Protein AF-A0A1E1W8B1-F1 (afdb_monomer_lite)

InterPro domains:
  IPR019474 Ubiquitin conjugation factor E4, core [PF10408] (137-416)
  IPR045132 Ubiquitin conjugation factor E4 [PTHR13931] (4-411)

pLDDT: mean 92.16, std 6.93, range [57.38, 98.81]

Structure (mmCIF, N/CA/C/O backbone):
data_AF-A0A1E1W8B1-F1
#
_entry.id   AF-A0A1E1W8B1-F1
#
loop_
_atom_site.group_PDB
_atom_site.id
_atom_site.type_symbol
_atom_site.label_atom_id
_atom_site.label_alt_id
_atom_site.label_comp_id
_atom_site.label_asym_id
_atom_site.label_entity_id
_atom_site.label_seq_id
_atom_site.pdbx_PDB_ins_code
_atom_site.Cartn_x
_atom_site.Cartn_y
_atom_site.Cartn_z
_atom_site.occupancy
_atom_site.B_iso_or_equiv
_atom_site.auth_seq_id
_atom_site.auth_comp_id
_atom_site.auth_asym_id
_atom_site.auth_atom_id
_atom_site.pdbx_PDB_model_num
ATOM 1 N N . MET A 1 1 ? -54.767 6.494 2.186 1.00 58.97 1 MET A N 1
ATOM 2 C CA . MET A 1 1 ? -53.287 6.607 2.212 1.00 58.97 1 MET A CA 1
ATOM 3 C C . MET A 1 1 ? -52.637 5.930 3.423 1.00 58.97 1 MET A C 1
ATOM 5 O O . MET A 1 1 ? -51.661 5.225 3.218 1.00 58.97 1 MET A O 1
ATOM 9 N N . VAL A 1 2 ? -53.174 6.050 4.647 1.00 66.12 2 VAL A N 1
ATOM 10 C CA . VAL A 1 2 ? -52.596 5.415 5.860 1.00 66.12 2 VAL A CA 1
ATOM 11 C C . VAL A 1 2 ? -52.522 3.878 5.775 1.00 66.12 2 VAL A C 1
ATOM 13 O O . VAL A 1 2 ? -51.484 3.301 6.076 1.00 66.12 2 VAL A O 1
ATOM 16 N N . GLY A 1 3 ? -53.569 3.206 5.276 1.00 77.94 3 GLY A N 1
ATOM 17 C CA . GLY A 1 3 ? -53.574 1.737 5.146 1.00 77.94 3 GLY A CA 1
ATOM 18 C C . GLY A 1 3 ? -52.545 1.178 4.152 1.00 77.94 3 GLY A C 1
ATOM 19 O O . GLY A 1 3 ? -51.970 0.124 4.395 1.00 77.94 3 GLY A O 1
ATOM 20 N N . MET A 1 4 ? -52.259 1.910 3.070 1.00 80.25 4 MET A N 1
ATOM 21 C CA . MET A 1 4 ? -51.259 1.515 2.069 1.00 80.25 4 MET A CA 1
ATOM 22 C C . MET A 1 4 ? -49.834 1.667 2.608 1.00 80.25 4 MET A C 1
ATOM 24 O O . MET A 1 4 ? -48.992 0.813 2.358 1.00 80.25 4 MET A O 1
ATOM 28 N N . ARG A 1 5 ? -49.581 2.715 3.403 1.00 83.19 5 ARG A N 1
ATOM 29 C CA . ARG A 1 5 ? -48.295 2.909 4.082 1.00 83.19 5 ARG A CA 1
ATOM 30 C C . ARG A 1 5 ? -48.014 1.773 5.068 1.00 83.19 5 ARG A C 1
ATOM 32 O O . ARG A 1 5 ? -46.982 1.129 4.961 1.00 83.19 5 ARG A O 1
ATOM 39 N N . ASN A 1 6 ? -48.996 1.436 5.905 1.00 88.44 6 ASN A N 1
ATOM 40 C CA . ASN A 1 6 ? -48.882 0.324 6.853 1.00 88.44 6 ASN A CA 1
ATOM 41 C C . ASN A 1 6 ? -48.663 -1.032 6.157 1.00 88.44 6 ASN A C 1
ATOM 43 O O . ASN A 1 6 ? -47.963 -1.892 6.688 1.00 88.44 6 ASN A O 1
ATOM 47 N N . ALA A 1 7 ? -49.260 -1.246 4.979 1.00 90.06 7 ALA A N 1
ATOM 48 C CA . ALA A 1 7 ? -49.036 -2.460 4.196 1.00 90.06 7 ALA A CA 1
ATOM 49 C C . ALA A 1 7 ? -47.609 -2.523 3.623 1.00 90.06 7 ALA A C 1
ATOM 51 O O . ALA A 1 7 ? -46.975 -3.574 3.691 1.00 90.06 7 ALA A O 1
ATOM 52 N N . LEU A 1 8 ? -47.089 -1.405 3.102 1.00 89.00 8 LEU A N 1
ATOM 53 C CA . LEU A 1 8 ? -45.713 -1.305 2.601 1.00 89.00 8 LEU A CA 1
ATOM 54 C C . LEU A 1 8 ? -44.682 -1.531 3.710 1.00 89.00 8 LEU A C 1
ATOM 56 O O . LEU A 1 8 ? -43.720 -2.267 3.498 1.00 89.00 8 LEU A O 1
ATOM 60 N N . ASP A 1 9 ? -44.915 -0.967 4.894 1.00 87.88 9 ASP A N 1
ATOM 61 C CA . ASP A 1 9 ? -44.030 -1.149 6.046 1.00 87.88 9 ASP A CA 1
ATOM 62 C C . ASP A 1 9 ? -43.986 -2.623 6.485 1.00 87.88 9 ASP A C 1
ATOM 64 O O . ASP A 1 9 ? -42.902 -3.172 6.678 1.00 87.88 9 ASP A O 1
ATOM 68 N N . LYS A 1 10 ? -45.138 -3.311 6.518 1.00 90.25 10 LYS A N 1
ATOM 69 C CA . LYS A 1 10 ? -45.195 -4.760 6.788 1.00 90.25 10 LYS A CA 1
ATOM 70 C C . LYS A 1 10 ? -44.492 -5.598 5.722 1.00 90.25 10 LYS A C 1
ATOM 72 O O . LYS A 1 10 ? -43.817 -6.565 6.058 1.00 90.25 10 LYS A O 1
ATOM 77 N N . MET A 1 11 ? -44.650 -5.263 4.440 1.00 90.94 11 MET A N 1
ATOM 78 C CA . MET A 1 11 ? -43.949 -5.977 3.365 1.00 90.94 11 MET A CA 1
ATOM 79 C C . MET A 1 11 ? -42.436 -5.819 3.502 1.00 90.94 11 MET A C 1
ATOM 81 O O . MET A 1 11 ? -41.711 -6.806 3.408 1.00 90.94 11 MET A O 1
ATOM 85 N N . ARG A 1 12 ? -41.964 -4.600 3.790 1.00 86.31 12 ARG A N 1
ATOM 86 C CA . ARG A 1 12 ? -40.549 -4.329 4.053 1.00 86.31 12 ARG A CA 1
ATOM 87 C C . ARG A 1 12 ? -40.041 -5.165 5.229 1.00 86.31 12 ARG A C 1
ATOM 89 O O . ARG A 1 12 ? -39.026 -5.837 5.089 1.00 86.31 12 ARG A O 1
ATOM 96 N N . GLU A 1 13 ? -40.754 -5.156 6.352 1.00 87.00 13 GLU A N 1
ATOM 97 C CA . GLU A 1 13 ? -40.403 -5.935 7.545 1.00 87.00 13 GLU A CA 1
ATOM 98 C C . GLU A 1 13 ? -40.280 -7.436 7.238 1.00 87.00 13 GLU A C 1
ATOM 100 O O . GLU A 1 13 ? -39.279 -8.059 7.585 1.00 87.00 13 GLU A O 1
ATOM 105 N N . LEU A 1 14 ? -41.249 -8.008 6.515 1.00 89.38 14 LEU A N 1
ATOM 106 C CA . LEU A 1 14 ? -41.225 -9.422 6.128 1.00 89.38 14 LEU A CA 1
ATOM 107 C C . LEU A 1 14 ? -40.050 -9.764 5.205 1.00 89.38 14 LEU A C 1
ATOM 109 O O . LEU A 1 14 ? -39.444 -10.823 5.372 1.00 89.38 14 LEU A O 1
ATOM 113 N N . ILE A 1 15 ? -39.713 -8.880 4.259 1.00 89.75 15 ILE A N 1
ATOM 114 C CA . ILE A 1 15 ? -38.556 -9.057 3.370 1.00 89.75 15 ILE A CA 1
ATOM 115 C C . ILE A 1 15 ? -37.263 -9.092 4.189 1.00 89.75 15 ILE A C 1
ATOM 117 O O . ILE A 1 15 ? -36.474 -10.021 4.026 1.00 89.75 15 ILE A O 1
ATOM 121 N N . PHE A 1 16 ? -37.057 -8.126 5.092 1.00 87.38 16 PHE A N 1
ATOM 122 C CA . PHE A 1 16 ? -35.848 -8.081 5.919 1.00 87.38 16 PHE A CA 1
ATOM 123 C C . PHE A 1 16 ? -35.754 -9.272 6.864 1.00 87.38 16 PHE A C 1
ATOM 125 O O . PHE A 1 16 ? -34.701 -9.901 6.927 1.00 87.38 16 PHE A O 1
ATOM 132 N N . ARG A 1 17 ? -36.853 -9.642 7.528 1.00 88.31 17 ARG A N 1
ATOM 133 C CA . ARG A 1 17 ? -36.875 -10.802 8.423 1.00 88.31 17 ARG A CA 1
ATOM 134 C C . ARG A 1 17 ? -36.528 -12.090 7.680 1.00 88.31 17 ARG A C 1
ATOM 136 O O . ARG A 1 17 ? -35.723 -12.879 8.168 1.00 88.31 17 ARG A O 1
ATOM 143 N N . ASN A 1 18 ? -37.094 -12.299 6.490 1.00 91.00 18 ASN A N 1
ATOM 144 C CA . ASN A 1 18 ? -36.765 -13.467 5.672 1.00 91.00 18 ASN A CA 1
ATOM 145 C C . ASN A 1 18 ? -35.307 -13.436 5.202 1.00 91.00 18 ASN A C 1
ATOM 147 O O . ASN A 1 18 ? -34.641 -14.463 5.282 1.00 91.00 18 ASN A O 1
ATOM 151 N N . ALA A 1 19 ? -34.793 -12.279 4.771 1.00 90.69 19 ALA A N 1
ATOM 152 C CA . ALA A 1 19 ? -33.396 -12.138 4.368 1.00 90.69 19 ALA A CA 1
ATOM 153 C C . ALA A 1 19 ? -32.434 -12.436 5.531 1.00 90.69 19 ALA A C 1
ATOM 155 O O . ALA A 1 19 ? -31.497 -13.210 5.371 1.00 90.69 19 ALA A O 1
ATOM 156 N N . VAL A 1 20 ? -32.686 -11.892 6.725 1.00 91.12 20 VAL A N 1
ATOM 157 C CA . VAL A 1 20 ? -31.867 -12.160 7.918 1.00 91.12 20 VAL A CA 1
ATOM 158 C C . VAL A 1 20 ? -31.961 -13.626 8.337 1.00 91.12 20 VAL A C 1
ATOM 160 O O . VAL A 1 20 ? -30.932 -14.239 8.615 1.00 91.12 20 VAL A O 1
ATOM 163 N N . THR A 1 21 ? -33.162 -14.212 8.329 1.00 90.88 21 THR A N 1
ATOM 164 C CA . THR A 1 21 ? -33.359 -15.640 8.636 1.00 90.88 21 THR A CA 1
ATOM 165 C C . THR A 1 21 ? -32.576 -16.516 7.664 1.00 90.88 21 THR A C 1
ATOM 167 O O . THR A 1 21 ? -31.917 -17.457 8.091 1.00 90.88 21 THR A O 1
ATOM 170 N N . ALA A 1 22 ? -32.582 -16.176 6.376 1.00 91.44 22 ALA A N 1
ATOM 171 C CA . ALA A 1 22 ? -31.831 -16.888 5.352 1.00 91.44 22 ALA A CA 1
ATOM 172 C C . ALA A 1 22 ? -30.312 -16.833 5.580 1.00 91.44 22 ALA A C 1
ATOM 174 O O . ALA A 1 22 ? -29.628 -17.839 5.414 1.00 91.44 22 ALA A O 1
ATOM 175 N N . LEU A 1 23 ? -29.788 -15.692 6.040 1.00 91.50 23 LEU A N 1
ATOM 176 C CA . LEU A 1 23 ? -28.368 -15.559 6.375 1.00 91.50 23 LEU A CA 1
ATOM 177 C C . LEU A 1 23 ? -27.988 -16.274 7.681 1.00 91.50 23 LEU A C 1
ATOM 179 O O . LEU A 1 23 ? -26.889 -16.810 7.772 1.00 91.50 23 LEU A O 1
ATOM 183 N N . LYS A 1 24 ? -28.871 -16.292 8.688 1.00 89.50 24 LYS A N 1
ATOM 184 C CA . LYS A 1 24 ? -28.620 -16.955 9.984 1.00 89.50 24 LYS A CA 1
ATOM 185 C C . LYS A 1 24 ? -28.812 -18.468 9.931 1.00 89.50 24 LYS A C 1
ATOM 187 O O . LYS A 1 24 ? -28.115 -19.207 10.616 1.00 89.50 24 LYS A O 1
ATOM 192 N N . GLN A 1 25 ? -29.789 -18.926 9.156 1.00 90.00 25 GLN A N 1
ATOM 193 C CA . GLN A 1 25 ? -30.203 -20.324 9.067 1.00 90.00 25 GLN A CA 1
ATOM 194 C C . GLN A 1 25 ? -30.266 -20.756 7.595 1.00 90.00 25 GLN A C 1
ATOM 196 O O . GLN A 1 25 ? -31.340 -21.097 7.090 1.00 90.00 25 GLN A O 1
ATOM 201 N N . PRO A 1 26 ? -29.119 -20.774 6.888 1.00 89.56 26 PRO A N 1
ATOM 202 C CA . PRO A 1 26 ? -29.086 -21.060 5.455 1.00 89.56 26 PRO A CA 1
ATOM 203 C C . PRO A 1 26 ? -29.623 -22.456 5.108 1.00 89.56 26 PRO A C 1
ATOM 205 O O . PRO A 1 26 ? -30.151 -22.655 4.019 1.00 89.56 26 PRO A O 1
ATOM 208 N N . ALA A 1 27 ? -29.568 -23.406 6.049 1.00 89.06 27 ALA A N 1
ATOM 209 C CA . ALA A 1 27 ? -30.104 -24.757 5.884 1.00 89.06 27 ALA A CA 1
ATOM 210 C C . ALA A 1 27 ? -31.625 -24.805 5.632 1.00 89.06 27 ALA A C 1
ATOM 212 O O . ALA A 1 27 ? -32.107 -25.783 5.074 1.00 89.06 27 ALA A O 1
ATOM 213 N N . LEU A 1 28 ? -32.381 -23.763 6.007 1.00 91.19 28 LEU A N 1
ATOM 214 C CA . LEU A 1 28 ? -33.821 -23.681 5.728 1.00 91.19 28 LEU A CA 1
ATOM 215 C C . LEU A 1 28 ? -34.138 -23.364 4.257 1.00 91.19 28 LEU A C 1
ATOM 217 O O . LEU A 1 28 ? -35.292 -23.461 3.843 1.00 91.19 28 LEU A O 1
ATOM 221 N N . PHE A 1 29 ? -33.135 -22.969 3.473 1.00 91.31 29 PHE A N 1
ATOM 222 C CA . PHE A 1 29 ? -33.285 -22.494 2.102 1.00 91.31 29 PHE A CA 1
ATOM 223 C C . PHE A 1 29 ? -32.430 -23.342 1.155 1.00 91.31 29 PHE A C 1
ATOM 225 O O . PHE A 1 29 ? -31.379 -22.920 0.668 1.00 91.31 29 PHE A O 1
ATOM 232 N N . GLU A 1 30 ? -32.885 -24.569 0.905 1.00 89.25 30 GLU A N 1
ATOM 233 C CA . GLU A 1 30 ? -32.172 -25.534 0.067 1.00 89.25 30 GLU A CA 1
ATOM 234 C C . GLU A 1 30 ? -31.876 -24.991 -1.345 1.00 89.25 30 GLU A C 1
ATOM 236 O O . GLU A 1 30 ? -32.709 -24.347 -1.986 1.00 89.25 30 GLU A O 1
ATOM 241 N N . GLY A 1 31 ? -30.665 -25.266 -1.841 1.00 89.31 31 GLY A N 1
ATOM 242 C CA . GLY A 1 31 ? -30.232 -24.896 -3.193 1.00 89.31 31 GLY A CA 1
ATOM 243 C C . GLY A 1 31 ? -29.799 -23.437 -3.378 1.00 89.31 31 GLY A C 1
ATOM 244 O O . GLY A 1 31 ? -29.474 -23.052 -4.501 1.00 89.31 31 GLY A O 1
ATOM 245 N N . GLN A 1 32 ? -29.764 -22.624 -2.317 1.00 91.19 32 GLN A N 1
ATOM 246 C CA . GLN A 1 32 ? -29.347 -21.222 -2.396 1.00 91.19 32 GLN A CA 1
ATOM 247 C C . GLN A 1 32 ? -27.904 -21.000 -1.924 1.00 91.19 32 GLN A C 1
ATOM 249 O O . GLN A 1 32 ? -27.472 -21.538 -0.909 1.00 91.19 32 GLN A O 1
ATOM 254 N N . ASP A 1 33 ? -27.165 -20.152 -2.648 1.00 93.06 33 ASP A N 1
ATOM 255 C CA . ASP A 1 33 ? -25.864 -19.626 -2.223 1.00 93.06 33 ASP A CA 1
ATOM 256 C C . ASP A 1 33 ? -25.999 -18.130 -1.925 1.00 93.06 33 ASP A C 1
ATOM 258 O O . ASP A 1 33 ? -25.968 -17.277 -2.818 1.00 93.06 33 ASP A O 1
ATOM 262 N N . PHE A 1 34 ? -26.149 -17.808 -0.644 1.00 93.06 34 PHE A N 1
ATOM 263 C CA . PHE A 1 34 ? -26.344 -16.431 -0.200 1.00 93.06 34 PHE A CA 1
ATOM 264 C C . PHE A 1 34 ? -25.135 -15.538 -0.450 1.00 93.06 34 PHE A C 1
ATOM 266 O O . PHE A 1 34 ? -25.297 -14.341 -0.671 1.00 93.06 34 PHE A O 1
ATOM 273 N N . ALA A 1 35 ? -23.924 -16.095 -0.490 1.00 94.06 35 ALA A N 1
ATOM 274 C CA . ALA A 1 35 ? -22.747 -15.305 -0.814 1.00 94.06 35 ALA A CA 1
ATOM 275 C C . ALA A 1 35 ? -22.777 -14.846 -2.280 1.00 94.06 35 ALA A C 1
ATOM 277 O O . ALA A 1 35 ? -22.374 -13.720 -2.567 1.00 94.06 35 ALA A O 1
ATOM 278 N N . VAL A 1 36 ? -23.276 -15.677 -3.206 1.00 95.69 36 VAL A N 1
ATOM 279 C CA . VAL A 1 36 ? -23.517 -15.261 -4.603 1.00 95.69 36 VAL A CA 1
ATOM 280 C C . VAL A 1 36 ? -24.564 -14.163 -4.660 1.00 95.69 36 VAL A C 1
ATOM 282 O O . VAL A 1 36 ? -24.302 -13.130 -5.268 1.00 95.69 36 VAL A O 1
ATOM 285 N N . GLN A 1 37 ? -25.708 -14.361 -4.006 1.00 94.75 37 GLN A N 1
ATOM 286 C CA . GLN A 1 37 ? -26.818 -13.406 -4.042 1.00 94.75 37 GLN A CA 1
ATOM 287 C C . GLN A 1 37 ? -26.422 -12.043 -3.454 1.00 94.75 37 GLN A C 1
ATOM 289 O O . GLN A 1 37 ? -26.734 -11.003 -4.027 1.00 94.75 37 GLN A O 1
ATOM 294 N N . LEU A 1 38 ? -25.670 -12.027 -2.347 1.00 95.94 38 LEU A N 1
ATOM 295 C CA . LEU A 1 38 ? -25.143 -10.793 -1.759 1.00 95.94 38 LEU A CA 1
ATOM 296 C C . LEU A 1 38 ? -24.143 -10.095 -2.691 1.00 95.94 38 LEU A C 1
ATOM 298 O O . LEU A 1 38 ? -24.157 -8.872 -2.799 1.00 95.94 38 LEU A O 1
ATOM 302 N N . VAL A 1 39 ? -23.290 -10.846 -3.395 1.00 96.56 39 VAL A N 1
ATOM 303 C CA . VAL A 1 39 ? -22.391 -10.266 -4.407 1.00 96.56 39 VAL A CA 1
ATOM 304 C C . VAL A 1 39 ? -23.174 -9.734 -5.608 1.00 96.56 39 VAL A C 1
ATOM 306 O O . VAL A 1 39 ? -22.825 -8.685 -6.138 1.00 96.56 39 VAL A O 1
ATOM 309 N N . GLU A 1 40 ? -24.224 -10.425 -6.043 1.00 95.75 40 GLU A N 1
ATOM 310 C CA . GLU A 1 40 ? -25.098 -9.985 -7.134 1.00 95.75 40 GLU A CA 1
ATOM 311 C C . GLU A 1 40 ? -25.829 -8.686 -6.780 1.00 95.75 40 GLU A C 1
ATOM 313 O O . GLU A 1 40 ? -25.841 -7.756 -7.582 1.00 95.75 40 GLU A O 1
ATOM 318 N N . LEU A 1 41 ? -26.288 -8.555 -5.531 1.00 94.94 41 LEU A N 1
ATOM 319 C CA . LEU A 1 41 ? -26.818 -7.301 -5.000 1.00 94.94 41 LEU A CA 1
ATOM 320 C C . LEU A 1 41 ? -25.780 -6.167 -5.076 1.00 94.94 41 LEU A C 1
ATOM 322 O O . LEU A 1 41 ? -26.078 -5.073 -5.552 1.00 94.94 41 LEU A O 1
ATOM 326 N N . LEU A 1 42 ? -24.543 -6.426 -4.643 1.00 95.94 42 LEU A N 1
ATOM 327 C CA . LEU A 1 42 ? -23.460 -5.437 -4.691 1.00 95.94 42 LEU A CA 1
ATOM 328 C C . LEU A 1 42 ? -23.081 -5.045 -6.131 1.00 95.94 42 LEU A C 1
ATOM 330 O O . LEU A 1 42 ? -22.676 -3.907 -6.370 1.00 95.94 42 LEU A O 1
ATOM 334 N N . LYS A 1 43 ? -23.249 -5.949 -7.106 1.00 96.56 43 LYS A N 1
ATOM 335 C CA . LYS A 1 43 ? -22.953 -5.705 -8.528 1.00 96.56 43 LYS A CA 1
ATOM 336 C C . LYS A 1 43 ? -23.849 -4.660 -9.188 1.00 96.56 43 LYS A C 1
ATOM 338 O O . LYS A 1 43 ? -23.461 -4.150 -10.236 1.00 96.56 43 LYS A O 1
ATOM 343 N N . HIS A 1 44 ? -24.996 -4.311 -8.605 1.00 93.06 44 HIS A N 1
ATOM 344 C CA . HIS A 1 44 ? -25.851 -3.254 -9.149 1.00 93.06 44 HIS A CA 1
ATOM 345 C C . HIS A 1 44 ? -25.257 -1.845 -8.979 1.00 93.06 44 HIS A C 1
ATOM 347 O O . HIS A 1 44 ? -25.536 -0.972 -9.797 1.00 93.06 44 HIS A O 1
ATOM 353 N N . VAL A 1 45 ? -24.400 -1.626 -7.970 1.00 87.00 45 VAL A N 1
ATOM 354 C CA . VAL A 1 45 ? -23.679 -0.355 -7.704 1.00 87.00 45 VAL A CA 1
ATOM 355 C C . VAL A 1 45 ? -24.595 0.873 -7.553 1.00 87.00 45 VAL A C 1
ATOM 357 O O . VAL A 1 45 ? -24.137 2.015 -7.578 1.00 87.00 45 VAL A O 1
ATOM 360 N N . ASP A 1 46 ? -25.898 0.680 -7.363 1.00 91.25 46 ASP A N 1
ATOM 361 C CA . ASP A 1 46 ? -26.839 1.772 -7.154 1.00 91.25 46 ASP A CA 1
ATOM 362 C C . ASP A 1 46 ? -27.045 2.055 -5.650 1.00 91.25 46 ASP A C 1
ATOM 364 O O . ASP A 1 46 ? -26.859 1.173 -4.799 1.00 91.25 46 ASP A O 1
ATOM 368 N N . PRO A 1 47 ? -27.442 3.289 -5.281 1.00 90.81 47 PRO A N 1
ATOM 369 C CA . PRO A 1 47 ? -27.636 3.647 -3.880 1.00 90.81 47 PRO A CA 1
ATOM 370 C C . PRO A 1 47 ? -28.665 2.775 -3.148 1.00 90.81 47 PRO A C 1
ATOM 372 O O . PRO A 1 47 ? -28.523 2.570 -1.942 1.00 90.81 47 PRO A O 1
ATOM 375 N N . GLN A 1 48 ? -29.692 2.264 -3.833 1.00 91.75 48 GLN A N 1
ATOM 376 C CA . GLN A 1 48 ? -30.745 1.459 -3.213 1.00 91.75 48 GLN A CA 1
ATOM 377 C C . GLN A 1 48 ? -30.220 0.068 -2.866 1.00 91.75 48 GLN A C 1
ATOM 379 O O . GLN A 1 48 ? -30.430 -0.371 -1.738 1.00 91.75 48 GLN A O 1
ATOM 384 N N . SER A 1 49 ? -29.466 -0.574 -3.763 1.00 91.44 49 SER A N 1
ATOM 385 C CA . SER A 1 49 ? -28.830 -1.871 -3.496 1.00 91.44 49 SER A CA 1
ATOM 386 C C . SER A 1 49 ? -27.825 -1.794 -2.345 1.00 91.44 49 SER A C 1
ATOM 388 O O . SER A 1 49 ? -27.854 -2.631 -1.441 1.00 91.44 49 SER A O 1
ATOM 390 N N . HIS A 1 50 ? -26.993 -0.746 -2.299 1.00 92.81 50 HIS A N 1
ATOM 391 C CA . HIS A 1 50 ? -26.104 -0.512 -1.155 1.00 92.81 50 HIS A CA 1
ATOM 392 C C . HIS A 1 50 ? -26.884 -0.264 0.142 1.00 92.81 50 HIS A C 1
ATOM 394 O O . HIS A 1 50 ? -26.549 -0.840 1.175 1.00 92.81 50 HIS A O 1
ATOM 400 N N . THR A 1 51 ? -27.938 0.558 0.103 1.00 93.44 51 THR A N 1
ATOM 401 C CA . THR A 1 51 ? -28.780 0.815 1.285 1.00 93.44 51 THR A CA 1
ATOM 402 C C . THR A 1 51 ? -29.434 -0.472 1.778 1.00 93.44 51 THR A C 1
ATOM 404 O O . THR A 1 51 ? -29.414 -0.747 2.973 1.00 93.44 51 THR A O 1
ATOM 407 N N . PHE A 1 52 ? -29.950 -1.296 0.868 1.00 93.38 52 PHE A N 1
ATOM 408 C CA . PHE A 1 52 ? -30.573 -2.570 1.199 1.00 93.38 52 PHE A CA 1
ATOM 409 C C . PHE A 1 52 ? -29.574 -3.553 1.820 1.00 93.38 52 PHE A C 1
ATOM 411 O O . PHE A 1 52 ? -29.867 -4.131 2.864 1.00 93.38 52 PHE A O 1
ATOM 418 N N . PHE A 1 53 ? -28.368 -3.681 1.254 1.00 95.38 53 PHE A N 1
ATOM 419 C CA . PHE A 1 53 ? -27.293 -4.487 1.843 1.00 95.38 53 PHE A CA 1
ATOM 420 C C . PHE A 1 53 ? -26.968 -4.027 3.273 1.00 95.38 53 PHE A C 1
ATOM 422 O O . PHE A 1 53 ? -26.876 -4.840 4.192 1.00 95.38 53 PHE A O 1
ATOM 429 N N . MET A 1 54 ? -26.840 -2.714 3.486 1.00 95.31 54 MET A N 1
ATOM 430 C CA . MET A 1 54 ? -26.555 -2.156 4.810 1.00 95.31 54 MET A CA 1
ATOM 431 C C . MET A 1 54 ? -27.694 -2.362 5.804 1.00 95.31 54 MET A C 1
ATOM 433 O O . MET A 1 54 ? -27.434 -2.661 6.971 1.00 95.31 54 MET A O 1
ATOM 437 N N . ASP A 1 55 ? -28.938 -2.228 5.354 1.00 93.25 55 ASP A N 1
ATOM 438 C CA . ASP A 1 55 ? -30.116 -2.489 6.173 1.00 93.25 55 ASP A CA 1
ATOM 439 C C . ASP A 1 55 ? -30.202 -3.977 6.555 1.00 93.25 55 ASP A C 1
ATOM 441 O O . ASP A 1 55 ? -30.528 -4.272 7.704 1.00 93.25 55 ASP A O 1
ATOM 445 N N . ILE A 1 56 ? -29.828 -4.906 5.660 1.00 93.38 56 ILE A N 1
ATOM 446 C CA . ILE A 1 56 ? -29.715 -6.339 5.984 1.00 93.38 56 ILE A CA 1
ATOM 447 C C . ILE A 1 56 ? -28.677 -6.552 7.085 1.00 93.38 56 ILE A C 1
ATOM 449 O O . ILE A 1 56 ? -28.974 -7.206 8.079 1.00 93.38 56 ILE A O 1
ATOM 453 N N . VAL A 1 57 ? -27.475 -5.984 6.946 1.00 94.56 57 VAL A N 1
ATOM 454 C CA . VAL A 1 57 ? -26.412 -6.116 7.959 1.00 94.56 57 VAL A CA 1
ATOM 455 C C . VAL A 1 57 ? -26.865 -5.539 9.299 1.00 94.56 57 VAL A C 1
ATOM 457 O O . VAL A 1 57 ? -26.644 -6.139 10.349 1.00 94.56 57 VAL A O 1
ATOM 460 N N . LYS A 1 58 ? -27.538 -4.386 9.279 1.00 93.19 58 LYS A N 1
ATOM 461 C CA . LYS A 1 58 ? -28.075 -3.757 10.486 1.00 93.19 58 LYS A CA 1
ATOM 462 C C . LYS A 1 58 ? -29.142 -4.630 11.147 1.00 93.19 58 LYS A C 1
ATOM 464 O O . LYS A 1 58 ? -29.077 -4.826 12.357 1.00 93.19 58 LYS A O 1
ATOM 469 N N . ALA A 1 59 ? -30.093 -5.156 10.379 1.00 90.94 59 ALA A N 1
ATOM 470 C CA . ALA A 1 59 ? -31.131 -6.049 10.887 1.00 90.94 59 ALA A CA 1
ATOM 471 C C . ALA A 1 59 ? -30.532 -7.355 11.434 1.00 90.94 59 ALA A C 1
ATOM 473 O O . ALA A 1 59 ? -30.890 -7.783 12.528 1.00 90.94 59 ALA A O 1
ATOM 474 N N . PHE A 1 60 ? -29.540 -7.923 10.741 1.00 93.06 60 PHE A N 1
ATOM 475 C CA . PHE A 1 60 ? -28.823 -9.122 11.172 1.00 93.06 60 PHE A CA 1
ATOM 476 C C . PHE A 1 60 ? -28.223 -8.955 12.571 1.00 93.06 60 PHE A C 1
ATOM 478 O O . PHE A 1 60 ? -28.415 -9.822 13.427 1.00 93.06 60 PHE A O 1
ATOM 485 N N . VAL A 1 61 ? -27.543 -7.824 12.801 1.00 92.00 61 VAL A N 1
ATOM 486 C CA . VAL A 1 61 ? -26.909 -7.488 14.084 1.00 92.00 61 VAL A CA 1
ATOM 487 C C . VAL A 1 61 ? -27.942 -7.171 15.168 1.00 92.00 61 VAL A C 1
ATOM 489 O O . VAL A 1 61 ? -27.767 -7.604 16.301 1.00 92.00 61 VAL A O 1
ATOM 492 N N . LEU A 1 62 ? -29.019 -6.447 14.840 1.00 88.44 62 LEU A N 1
ATOM 493 C CA . LEU A 1 62 ? -30.072 -6.084 15.801 1.00 88.44 62 LEU A CA 1
ATOM 494 C C . LEU A 1 62 ? -30.872 -7.291 16.304 1.00 88.44 62 LEU A C 1
ATOM 496 O O . LEU A 1 62 ? -31.231 -7.336 17.473 1.00 88.44 62 LEU A O 1
ATOM 500 N N . GLU A 1 63 ? -31.149 -8.259 15.433 1.00 81.00 63 GLU A N 1
ATOM 501 C CA . GLU A 1 63 ? -31.853 -9.501 15.780 1.00 81.00 63 GLU A CA 1
ATOM 502 C C . GLU A 1 63 ? -30.902 -10.576 16.342 1.00 81.00 63 GLU A C 1
ATOM 504 O O . GLU A 1 63 ? -31.259 -11.750 16.433 1.00 81.00 63 GLU A O 1
ATOM 509 N N . GLY A 1 64 ? -29.631 -10.235 16.558 1.00 73.94 64 GLY A N 1
ATOM 510 C CA . GLY A 1 64 ? -28.593 -11.160 16.992 1.00 73.94 64 GLY A CA 1
ATOM 511 C C . GLY A 1 64 ? -28.615 -11.445 18.487 1.00 73.94 64 GLY A C 1
ATOM 512 O O . GLY A 1 64 ? -28.810 -10.538 19.290 1.00 73.94 64 GLY A O 1
ATOM 513 N N . GLU A 1 65 ? -28.342 -12.694 18.849 1.00 80.25 65 GLU A N 1
ATOM 514 C CA . GLU A 1 65 ? -28.044 -13.094 20.226 1.00 80.25 65 GLU A CA 1
ATOM 515 C C . GLU A 1 65 ? -26.519 -13.083 20.472 1.00 80.25 65 GLU A C 1
ATOM 517 O O . GLU A 1 65 ? -25.738 -12.531 19.683 1.00 80.25 65 GLU A O 1
ATOM 522 N N . GLU A 1 66 ? -26.072 -13.686 21.576 1.00 80.00 66 GLU A N 1
ATOM 523 C CA . GLU A 1 66 ? -24.650 -13.914 21.841 1.00 80.00 66 GLU A CA 1
ATOM 524 C C . GLU A 1 66 ? -23.975 -14.612 20.642 1.00 80.00 66 GLU A C 1
ATOM 526 O O . GLU A 1 66 ? -24.484 -15.589 20.097 1.00 80.00 66 GLU A O 1
ATOM 531 N N . GLY A 1 67 ? -22.832 -14.086 20.190 1.00 83.88 67 GLY A N 1
ATOM 532 C CA . GLY A 1 67 ? -22.104 -14.627 19.033 1.00 83.88 67 GLY A CA 1
ATOM 533 C C . GLY A 1 67 ? -22.523 -14.085 17.657 1.00 83.88 67 GLY A C 1
ATOM 534 O O . GLY A 1 67 ? -21.950 -14.508 16.653 1.00 83.88 67 GLY A O 1
ATOM 535 N N . VAL A 1 68 ? -23.439 -13.108 17.572 1.00 90.06 68 VAL A N 1
ATOM 536 C CA . VAL A 1 68 ? -23.876 -12.524 16.283 1.00 90.06 68 VAL A CA 1
ATOM 537 C C . VAL A 1 68 ? -22.732 -12.009 15.401 1.00 90.06 68 VAL A C 1
ATOM 539 O O . VAL A 1 68 ? -22.811 -12.103 14.179 1.00 90.06 68 VAL A O 1
ATOM 542 N N . GLN A 1 69 ? -21.656 -11.482 15.990 1.00 90.19 69 GLN A N 1
ATOM 543 C CA . GLN A 1 69 ? -20.506 -10.988 15.223 1.00 90.19 69 GLN A CA 1
ATOM 544 C C . GLN A 1 69 ? -19.757 -12.123 14.513 1.00 90.19 69 GLN A C 1
ATOM 546 O O . GLN A 1 69 ? -19.347 -11.948 13.368 1.00 90.19 69 GLN A O 1
ATOM 551 N N . GLU A 1 70 ? -19.637 -13.297 15.144 1.00 92.75 70 GLU A N 1
ATOM 552 C CA . GLU A 1 70 ? -19.004 -14.461 14.513 1.00 92.75 70 GLU A CA 1
ATOM 553 C C . GLU A 1 70 ? -19.908 -15.037 13.415 1.00 92.75 70 GLU A C 1
ATOM 555 O O . GLU A 1 70 ? -19.438 -15.313 12.318 1.00 92.75 70 GLU A O 1
ATOM 560 N N . GLN A 1 71 ? -21.226 -15.096 13.638 1.00 92.75 71 GLN A N 1
ATOM 561 C CA . GLN A 1 71 ? -22.176 -15.496 12.590 1.00 92.75 71 GLN A CA 1
ATOM 562 C C . GLN A 1 71 ? -22.144 -14.532 11.392 1.00 92.75 71 GLN A C 1
ATOM 564 O O . GLN A 1 71 ? -22.114 -14.958 10.238 1.00 92.75 71 GLN A O 1
ATOM 569 N N . LEU A 1 72 ? -22.108 -13.217 11.643 1.00 95.31 72 LEU A N 1
ATOM 570 C CA . LEU A 1 72 ? -21.995 -12.213 10.582 1.00 95.31 72 LEU A CA 1
ATOM 571 C C . LEU A 1 72 ? -20.698 -12.409 9.790 1.00 95.31 72 LEU A C 1
ATOM 573 O O . LEU A 1 72 ? -20.692 -12.313 8.564 1.00 95.31 72 LEU A O 1
ATOM 577 N N . LYS A 1 73 ? -19.600 -12.707 10.483 1.00 95.75 73 LYS A N 1
ATOM 578 C CA . LYS A 1 73 ? -18.310 -13.018 9.872 1.00 95.75 73 LYS A CA 1
ATOM 579 C C . LYS A 1 73 ? -18.370 -14.273 9.003 1.00 95.75 73 LYS A C 1
ATOM 581 O O . LYS A 1 73 ? -17.910 -14.215 7.864 1.00 95.75 73 LYS A O 1
ATOM 586 N N . GLU A 1 74 ? -18.968 -15.363 9.476 1.00 94.94 74 GLU A N 1
ATOM 587 C CA . GLU A 1 74 ? -19.157 -16.592 8.691 1.00 94.94 74 GLU A CA 1
ATOM 588 C C . GLU A 1 74 ? -19.931 -16.339 7.390 1.00 94.94 74 GLU A C 1
ATOM 590 O O . GLU A 1 74 ? -19.580 -16.892 6.347 1.00 94.94 74 GLU A O 1
ATOM 595 N N . VAL A 1 75 ? -20.923 -15.443 7.419 1.00 95.38 75 VAL A N 1
ATOM 596 C CA . VAL A 1 75 ? -21.699 -15.036 6.235 1.00 95.38 75 VAL A CA 1
ATOM 597 C C . VAL A 1 75 ? -20.890 -14.132 5.296 1.00 95.38 75 VAL A C 1
ATOM 599 O O . VAL A 1 75 ? -20.949 -14.276 4.072 1.00 95.38 75 VAL A O 1
ATOM 602 N N . MET A 1 76 ? -20.123 -13.187 5.844 1.00 97.38 76 MET A N 1
ATOM 603 C CA . MET A 1 76 ? -19.454 -12.137 5.066 1.00 97.38 76 MET A CA 1
ATOM 604 C C . MET A 1 76 ? -18.081 -12.548 4.515 1.00 97.38 76 MET A C 1
ATOM 606 O O . MET A 1 76 ? -17.659 -12.034 3.475 1.00 97.38 76 MET A O 1
ATOM 610 N N . LEU A 1 77 ? -17.382 -13.502 5.137 1.00 96.88 77 LEU A N 1
ATOM 611 C CA . LEU A 1 77 ? -16.102 -14.016 4.630 1.00 96.88 77 LEU A CA 1
ATOM 612 C C . LEU A 1 77 ? -16.222 -14.650 3.225 1.00 96.88 77 LEU A C 1
ATOM 614 O O . LEU A 1 77 ? -15.401 -14.325 2.360 1.00 96.88 77 LEU A O 1
ATOM 618 N N . PRO A 1 78 ? -17.230 -15.495 2.923 1.00 97.31 78 PRO A N 1
ATOM 619 C CA . PRO A 1 78 ? -17.490 -15.976 1.567 1.00 97.31 78 PRO A CA 1
ATOM 620 C C . PRO A 1 78 ? -17.740 -14.858 0.544 1.00 97.31 78 PRO A C 1
ATOM 622 O O . PRO A 1 78 ? -17.265 -14.960 -0.589 1.00 97.31 78 PRO A O 1
ATOM 625 N N . VAL A 1 79 ? -18.429 -13.778 0.935 1.00 98.00 79 VAL A N 1
ATOM 626 C CA . VAL A 1 79 ? -18.658 -12.597 0.079 1.00 98.00 79 VAL A CA 1
ATOM 627 C C . VAL A 1 79 ? -17.323 -11.937 -0.270 1.00 98.00 79 VAL A C 1
ATOM 629 O O . VAL A 1 79 ? -17.005 -11.769 -1.449 1.00 98.00 79 VAL A O 1
ATOM 632 N N . LEU A 1 80 ? -16.485 -11.657 0.734 1.00 98.38 80 LEU A N 1
ATOM 633 C CA . LEU A 1 80 ? -15.144 -11.096 0.530 1.00 98.38 80 LEU A CA 1
ATOM 634 C C . LEU A 1 80 ? -14.256 -12.012 -0.322 1.00 98.38 80 LEU A C 1
ATOM 636 O O . LEU A 1 80 ? -13.538 -11.531 -1.196 1.00 98.38 80 LEU A O 1
ATOM 640 N N . LYS A 1 81 ? -14.338 -13.335 -0.135 1.00 97.56 81 LYS A N 1
ATOM 641 C CA . LYS A 1 81 ? -13.593 -14.323 -0.934 1.00 97.56 81 LYS A CA 1
ATOM 642 C C . LYS A 1 81 ? -14.000 -14.306 -2.411 1.00 97.56 81 LYS A C 1
ATOM 644 O O . LYS A 1 81 ? -13.142 -14.449 -3.286 1.00 97.56 81 LYS A O 1
ATOM 649 N N . ARG A 1 82 ? -15.289 -14.122 -2.707 1.00 97.75 82 ARG A N 1
ATOM 650 C CA . ARG A 1 82 ? -15.789 -13.975 -4.084 1.00 97.75 82 ARG A CA 1
ATOM 651 C C . ARG A 1 82 ? -15.286 -12.679 -4.717 1.00 97.75 82 ARG A C 1
ATOM 653 O O . ARG A 1 82 ? -14.738 -12.731 -5.812 1.00 97.75 82 ARG A O 1
ATOM 660 N N . ILE A 1 83 ? -15.355 -11.556 -3.997 1.00 98.38 83 ILE A N 1
ATOM 661 C CA . ILE A 1 83 ? -14.790 -10.277 -4.460 1.00 98.38 83 ILE A CA 1
ATOM 662 C C . ILE A 1 83 ? -13.279 -10.411 -4.712 1.00 98.38 83 ILE A C 1
ATOM 664 O O . ILE A 1 83 ? -12.796 -10.025 -5.769 1.00 98.38 83 ILE A O 1
ATOM 668 N N . HIS A 1 84 ? -12.536 -11.027 -3.789 1.00 98.12 84 HIS A N 1
ATOM 669 C CA . HIS A 1 84 ? -11.105 -11.302 -3.944 1.00 98.12 84 HIS A CA 1
ATOM 670 C C . HIS A 1 84 ? -10.807 -12.161 -5.187 1.00 98.12 84 HIS A C 1
ATOM 672 O O . HIS A 1 84 ? -9.846 -11.899 -5.909 1.00 98.12 84 HIS A O 1
ATOM 678 N N . THR A 1 85 ? -11.650 -13.155 -5.479 1.00 97.94 85 THR A N 1
ATOM 679 C CA . THR A 1 85 ? -11.527 -13.978 -6.693 1.00 97.94 85 THR A CA 1
ATOM 680 C C . THR A 1 85 ? -11.671 -13.133 -7.959 1.00 97.94 85 THR A C 1
ATOM 682 O O . THR A 1 85 ? -10.880 -13.294 -8.888 1.00 97.94 85 THR A O 1
ATOM 685 N N . ASP A 1 86 ? -12.635 -12.214 -7.987 1.00 97.88 86 ASP A N 1
ATOM 686 C CA . ASP A 1 86 ? -12.856 -11.331 -9.133 1.00 97.88 86 ASP A CA 1
ATOM 687 C C . ASP A 1 86 ? -11.707 -10.316 -9.286 1.00 97.88 86 ASP A C 1
ATOM 689 O O . ASP A 1 86 ? -11.239 -10.088 -10.402 1.00 97.88 86 ASP A O 1
ATOM 693 N N . VAL A 1 87 ? -11.137 -9.810 -8.183 1.00 98.12 87 VAL A N 1
ATOM 694 C CA . VAL A 1 87 ? -9.910 -8.985 -8.204 1.00 98.12 87 VAL A CA 1
ATOM 695 C C . VAL A 1 87 ? -8.719 -9.745 -8.797 1.00 98.12 87 VAL A C 1
ATOM 697 O O . VAL A 1 87 ? -8.001 -9.194 -9.629 1.00 98.12 87 VAL A O 1
ATOM 700 N N . ASN A 1 88 ? -8.505 -11.005 -8.409 1.00 96.12 88 ASN A N 1
ATOM 701 C CA . ASN A 1 88 ? -7.373 -11.810 -8.893 1.00 96.12 88 ASN A CA 1
ATOM 702 C C . ASN A 1 88 ? -7.476 -12.188 -10.373 1.00 96.12 88 ASN A C 1
ATOM 704 O O . ASN A 1 88 ? -6.453 -12.408 -11.015 1.00 96.12 88 ASN A O 1
ATOM 708 N N . LYS A 1 89 ? -8.694 -12.248 -10.919 1.00 95.88 89 LYS A N 1
ATOM 709 C CA . LYS A 1 89 ? -8.937 -12.440 -12.358 1.00 95.88 89 LYS A CA 1
ATOM 710 C C . LYS A 1 89 ? -8.811 -11.149 -13.167 1.00 95.88 89 LYS A C 1
ATOM 712 O O . LYS A 1 89 ? -8.865 -11.198 -14.392 1.00 95.88 89 LYS A O 1
ATOM 717 N N . SER A 1 90 ? -8.670 -10.014 -12.489 1.00 96.12 90 SER A N 1
ATOM 718 C CA . SER A 1 90 ? -8.615 -8.693 -13.102 1.00 96.12 90 SER A CA 1
ATOM 719 C C . SER A 1 90 ? -7.186 -8.152 -13.152 1.00 96.12 90 SER A C 1
ATOM 721 O O . SER A 1 90 ? -6.318 -8.497 -12.342 1.00 96.12 90 SER A O 1
ATOM 723 N N . ASN A 1 91 ? -6.965 -7.241 -14.087 1.00 94.94 91 ASN A N 1
ATOM 724 C CA . ASN A 1 91 ? -5.855 -6.308 -14.133 1.00 94.94 91 ASN A CA 1
ATOM 725 C C . ASN A 1 91 ? -6.358 -4.897 -13.778 1.00 94.94 91 ASN A C 1
ATOM 727 O O . ASN A 1 91 ? -7.539 -4.688 -13.499 1.00 94.94 91 ASN A O 1
ATOM 731 N N . ILE A 1 92 ? -5.452 -3.919 -13.738 1.00 95.88 92 ILE A N 1
ATOM 732 C CA . ILE A 1 92 ? -5.788 -2.569 -13.269 1.00 95.88 92 ILE A CA 1
ATOM 733 C C . ILE A 1 92 ? -6.841 -1.860 -14.141 1.00 95.88 92 ILE A C 1
ATOM 735 O O . ILE A 1 92 ? -7.5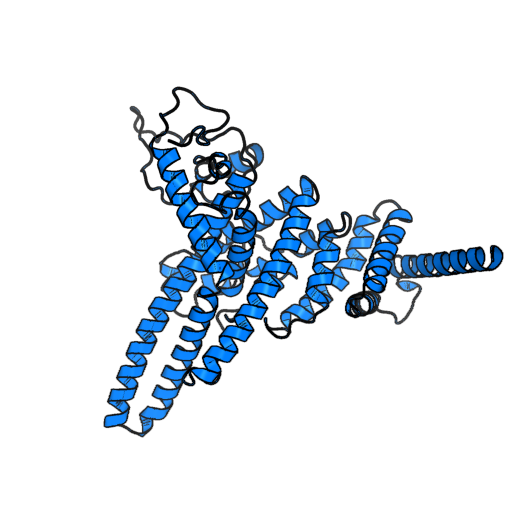82 -1.026 -13.633 1.00 95.88 92 ILE A O 1
ATOM 739 N N . ILE A 1 93 ? -6.941 -2.211 -15.427 1.00 95.56 93 ILE A N 1
ATOM 740 C CA . ILE A 1 93 ? -7.844 -1.570 -16.394 1.00 95.56 93 ILE A CA 1
ATOM 741 C C . ILE A 1 93 ? -9.242 -2.201 -16.360 1.00 95.56 93 ILE A C 1
ATOM 743 O O . ILE A 1 93 ? -10.233 -1.493 -16.521 1.00 95.56 93 ILE A O 1
ATOM 747 N N . ASN A 1 94 ? -9.345 -3.517 -16.156 1.00 95.44 94 ASN A N 1
ATOM 748 C CA . ASN A 1 94 ? -10.609 -4.258 -16.268 1.00 95.44 94 ASN A CA 1
ATOM 749 C C . ASN A 1 94 ? -11.234 -4.657 -14.918 1.00 95.44 94 ASN A C 1
ATOM 751 O O . ASN A 1 94 ? -12.069 -5.562 -14.873 1.00 95.44 94 ASN A O 1
ATOM 755 N N . LEU A 1 95 ? -10.853 -3.983 -13.828 1.00 97.50 95 LEU A N 1
ATOM 756 C CA . LEU A 1 95 ? -11.428 -4.215 -12.505 1.00 97.50 95 LEU A CA 1
ATOM 757 C C . LEU A 1 95 ? -12.956 -3.987 -12.525 1.00 97.50 95 LEU A C 1
ATOM 759 O O . LEU A 1 95 ? -13.398 -2.895 -12.895 1.00 97.50 95 LEU A O 1
ATOM 763 N N . PRO A 1 96 ? -13.783 -4.958 -12.089 1.00 97.75 96 PRO A N 1
ATOM 764 C CA . PRO A 1 96 ? -15.227 -4.783 -12.064 1.00 97.75 96 PRO A CA 1
ATOM 765 C C . PRO A 1 96 ? -15.654 -3.596 -11.194 1.00 97.75 96 PRO A C 1
ATOM 767 O O . PRO A 1 96 ? -15.247 -3.467 -10.038 1.00 97.75 96 PRO A O 1
ATOM 770 N N . ILE A 1 97 ? -16.539 -2.758 -11.740 1.00 96.62 97 ILE A N 1
ATOM 771 C CA . ILE A 1 97 ? -16.928 -1.457 -11.168 1.00 96.62 97 ILE A CA 1
ATOM 772 C C . ILE A 1 97 ? -17.498 -1.526 -9.743 1.00 96.62 97 ILE A C 1
ATOM 774 O O . ILE A 1 97 ? -17.441 -0.544 -9.007 1.00 96.62 97 ILE A O 1
ATOM 778 N N . TYR A 1 98 ? -18.033 -2.679 -9.337 1.00 97.69 98 TYR A N 1
ATOM 779 C CA . TYR A 1 98 ? -18.650 -2.870 -8.027 1.00 97.69 98 TYR A CA 1
ATOM 780 C C . TYR A 1 98 ? -17.637 -3.126 -6.905 1.00 97.69 98 TYR A C 1
ATOM 782 O O . TYR A 1 98 ? -17.965 -2.946 -5.733 1.00 97.69 98 TYR A O 1
ATOM 790 N N . VAL A 1 99 ? -16.406 -3.533 -7.237 1.00 98.50 99 VAL A N 1
ATOM 791 C CA . VAL A 1 99 ? -15.417 -3.992 -6.252 1.00 98.50 99 VAL A CA 1
ATOM 792 C C . VAL A 1 99 ? -15.034 -2.876 -5.283 1.00 98.50 99 VAL A C 1
ATOM 794 O O . VAL A 1 99 ? -15.179 -3.042 -4.074 1.00 98.50 99 VAL A O 1
ATOM 797 N N . LEU A 1 100 ? -14.569 -1.729 -5.790 1.00 98.31 100 LEU A N 1
ATOM 798 C CA . LEU A 1 100 ? -14.109 -0.624 -4.940 1.00 98.31 100 LEU A CA 1
ATOM 799 C C . LEU A 1 100 ? -15.238 -0.052 -4.058 1.00 98.31 100 LEU A C 1
ATOM 801 O O . LEU A 1 100 ? -15.018 0.072 -2.850 1.00 98.31 100 LEU A O 1
ATOM 805 N N . PRO A 1 101 ? -16.456 0.219 -4.580 1.00 97.81 101 PRO A N 1
ATOM 806 C CA . PRO A 1 101 ? -17.600 0.607 -3.753 1.00 97.81 101 PRO A CA 1
ATOM 807 C C . PRO A 1 101 ? -17.945 -0.426 -2.679 1.00 97.81 101 PRO A C 1
ATOM 809 O O . PRO A 1 101 ? -18.206 -0.048 -1.540 1.00 97.81 101 PRO A O 1
ATOM 812 N N . SER A 1 102 ? -17.883 -1.720 -3.007 1.00 98.25 102 SER A N 1
ATOM 813 C CA . SER A 1 102 ? -18.176 -2.789 -2.047 1.00 98.25 102 SER A CA 1
ATOM 814 C C . SER A 1 102 ? -17.169 -2.806 -0.901 1.00 98.25 102 SER A C 1
ATOM 816 O O . SER A 1 102 ? -17.556 -2.846 0.262 1.00 98.25 102 SER A O 1
ATOM 818 N N . ILE A 1 103 ? -15.869 -2.713 -1.190 1.00 98.50 103 ILE A N 1
ATOM 819 C CA . ILE A 1 103 ? -14.848 -2.682 -0.132 1.00 98.50 103 ILE A CA 1
ATOM 820 C C . ILE A 1 103 ? -14.945 -1.399 0.698 1.00 98.50 103 ILE A C 1
ATOM 822 O O . ILE A 1 103 ? -14.810 -1.447 1.921 1.00 98.50 103 ILE A O 1
ATOM 826 N N . GLN A 1 104 ? -15.272 -0.268 0.072 1.00 98.12 104 GLN A N 1
ATOM 827 C CA . GLN A 1 104 ? -15.569 0.973 0.786 1.00 98.12 104 GLN A CA 1
ATOM 828 C C . GLN A 1 104 ? -16.781 0.834 1.723 1.00 98.12 104 GLN A C 1
ATOM 830 O O . GLN A 1 104 ? -16.766 1.386 2.825 1.00 98.12 104 GLN A O 1
ATOM 835 N N . LEU A 1 105 ? -17.816 0.097 1.312 1.00 97.69 105 LEU A N 1
ATOM 836 C CA . LEU A 1 105 ? -19.000 -0.191 2.122 1.00 97.69 105 LEU A CA 1
ATOM 837 C C . LEU A 1 105 ? -18.629 -0.975 3.389 1.00 97.69 105 LEU A C 1
ATOM 839 O O . LEU A 1 105 ? -19.022 -0.589 4.491 1.00 97.69 105 LEU A O 1
ATOM 843 N N . PHE A 1 106 ? -17.812 -2.023 3.237 1.00 98.38 106 PHE A N 1
ATOM 844 C CA . PHE A 1 106 ? -17.284 -2.804 4.357 1.00 98.38 106 PHE A CA 1
ATOM 845 C C . PHE A 1 106 ? -16.440 -1.937 5.298 1.00 98.38 106 PHE A C 1
ATOM 847 O O . PHE A 1 106 ? -16.671 -1.936 6.503 1.00 98.38 106 PHE A O 1
ATOM 854 N N . ALA A 1 107 ? -15.509 -1.148 4.754 1.00 98.38 107 ALA A N 1
ATOM 855 C CA . ALA A 1 107 ? -14.628 -0.281 5.535 1.00 98.38 107 ALA A CA 1
ATOM 856 C C . ALA A 1 107 ? -15.371 0.820 6.313 1.00 98.38 107 ALA A C 1
ATOM 858 O O . ALA A 1 107 ? -14.910 1.245 7.370 1.00 98.38 107 ALA A O 1
ATOM 859 N N . ASN A 1 108 ? -16.515 1.287 5.805 1.00 97.12 108 ASN A N 1
ATOM 860 C CA . ASN A 1 108 ? -17.329 2.320 6.451 1.00 97.12 108 ASN A CA 1
ATOM 861 C C . ASN A 1 108 ? -18.250 1.790 7.556 1.00 97.12 108 ASN A C 1
ATOM 863 O O . ASN A 1 108 ? -18.770 2.589 8.336 1.00 97.12 108 ASN A O 1
ATOM 867 N N . ASN A 1 109 ? -18.508 0.482 7.615 1.00 97.00 109 ASN A N 1
ATOM 868 C CA . ASN A 1 109 ? -19.437 -0.069 8.592 1.00 97.00 109 ASN A CA 1
ATOM 869 C C . ASN A 1 109 ? -18.705 -0.621 9.830 1.00 97.00 109 ASN A C 1
ATOM 871 O O . ASN A 1 109 ? -17.852 -1.492 9.679 1.00 97.00 109 ASN A O 1
ATOM 875 N N . PRO A 1 110 ? -19.085 -0.216 11.057 1.00 95.62 110 PRO A N 1
ATOM 876 C CA . PRO A 1 110 ? -18.430 -0.678 12.284 1.00 95.62 110 PRO A CA 1
ATOM 877 C C . PRO A 1 110 ? -18.445 -2.196 12.518 1.00 95.62 110 PRO A C 1
ATOM 879 O O . PRO A 1 110 ? -17.534 -2.700 13.166 1.00 95.62 110 PRO A O 1
ATOM 882 N N . ASN A 1 111 ? -19.442 -2.924 12.001 1.00 95.94 111 ASN A N 1
ATOM 883 C CA . ASN A 1 111 ? -19.530 -4.384 12.129 1.00 95.94 111 ASN A CA 1
ATOM 884 C C . ASN A 1 111 ? -18.771 -5.112 11.006 1.00 95.94 111 ASN A C 1
ATOM 886 O O . ASN A 1 111 ? -18.247 -6.198 11.221 1.00 95.94 111 ASN A O 1
ATOM 890 N N . LEU A 1 112 ? -18.680 -4.520 9.809 1.00 98.06 112 LEU A N 1
ATOM 891 C CA . LEU A 1 112 ? -18.013 -5.144 8.657 1.00 98.06 112 LEU A CA 1
ATOM 892 C C . LEU A 1 112 ? -16.519 -4.822 8.572 1.00 98.06 112 LEU A C 1
ATOM 894 O O . LEU A 1 112 ? -15.748 -5.649 8.090 1.00 98.06 112 LEU A O 1
ATOM 898 N N . ALA A 1 113 ? -16.089 -3.648 9.037 1.00 98.31 113 ALA A N 1
ATOM 899 C CA . ALA A 1 113 ? -14.688 -3.241 9.005 1.00 98.31 113 ALA A CA 1
ATOM 900 C C . ALA A 1 113 ? -13.763 -4.210 9.777 1.00 98.31 113 ALA A C 1
ATOM 902 O O . ALA A 1 113 ? -12.707 -4.552 9.239 1.00 98.31 113 ALA A O 1
ATOM 903 N N . PRO A 1 114 ? -14.134 -4.732 10.969 1.00 97.81 114 PRO A N 1
ATOM 904 C CA . PRO A 1 114 ? -13.363 -5.778 11.643 1.00 97.81 114 PRO A CA 1
ATOM 905 C C . PRO A 1 114 ? -13.237 -7.059 10.820 1.00 97.81 114 PRO A C 1
ATOM 907 O O . PRO A 1 114 ? -12.143 -7.610 10.748 1.00 97.81 114 PRO A O 1
ATOM 910 N N . ILE A 1 115 ? -14.316 -7.487 10.160 1.00 98.19 115 ILE A N 1
ATOM 911 C CA . ILE A 1 115 ? -14.338 -8.687 9.311 1.00 98.19 115 ILE A CA 1
ATOM 912 C C . ILE A 1 115 ? -13.432 -8.490 8.088 1.00 98.19 115 ILE A C 1
ATOM 914 O O . ILE A 1 115 ? -12.640 -9.369 7.747 1.00 98.19 115 ILE A O 1
ATOM 918 N N . LEU A 1 116 ? -13.503 -7.315 7.452 1.00 98.50 116 LEU A N 1
ATOM 919 C CA . LEU A 1 116 ? -12.628 -6.946 6.341 1.00 98.50 116 LEU A CA 1
ATOM 920 C C . LEU A 1 116 ? -11.158 -6.996 6.765 1.00 98.50 116 LEU A C 1
ATOM 922 O O . LEU A 1 116 ? -10.360 -7.643 6.090 1.00 98.50 116 LEU A O 1
ATOM 926 N N . MET A 1 117 ? -10.804 -6.357 7.883 1.00 97.81 117 MET A N 1
ATOM 927 C CA . MET A 1 117 ? -9.420 -6.333 8.361 1.00 97.81 117 MET A CA 1
ATOM 928 C C . MET A 1 117 ? -8.913 -7.714 8.764 1.00 97.81 117 MET A C 1
ATOM 930 O O . MET A 1 117 ? -7.797 -8.063 8.394 1.00 97.81 117 MET A O 1
ATOM 934 N N . GLU A 1 118 ? -9.731 -8.524 9.437 1.00 96.19 118 GLU A N 1
ATOM 935 C CA . GLU A 1 118 ? -9.369 -9.903 9.780 1.00 96.19 118 GLU A CA 1
ATOM 936 C C . GLU A 1 118 ? -9.098 -10.746 8.535 1.00 96.19 118 GLU A C 1
ATOM 938 O O . GLU A 1 118 ? -8.108 -11.467 8.470 1.00 96.19 118 GLU A O 1
ATOM 943 N N . SER A 1 119 ? -9.917 -10.591 7.492 1.00 95.88 119 SER A N 1
ATOM 944 C CA . SER A 1 119 ? -9.695 -11.284 6.219 1.00 95.88 119 SER A CA 1
ATOM 945 C C . SER A 1 119 ? -8.407 -10.859 5.496 1.00 95.88 119 SER A C 1
ATOM 947 O O . SER A 1 119 ? -7.976 -11.543 4.567 1.00 95.88 119 SER A O 1
ATOM 949 N N . CYS A 1 120 ? -7.808 -9.730 5.895 1.00 96.25 120 CYS A N 1
ATOM 950 C CA . CYS A 1 120 ? -6.577 -9.200 5.316 1.00 96.25 120 CYS A CA 1
ATOM 951 C C . CYS A 1 120 ? -5.313 -9.563 6.097 1.00 96.25 120 CYS A C 1
ATOM 953 O O . CYS A 1 120 ? -4.207 -9.312 5.612 1.00 96.25 120 CYS A O 1
ATOM 955 N N . GLU A 1 121 ? -5.450 -10.152 7.282 1.00 93.94 121 GLU A N 1
ATOM 956 C CA . GLU A 1 121 ? -4.317 -10.594 8.086 1.00 93.94 121 GLU A CA 1
ATOM 957 C C . GLU A 1 121 ? -3.737 -11.898 7.509 1.00 93.94 121 GLU A C 1
ATOM 959 O O . GLU A 1 121 ? -4.468 -12.867 7.277 1.00 93.94 121 GLU A O 1
ATOM 964 N N . PRO A 1 122 ? -2.422 -11.953 7.226 1.00 92.75 122 PRO A N 1
ATOM 965 C CA . PRO A 1 122 ? -1.816 -13.140 6.642 1.00 92.75 122 PRO A CA 1
ATOM 966 C C . PRO A 1 122 ? -1.808 -14.293 7.647 1.00 92.75 122 PRO A C 1
ATOM 968 O O . PRO A 1 122 ? -1.423 -14.132 8.802 1.00 92.75 122 PRO A O 1
ATOM 971 N N . LYS A 1 123 ? -2.121 -15.504 7.175 1.00 87.94 123 LYS A N 1
ATOM 972 C CA . LYS A 1 123 ? -2.082 -16.719 8.011 1.00 87.94 123 LYS A CA 1
ATOM 973 C C . LYS A 1 123 ? -0.689 -17.041 8.561 1.00 87.94 123 LYS A C 1
ATOM 975 O O . LYS A 1 123 ? -0.575 -17.661 9.610 1.00 87.94 123 LYS A O 1
ATOM 980 N N . ILE A 1 124 ? 0.363 -16.670 7.826 1.00 91.44 124 ILE A N 1
ATOM 981 C CA . ILE A 1 124 ? 1.761 -16.837 8.237 1.00 91.44 124 ILE A CA 1
ATOM 982 C C . ILE A 1 124 ? 2.394 -15.451 8.267 1.00 91.44 124 ILE A C 1
ATOM 984 O O . ILE A 1 124 ? 2.795 -14.923 7.230 1.00 91.44 124 ILE A O 1
ATOM 988 N N . GLU A 1 125 ? 2.495 -14.865 9.459 1.00 86.56 125 GLU A N 1
ATOM 989 C CA . GLU A 1 125 ? 2.951 -13.480 9.621 1.00 86.56 125 GLU A CA 1
ATOM 990 C C . GLU A 1 125 ? 4.393 -13.245 9.154 1.00 86.56 125 GLU A C 1
ATOM 992 O O . GLU A 1 125 ? 4.743 -12.122 8.817 1.00 86.56 125 GLU A O 1
ATOM 997 N N . THR A 1 126 ? 5.235 -14.280 9.095 1.00 88.69 126 THR A N 1
ATOM 998 C CA . THR A 1 126 ? 6.636 -14.164 8.658 1.00 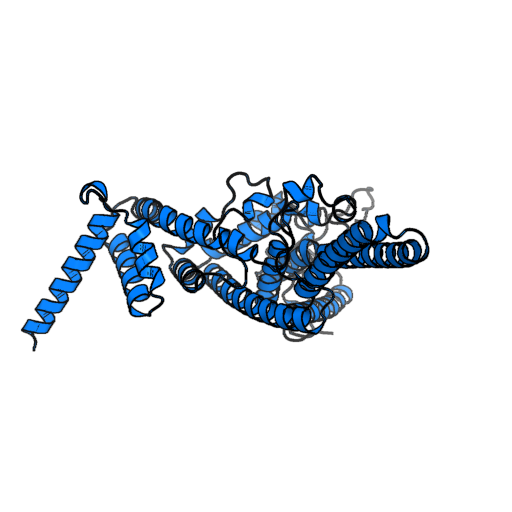88.69 126 THR A CA 1
ATOM 999 C C . THR A 1 126 ? 6.807 -14.112 7.140 1.00 88.69 126 THR A C 1
ATOM 1001 O O . THR A 1 126 ? 7.893 -13.779 6.663 1.00 88.69 126 THR A O 1
ATOM 1004 N N . ASN A 1 127 ? 5.764 -14.426 6.366 1.00 93.12 127 ASN A N 1
ATOM 1005 C CA . ASN A 1 127 ? 5.821 -14.434 4.909 1.00 93.12 127 ASN A CA 1
ATOM 1006 C C . ASN A 1 127 ? 5.189 -13.159 4.338 1.00 93.12 127 ASN A C 1
ATOM 1008 O O . ASN A 1 127 ? 3.968 -13.058 4.201 1.00 93.12 127 ASN A O 1
ATOM 1012 N N . GLY A 1 128 ? 6.041 -12.203 3.961 1.00 94.62 128 GLY A N 1
ATOM 1013 C CA . GLY A 1 128 ? 5.623 -10.905 3.434 1.00 94.62 128 GLY A CA 1
ATOM 1014 C C . GLY A 1 128 ? 4.723 -10.990 2.199 1.00 94.62 128 GLY A C 1
ATOM 1015 O O . GLY A 1 128 ? 3.855 -10.140 2.031 1.00 94.62 128 GLY A O 1
ATOM 1016 N N . ARG A 1 129 ? 4.857 -12.025 1.361 1.00 94.88 129 ARG A N 1
ATOM 1017 C CA . ARG A 1 129 ? 4.021 -12.229 0.168 1.00 94.88 129 ARG A CA 1
ATOM 1018 C C . ARG A 1 129 ? 2.543 -12.408 0.502 1.00 94.88 129 ARG A C 1
ATOM 1020 O O . ARG A 1 129 ? 1.703 -11.948 -0.268 1.00 94.88 129 ARG A O 1
ATOM 1027 N N . LEU A 1 130 ? 2.222 -13.038 1.633 1.00 95.81 130 LEU A N 1
ATOM 1028 C CA . LEU A 1 130 ? 0.838 -13.357 1.997 1.00 95.81 130 LEU A CA 1
ATOM 1029 C C . LEU A 1 130 ? -0.011 -12.113 2.286 1.00 95.81 130 LEU A C 1
ATOM 1031 O O . LEU A 1 130 ? -1.232 -12.202 2.280 1.00 95.81 130 LEU A O 1
ATOM 1035 N N . TYR A 1 131 ? 0.603 -10.939 2.466 1.00 96.75 131 TYR A N 1
ATOM 1036 C CA . TYR A 1 131 ? -0.132 -9.674 2.540 1.00 96.75 131 TYR A CA 1
ATOM 1037 C C . TYR A 1 131 ? -0.883 -9.346 1.242 1.00 96.75 131 TYR A C 1
ATOM 1039 O O . TYR A 1 131 ? -1.857 -8.597 1.284 1.00 96.75 131 TYR A O 1
ATOM 1047 N N . GLN A 1 132 ? -0.475 -9.919 0.102 1.00 95.25 132 GLN A N 1
ATOM 1048 C CA . GLN A 1 132 ? -1.215 -9.804 -1.159 1.00 95.25 132 GLN A CA 1
ATOM 1049 C C . GLN A 1 132 ? -2.428 -10.739 -1.232 1.00 95.25 132 GLN A C 1
ATOM 1051 O O . GLN A 1 132 ? -3.323 -10.489 -2.032 1.00 95.25 132 GLN A O 1
ATOM 1056 N N . ASP A 1 133 ? -2.481 -11.789 -0.405 1.00 94.38 133 ASP A N 1
ATOM 1057 C CA . ASP A 1 133 ? -3.482 -12.863 -0.487 1.00 94.38 133 ASP A CA 1
ATOM 1058 C C . ASP A 1 133 ? -4.768 -12.502 0.275 1.00 94.38 133 ASP A C 1
ATOM 1060 O O . ASP A 1 133 ? -5.351 -13.299 1.011 1.00 94.38 133 ASP A O 1
ATOM 1064 N N . SER A 1 134 ? -5.221 -11.268 0.086 1.00 95.31 134 SER A N 1
ATOM 1065 C CA . SER A 1 134 ? -6.440 -10.710 0.662 1.00 95.31 134 SER A CA 1
ATOM 1066 C C . SER A 1 134 ? -7.103 -9.765 -0.326 1.00 95.31 134 SER A C 1
ATOM 1068 O O . SER A 1 134 ? -6.495 -9.379 -1.317 1.00 95.31 134 SER A O 1
ATOM 1070 N N . VAL A 1 135 ? -8.339 -9.333 -0.073 1.00 97.62 135 VAL A N 1
ATOM 1071 C CA . VAL A 1 135 ? -9.001 -8.411 -1.006 1.00 97.62 135 VAL A CA 1
ATOM 1072 C C . VAL A 1 135 ? -8.310 -7.043 -1.068 1.00 97.62 135 VAL A C 1
ATOM 1074 O O . VAL A 1 135 ? -8.084 -6.534 -2.162 1.00 97.62 135 VAL A O 1
ATOM 1077 N N . ILE A 1 136 ? -7.899 -6.479 0.077 1.00 98.31 136 ILE A N 1
ATOM 1078 C CA . ILE A 1 136 ? -7.118 -5.230 0.120 1.00 98.31 136 ILE A CA 1
ATOM 1079 C C . ILE A 1 136 ? -5.746 -5.454 -0.515 1.00 98.31 136 ILE A C 1
ATOM 1081 O O . ILE A 1 136 ? -5.300 -4.638 -1.319 1.00 98.31 136 ILE A O 1
ATOM 1085 N N . GLY A 1 137 ? -5.095 -6.573 -0.196 1.00 97.94 137 GLY A N 1
ATOM 1086 C CA . GLY A 1 137 ? -3.783 -6.897 -0.734 1.00 97.94 137 GLY A CA 1
ATOM 1087 C C . GLY A 1 137 ? -3.780 -7.088 -2.247 1.00 97.94 137 GLY A C 1
ATOM 1088 O O . GLY A 1 137 ? -2.954 -6.505 -2.942 1.00 97.94 137 GLY A O 1
ATOM 1089 N N . ALA A 1 138 ? -4.748 -7.827 -2.778 1.00 98.06 138 ALA A N 1
ATOM 1090 C CA . ALA A 1 138 ? -4.895 -8.082 -4.202 1.00 98.06 138 ALA A CA 1
ATOM 1091 C C . ALA A 1 138 ? -5.253 -6.811 -4.982 1.00 98.06 138 ALA A C 1
ATOM 1093 O O . ALA A 1 138 ? -4.794 -6.656 -6.119 1.00 98.06 138 ALA A O 1
ATOM 1094 N N . LEU A 1 139 ? -6.026 -5.897 -4.374 1.00 98.69 139 LEU A N 1
ATOM 1095 C CA . LEU A 1 139 ? -6.275 -4.558 -4.911 1.00 98.69 139 LEU A CA 1
ATOM 1096 C C . LEU A 1 139 ? -4.983 -3.739 -4.960 1.00 98.69 139 LEU A C 1
ATOM 1098 O O . LEU A 1 139 ? -4.677 -3.167 -6.000 1.00 98.69 139 LEU A O 1
ATOM 1102 N N . LEU A 1 140 ? -4.183 -3.735 -3.888 1.00 98.56 140 LEU A N 1
ATOM 1103 C CA . LEU A 1 140 ? -2.867 -3.089 -3.897 1.00 98.56 140 LEU A CA 1
ATOM 1104 C C . LEU A 1 140 ? -1.939 -3.714 -4.947 1.00 98.56 140 LEU A C 1
ATOM 1106 O O . LEU A 1 140 ? -1.160 -2.999 -5.560 1.00 98.56 140 LEU A O 1
ATOM 1110 N N . SER A 1 141 ? -2.040 -5.011 -5.230 1.00 97.75 141 SER A N 1
ATOM 1111 C CA . SER A 1 141 ? -1.244 -5.676 -6.270 1.00 97.75 141 SER A CA 1
ATOM 1112 C C . SER A 1 141 ? -1.680 -5.380 -7.716 1.00 97.75 141 SER A C 1
ATOM 1114 O O . SER A 1 141 ? -1.000 -5.835 -8.635 1.00 97.75 141 SER A O 1
ATOM 1116 N N . LEU A 1 142 ? -2.790 -4.669 -7.959 1.00 97.62 142 LEU A N 1
ATOM 1117 C CA . LEU A 1 142 ? -3.202 -4.271 -9.312 1.00 97.62 142 LEU A CA 1
ATOM 1118 C C . LEU A 1 142 ? -2.266 -3.188 -9.853 1.00 97.62 142 LEU A C 1
ATOM 1120 O O . LEU A 1 142 ? -2.292 -2.047 -9.403 1.00 97.62 142 LEU A O 1
ATOM 1124 N N . SER A 1 143 ? -1.439 -3.531 -10.833 1.00 96.88 143 SER A N 1
ATOM 1125 C CA . SER A 1 143 ? -0.450 -2.619 -11.402 1.00 96.88 143 SER A CA 1
ATOM 1126 C C . SER A 1 143 ? -0.177 -2.955 -12.864 1.00 96.88 143 SER A C 1
ATOM 1128 O O . SER A 1 143 ? -0.536 -4.028 -13.345 1.00 96.88 143 SER A O 1
ATOM 1130 N N . VAL A 1 144 ? 0.510 -2.040 -13.548 1.00 96.75 144 VAL A N 1
ATOM 1131 C CA . VAL A 1 144 ? 1.180 -2.310 -14.828 1.00 96.75 144 VAL A CA 1
ATOM 1132 C C . VAL A 1 144 ? 2.360 -3.277 -14.673 1.00 96.75 144 VAL A C 1
ATOM 1134 O O . VAL A 1 144 ? 2.837 -3.862 -15.644 1.00 96.75 144 VAL A O 1
ATOM 1137 N N . LEU A 1 145 ? 2.847 -3.444 -13.439 1.00 96.12 145 LEU A N 1
ATOM 1138 C CA . LEU A 1 145 ? 3.893 -4.396 -13.095 1.00 96.12 145 LEU A CA 1
ATOM 1139 C C . LEU A 1 145 ? 3.316 -5.784 -12.781 1.00 96.12 145 LEU A C 1
ATOM 1141 O O . LEU A 1 145 ? 2.214 -5.879 -12.236 1.00 96.12 145 LEU A O 1
ATOM 1145 N N . PRO A 1 146 ? 4.074 -6.862 -13.043 1.00 92.50 146 PRO A N 1
ATOM 1146 C CA . PRO A 1 146 ? 3.614 -8.218 -12.783 1.00 92.50 146 PRO A CA 1
ATOM 1147 C C . PRO A 1 146 ? 3.336 -8.469 -11.292 1.00 92.50 146 PRO A C 1
ATOM 1149 O O . PRO A 1 146 ? 4.092 -8.046 -10.412 1.00 92.50 146 PRO A O 1
ATOM 1152 N N . ARG A 1 147 ? 2.268 -9.224 -10.996 1.00 90.00 147 ARG A N 1
ATOM 1153 C CA . ARG A 1 147 ? 1.881 -9.598 -9.617 1.00 90.00 147 ARG A CA 1
ATOM 1154 C C . ARG A 1 147 ? 2.851 -10.576 -8.954 1.00 90.00 147 ARG A C 1
ATOM 1156 O O . ARG A 1 147 ? 2.872 -10.694 -7.728 1.00 90.00 147 ARG A O 1
ATOM 1163 N N . THR A 1 148 ? 3.617 -11.314 -9.752 1.00 85.88 148 THR A N 1
ATOM 1164 C CA . THR A 1 148 ? 4.610 -12.281 -9.279 1.00 85.88 148 THR A CA 1
ATOM 1165 C C . THR A 1 148 ? 5.864 -12.211 -10.141 1.00 85.88 148 THR A C 1
ATOM 1167 O O . THR A 1 148 ? 5.799 -11.793 -11.292 1.00 85.88 148 THR A O 1
ATOM 1170 N N . ALA A 1 149 ? 6.997 -12.660 -9.598 1.00 79.44 149 ALA A N 1
ATOM 1171 C CA . ALA A 1 149 ? 8.293 -12.636 -10.281 1.00 79.44 149 ALA A CA 1
ATOM 1172 C C . ALA A 1 149 ? 8.341 -13.439 -11.593 1.00 79.44 149 ALA A C 1
ATOM 1174 O O . ALA A 1 149 ? 9.194 -13.190 -12.433 1.00 79.44 149 ALA A O 1
ATOM 1175 N N . ILE A 1 150 ? 7.437 -14.408 -11.750 1.00 79.62 150 ILE A N 1
ATOM 1176 C CA . ILE A 1 150 ? 7.357 -15.297 -12.918 1.00 79.62 150 ILE A CA 1
ATOM 1177 C C . ILE A 1 150 ? 6.300 -14.849 -13.936 1.00 79.62 150 ILE A C 1
ATOM 1179 O O . ILE A 1 150 ? 6.173 -15.454 -14.996 1.00 79.62 150 ILE A O 1
ATOM 1183 N N . SER A 1 151 ? 5.506 -13.829 -13.603 1.00 84.88 151 SER A N 1
ATOM 1184 C CA . SER A 1 151 ? 4.446 -13.320 -14.472 1.00 84.88 151 SER A CA 1
ATOM 1185 C C . SER A 1 151 ? 5.027 -12.407 -15.556 1.00 84.88 151 SER A C 1
ATOM 1187 O O . SER A 1 151 ? 5.985 -11.673 -15.317 1.00 84.88 151 SER A O 1
ATOM 1189 N N . LEU A 1 152 ? 4.424 -12.439 -16.745 1.00 85.81 152 LEU A N 1
ATOM 1190 C CA . LEU A 1 152 ? 4.825 -11.593 -17.866 1.00 85.81 152 LEU A CA 1
ATOM 1191 C C . LEU A 1 152 ? 4.317 -10.154 -17.693 1.00 85.81 152 LEU A C 1
ATOM 1193 O O . LEU A 1 152 ? 3.411 -9.877 -16.909 1.00 85.81 152 LEU A O 1
ATOM 1197 N N . HIS A 1 153 ? 4.917 -9.235 -18.444 1.00 89.44 153 HIS A N 1
ATOM 1198 C CA . HIS A 1 153 ? 4.409 -7.877 -18.605 1.00 89.44 153 HIS A CA 1
ATOM 1199 C C . HIS A 1 153 ? 3.345 -7.862 -19.711 1.00 89.44 153 HIS A C 1
ATOM 1201 O O . HIS A 1 153 ? 3.657 -8.195 -20.850 1.00 89.44 153 HIS A O 1
ATOM 1207 N N . GLU A 1 154 ? 2.115 -7.472 -19.374 1.00 89.88 154 GLU A N 1
ATOM 1208 C CA . GLU A 1 154 ? 0.924 -7.715 -20.215 1.00 89.88 154 GLU A CA 1
ATOM 1209 C C . GLU A 1 154 ? 0.373 -6.463 -20.923 1.00 89.88 154 GLU A C 1
ATOM 1211 O O . GLU A 1 154 ? -0.583 -6.564 -21.680 1.00 89.88 154 GLU A O 1
ATOM 1216 N N . PHE A 1 155 ? 0.920 -5.271 -20.656 1.00 92.62 155 PHE A N 1
ATOM 1217 C CA . PHE A 1 155 ? 0.316 -4.010 -21.120 1.00 92.62 155 PHE A CA 1
ATOM 1218 C C . PHE A 1 155 ? 0.962 -3.431 -22.383 1.00 92.62 155 PHE A C 1
ATOM 1220 O O . PHE A 1 155 ? 0.299 -2.742 -23.151 1.00 92.62 155 PHE A O 1
ATOM 1227 N N . PHE A 1 156 ? 2.255 -3.672 -22.609 1.00 93.44 156 PHE A N 1
ATOM 1228 C CA . PHE A 1 156 ? 3.002 -3.055 -23.710 1.00 93.44 156 PHE A CA 1
ATOM 1229 C C . PHE A 1 156 ? 3.413 -4.099 -24.750 1.00 93.44 156 PHE A C 1
ATOM 1231 O O . PHE A 1 156 ? 4.584 -4.482 -24.824 1.00 93.44 156 PHE A O 1
ATOM 1238 N N . ASP A 1 157 ? 2.436 -4.534 -25.550 1.00 86.69 157 ASP A N 1
ATOM 1239 C CA . ASP A 1 157 ? 2.616 -5.535 -26.611 1.00 86.69 157 ASP A CA 1
ATOM 1240 C C . ASP A 1 157 ? 3.532 -5.048 -27.737 1.00 86.69 157 ASP A C 1
ATOM 1242 O O . ASP A 1 157 ? 4.327 -5.821 -28.253 1.00 86.69 157 ASP A O 1
ATOM 1246 N N . ASN A 1 158 ? 3.452 -3.760 -28.091 1.00 85.81 158 ASN A N 1
ATOM 1247 C CA . ASN A 1 158 ? 4.285 -3.122 -29.115 1.00 85.81 158 ASN A CA 1
ATOM 1248 C C . ASN A 1 158 ? 5.060 -1.942 -28.506 1.00 85.81 158 ASN A C 1
ATOM 1250 O O . ASN A 1 158 ? 4.775 -0.783 -28.813 1.00 85.81 158 ASN A O 1
ATOM 1254 N N . PRO A 1 159 ? 6.056 -2.193 -27.640 1.00 85.88 159 PRO A N 1
ATOM 1255 C CA . PRO A 1 159 ? 6.726 -1.155 -26.861 1.00 85.88 159 PRO A CA 1
ATOM 1256 C C . PRO A 1 159 ? 7.673 -0.278 -27.709 1.00 85.88 159 PRO A C 1
ATOM 1258 O O . PRO A 1 159 ? 8.270 0.667 -27.201 1.00 85.88 159 PRO A O 1
ATOM 1261 N N . MET A 1 160 ? 7.839 -0.602 -28.997 1.00 85.38 160 MET A N 1
ATOM 1262 C CA . MET A 1 160 ? 8.586 0.193 -29.979 1.00 85.38 160 MET A CA 1
ATOM 1263 C C . MET A 1 160 ? 7.699 1.223 -30.696 1.00 85.38 160 MET A C 1
ATOM 1265 O O . MET A 1 160 ? 8.222 2.163 -31.293 1.00 85.38 160 MET A O 1
ATOM 1269 N N . ASP A 1 161 ? 6.374 1.058 -30.646 1.00 91.44 161 ASP A N 1
ATOM 1270 C CA . ASP A 1 161 ? 5.419 2.041 -31.150 1.00 91.44 161 ASP A CA 1
ATOM 1271 C C . ASP A 1 161 ? 5.159 3.083 -30.055 1.00 91.44 161 ASP A C 1
ATOM 1273 O O . ASP A 1 161 ? 4.522 2.815 -29.029 1.00 91.44 161 ASP A O 1
ATOM 1277 N N . GLN A 1 162 ? 5.682 4.290 -30.270 1.00 89.44 162 GLN A N 1
ATOM 1278 C CA . GLN A 1 162 ? 5.575 5.385 -29.313 1.00 89.44 162 GLN A CA 1
ATOM 1279 C C . GLN A 1 162 ? 4.125 5.852 -29.116 1.00 89.44 162 GLN A C 1
ATOM 1281 O O . GLN A 1 162 ? 3.753 6.208 -27.997 1.00 89.44 162 GLN A O 1
ATOM 1286 N N . ALA A 1 163 ? 3.299 5.835 -30.167 1.00 91.75 163 ALA A N 1
ATOM 1287 C CA . ALA A 1 163 ? 1.905 6.256 -30.075 1.00 91.75 163 ALA A CA 1
ATOM 1288 C C . ALA A 1 163 ? 1.086 5.231 -29.280 1.00 91.75 163 ALA A C 1
ATOM 1290 O O . ALA A 1 163 ? 0.381 5.607 -28.340 1.00 91.75 163 ALA A O 1
ATOM 1291 N N . ALA A 1 164 ? 1.241 3.939 -29.591 1.00 91.19 164 ALA A N 1
ATOM 1292 C CA . ALA A 1 164 ? 0.597 2.857 -28.844 1.00 91.19 164 ALA A CA 1
ATOM 1293 C C . ALA A 1 164 ? 1.015 2.857 -27.366 1.00 91.19 164 ALA A C 1
ATOM 1295 O O . ALA A 1 164 ? 0.167 2.784 -26.474 1.00 91.19 164 ALA A O 1
ATOM 1296 N N . THR A 1 165 ? 2.314 3.026 -27.105 1.00 92.81 165 THR A N 1
ATOM 1297 C CA . THR A 1 165 ? 2.860 3.121 -25.747 1.00 92.81 165 THR A CA 1
ATOM 1298 C C . THR A 1 165 ? 2.233 4.279 -24.974 1.00 92.81 165 THR A C 1
ATOM 1300 O O . THR A 1 165 ? 1.754 4.082 -23.862 1.00 92.81 165 THR A O 1
ATOM 1303 N N . SER A 1 166 ? 2.171 5.477 -25.558 1.00 93.25 166 SER A N 1
ATOM 1304 C CA . SER A 1 166 ? 1.659 6.662 -24.860 1.00 93.25 166 SER A CA 1
ATOM 1305 C C . SER A 1 166 ? 0.148 6.587 -24.568 1.00 93.25 166 SER A C 1
ATOM 1307 O O . SER A 1 166 ? -0.307 7.019 -23.502 1.00 93.25 166 SER A O 1
ATOM 1309 N N . MET A 1 167 ? -0.636 5.978 -25.467 1.00 93.69 167 MET A N 1
ATOM 1310 C CA . MET A 1 167 ? -2.058 5.690 -25.225 1.00 93.69 167 MET A CA 1
ATOM 1311 C C . MET A 1 167 ? -2.257 4.696 -24.074 1.00 93.69 167 MET A C 1
ATOM 1313 O O . MET A 1 167 ? -3.114 4.907 -23.208 1.00 93.69 167 MET A O 1
ATOM 1317 N N . MET A 1 168 ? -1.449 3.632 -24.036 1.00 95.62 168 MET A N 1
ATOM 1318 C CA . MET A 1 168 ? -1.498 2.652 -22.954 1.00 95.62 168 MET A CA 1
ATOM 1319 C C . MET A 1 168 ? -1.071 3.269 -21.615 1.00 95.62 168 MET A C 1
ATOM 1321 O O . MET A 1 168 ? -1.759 3.075 -20.616 1.00 95.62 168 MET A O 1
ATOM 1325 N N . GLU A 1 169 ? -0.009 4.082 -21.592 1.00 94.88 169 GLU A N 1
ATOM 1326 C CA . GLU A 1 169 ? 0.432 4.803 -20.388 1.00 94.88 169 GLU A CA 1
ATOM 1327 C C . GLU A 1 169 ? -0.675 5.679 -19.808 1.00 94.88 169 GLU A C 1
ATOM 1329 O O . GLU A 1 169 ? -0.960 5.603 -18.616 1.00 94.88 169 GLU A O 1
ATOM 1334 N N . SER A 1 170 ? -1.354 6.452 -20.657 1.00 95.06 170 SER A N 1
ATOM 1335 C CA . SER A 1 170 ? -2.464 7.308 -20.229 1.00 95.06 170 SER A CA 1
ATOM 1336 C C . SER A 1 170 ? -3.612 6.493 -19.622 1.00 95.06 170 SER A C 1
ATOM 1338 O O . SER A 1 170 ? -4.184 6.874 -18.600 1.00 95.06 170 SER A O 1
ATOM 1340 N N . SER A 1 171 ? -3.931 5.343 -20.224 1.00 96.19 171 SER A N 1
ATOM 1341 C CA . SER A 1 171 ? -4.982 4.438 -19.740 1.00 96.19 171 SER A CA 1
ATOM 1342 C C . SER A 1 171 ? -4.621 3.830 -18.383 1.00 96.19 171 SER A C 1
ATOM 1344 O O . SER A 1 171 ? -5.439 3.835 -17.461 1.00 96.19 171 SER A O 1
ATOM 1346 N N . VAL A 1 172 ? -3.376 3.371 -18.237 1.00 97.00 172 VAL A N 1
ATOM 1347 C CA . VAL A 1 172 ? -2.839 2.839 -16.981 1.00 97.00 172 VAL A CA 1
ATOM 1348 C C . VAL A 1 172 ? -2.814 3.912 -15.896 1.00 97.00 172 VAL A C 1
ATOM 1350 O O . VAL A 1 172 ? -3.260 3.638 -14.789 1.00 97.00 172 VAL A O 1
ATOM 1353 N N . TRP A 1 173 ? -2.347 5.132 -16.174 1.00 97.31 173 TRP A N 1
ATOM 1354 C CA . TRP A 1 173 ? -2.307 6.204 -15.173 1.00 97.31 173 TRP A CA 1
ATOM 1355 C C . TRP A 1 173 ? -3.698 6.598 -14.678 1.00 97.31 173 TRP A C 1
ATOM 1357 O O . TRP A 1 173 ? -3.888 6.749 -13.472 1.00 97.31 173 TRP A O 1
ATOM 1367 N N . ASN A 1 174 ? -4.688 6.685 -15.570 1.00 96.75 174 ASN A N 1
ATOM 1368 C CA . ASN A 1 174 ? -6.074 6.937 -15.170 1.00 96.75 174 ASN A CA 1
ATOM 1369 C C . ASN A 1 174 ? -6.603 5.833 -14.242 1.00 96.75 174 ASN A C 1
ATOM 1371 O O . ASN A 1 174 ? -7.215 6.126 -13.212 1.00 96.75 174 ASN A O 1
ATOM 1375 N N . ALA A 1 175 ? -6.329 4.569 -14.574 1.00 97.38 175 ALA A N 1
ATOM 1376 C CA . ALA A 1 175 ? -6.718 3.429 -13.753 1.00 97.38 175 ALA A CA 1
ATOM 1377 C C . ALA A 1 175 ? -5.985 3.411 -12.394 1.00 97.38 175 ALA A C 1
ATOM 1379 O O . ALA A 1 175 ? -6.621 3.221 -11.357 1.00 97.38 175 ALA A O 1
ATOM 1380 N N . SER A 1 176 ? -4.678 3.695 -12.375 1.00 97.19 176 SER A N 1
ATOM 1381 C CA . SER A 1 176 ? -3.857 3.813 -11.160 1.00 97.19 176 SER A CA 1
ATOM 1382 C C . SER A 1 176 ? -4.323 4.935 -10.239 1.00 97.19 176 SER A C 1
ATOM 1384 O O . SER A 1 176 ? -4.452 4.715 -9.033 1.00 97.19 176 SER A O 1
ATOM 1386 N N . SER A 1 177 ? -4.623 6.119 -10.782 1.00 96.94 177 SER A N 1
ATOM 1387 C CA . SER A 1 177 ? -5.148 7.240 -9.993 1.00 96.94 177 SER A CA 1
ATOM 1388 C C . SER A 1 177 ? -6.533 6.894 -9.435 1.00 96.94 177 SER A C 1
ATOM 1390 O O . SER A 1 177 ? -6.784 7.071 -8.241 1.00 96.94 177 SER A O 1
ATOM 1392 N N . HIS A 1 178 ? -7.418 6.290 -10.240 1.00 97.56 178 HIS A N 1
ATOM 1393 C CA . HIS A 1 178 ? -8.728 5.832 -9.767 1.00 97.56 178 HIS A CA 1
ATOM 1394 C C . HIS A 1 178 ? -8.616 4.805 -8.629 1.00 97.56 178 HIS A C 1
ATOM 1396 O O . HIS A 1 178 ? -9.274 4.957 -7.595 1.00 97.56 178 HIS A O 1
ATOM 1402 N N . LEU A 1 179 ? -7.767 3.787 -8.789 1.00 98.31 179 LEU A N 1
ATOM 1403 C CA . LEU A 1 179 ? -7.511 2.775 -7.767 1.00 98.31 179 LEU A CA 1
ATOM 1404 C C . LEU A 1 179 ? -6.963 3.419 -6.489 1.00 98.31 179 LEU A C 1
ATOM 1406 O O . LEU A 1 179 ? -7.558 3.258 -5.426 1.00 98.31 179 LEU A O 1
ATOM 1410 N N . THR A 1 180 ? -5.886 4.198 -6.593 1.00 97.88 180 THR A N 1
ATOM 1411 C CA . THR A 1 180 ? -5.218 4.832 -5.444 1.00 97.88 180 THR A CA 1
ATOM 1412 C C . THR A 1 180 ? -6.170 5.740 -4.673 1.00 97.88 180 THR A C 1
ATOM 1414 O O . THR A 1 180 ? -6.238 5.656 -3.449 1.00 97.88 180 THR A O 1
ATOM 1417 N N . ASN A 1 181 ? -6.975 6.551 -5.366 1.00 98.19 181 ASN A N 1
ATOM 1418 C CA . ASN A 1 181 ? -7.939 7.447 -4.729 1.00 98.19 181 ASN A CA 1
ATOM 1419 C C . ASN A 1 181 ? -9.021 6.687 -3.946 1.00 98.19 181 ASN A C 1
ATOM 1421 O O . ASN A 1 181 ? -9.448 7.141 -2.884 1.00 98.19 181 ASN A O 1
ATOM 1425 N N . ASN A 1 182 ? -9.477 5.533 -4.441 1.00 98.56 182 ASN A N 1
ATOM 1426 C CA . ASN A 1 182 ? -10.432 4.697 -3.710 1.00 98.56 182 ASN A CA 1
ATOM 1427 C C . ASN A 1 182 ? -9.763 3.929 -2.564 1.00 98.56 182 ASN A C 1
ATOM 1429 O O . ASN A 1 182 ? -10.318 3.879 -1.470 1.00 98.56 182 ASN A O 1
ATOM 1433 N N . MET A 1 183 ? -8.555 3.403 -2.768 1.00 98.69 183 MET A N 1
ATOM 1434 C CA . MET A 1 183 ? -7.790 2.743 -1.706 1.00 98.69 183 MET A CA 1
ATOM 1435 C C . MET A 1 183 ? -7.465 3.706 -0.561 1.00 98.69 183 MET A C 1
ATOM 1437 O O . MET A 1 183 ? -7.610 3.342 0.603 1.00 98.69 183 MET A O 1
ATOM 1441 N N . HIS A 1 184 ? -7.126 4.959 -0.867 1.00 98.62 184 HIS A N 1
ATOM 1442 C CA . HIS A 1 184 ? -6.962 6.005 0.137 1.00 98.62 184 HIS A CA 1
ATOM 1443 C C . HIS A 1 184 ? -8.252 6.251 0.928 1.00 98.62 184 HIS A C 1
ATOM 1445 O O . HIS A 1 184 ? -8.198 6.304 2.156 1.00 98.62 184 HIS A O 1
ATOM 1451 N N . LYS A 1 185 ? -9.420 6.332 0.273 1.00 98.62 185 LYS A N 1
ATOM 1452 C CA . LYS A 1 185 ? -10.713 6.460 0.975 1.00 98.62 185 LYS A CA 1
ATOM 1453 C C . LYS A 1 185 ? -10.987 5.267 1.894 1.00 98.62 185 LYS A C 1
ATOM 1455 O O . LYS A 1 185 ? -11.381 5.482 3.037 1.00 98.62 185 LYS A O 1
ATOM 1460 N N . ILE A 1 186 ? -10.715 4.043 1.437 1.00 98.81 186 ILE A N 1
ATOM 1461 C CA . ILE A 1 186 ? -10.869 2.813 2.230 1.00 98.81 186 ILE A CA 1
ATOM 1462 C C . ILE A 1 186 ? -9.974 2.873 3.475 1.00 98.81 186 ILE A C 1
ATOM 1464 O O . ILE A 1 186 ? -10.460 2.710 4.595 1.00 98.81 186 ILE A O 1
ATOM 1468 N N . PHE A 1 187 ? -8.682 3.169 3.301 1.00 98.81 187 PHE A N 1
ATOM 1469 C CA . PHE A 1 187 ? -7.723 3.278 4.406 1.00 98.81 187 PHE A CA 1
ATOM 1470 C C . PHE A 1 187 ? -8.120 4.388 5.380 1.00 98.81 187 PHE A C 1
ATOM 1472 O O . PHE A 1 187 ? -8.091 4.191 6.593 1.00 98.81 187 PHE A O 1
ATOM 1479 N N . LEU A 1 188 ? -8.545 5.543 4.868 1.00 98.50 188 LEU A N 1
ATOM 1480 C CA . LEU A 1 188 ? -8.981 6.664 5.691 1.00 98.50 188 LEU A CA 1
ATOM 1481 C C . LEU A 1 188 ? -10.235 6.325 6.508 1.00 98.50 188 LEU A C 1
ATOM 1483 O O . LEU A 1 188 ? -10.322 6.723 7.668 1.00 98.50 188 LEU A O 1
ATOM 1487 N N . SER A 1 189 ? -11.188 5.586 5.937 1.00 98.62 189 SER A N 1
ATOM 1488 C CA . SER A 1 189 ? -12.371 5.108 6.657 1.00 98.62 189 SER A CA 1
ATOM 1489 C C . SER A 1 189 ? -12.008 4.157 7.792 1.00 98.62 189 SER A C 1
ATOM 1491 O O . SER A 1 189 ? -12.485 4.339 8.910 1.00 98.62 189 SER A O 1
ATOM 1493 N N . LEU A 1 190 ? -11.094 3.217 7.546 1.00 98.56 190 LEU A N 1
ATOM 1494 C CA . LEU A 1 190 ? -10.582 2.307 8.573 1.00 98.56 190 LEU A CA 1
ATOM 1495 C C . LEU A 1 190 ? -9.846 3.071 9.688 1.00 98.56 190 LEU A C 1
ATOM 1497 O O . LEU A 1 190 ? -10.126 2.864 10.867 1.00 98.56 190 LEU A O 1
ATOM 1501 N N . LEU A 1 191 ? -8.981 4.033 9.342 1.00 98.25 191 LEU A N 1
ATOM 1502 C CA . LEU A 1 191 ? -8.300 4.897 10.320 1.00 98.25 191 LEU A CA 1
ATOM 1503 C C . LEU A 1 191 ? -9.278 5.725 11.170 1.00 98.25 191 LEU A C 1
ATOM 1505 O O . LEU A 1 191 ? -8.982 6.039 12.323 1.00 98.25 191 LEU A O 1
ATOM 1509 N N . LYS A 1 192 ? -10.436 6.087 10.608 1.00 97.44 192 LYS A N 1
ATOM 1510 C CA . LYS A 1 192 ? -11.511 6.819 11.294 1.00 97.44 192 LYS A CA 1
ATOM 1511 C C . LYS A 1 192 ? -12.504 5.908 12.024 1.00 97.44 192 LYS A C 1
ATOM 1513 O O . LYS A 1 192 ? -13.347 6.424 12.751 1.00 97.44 192 LYS A O 1
ATOM 1518 N N . GLY A 1 193 ? -12.379 4.586 11.903 1.00 95.50 193 GLY A N 1
ATOM 1519 C CA . GLY A 1 193 ? -13.258 3.585 12.522 1.00 95.50 193 GLY A CA 1
ATOM 1520 C C . GLY A 1 193 ? -13.106 3.422 14.043 1.00 95.50 193 GLY A C 1
ATOM 1521 O O . GLY A 1 193 ? -13.609 2.455 14.607 1.00 95.50 193 GLY A O 1
ATOM 1522 N N . GLY A 1 194 ? -12.404 4.338 14.715 1.00 96.19 194 GLY A N 1
ATOM 1523 C CA . GLY A 1 194 ? -12.133 4.311 16.153 1.00 96.19 194 GLY A CA 1
ATOM 1524 C C . GLY A 1 194 ? -10.745 3.759 16.518 1.00 96.19 194 GLY A C 1
ATOM 1525 O O . GLY A 1 194 ? -10.008 3.294 15.645 1.00 96.19 194 GLY A O 1
ATOM 1526 N N . PRO A 1 195 ? -10.358 3.809 17.809 1.00 95.81 195 PRO A N 1
ATOM 1527 C CA . PRO A 1 195 ? -8.999 3.478 18.252 1.00 95.81 195 PRO A CA 1
ATOM 1528 C C . PRO A 1 195 ? -8.559 2.053 17.903 1.00 95.81 195 PRO A C 1
ATOM 1530 O O . PRO A 1 195 ? -7.447 1.862 17.418 1.00 95.81 195 PRO A O 1
ATOM 1533 N N . GLN A 1 196 ? -9.449 1.071 18.084 1.00 96.00 196 GLN A N 1
ATOM 1534 C CA . GLN A 1 196 ? -9.160 -0.338 17.800 1.00 96.00 196 GLN A CA 1
ATOM 1535 C C . GLN A 1 196 ? -8.921 -0.580 16.306 1.00 96.00 196 GLN A C 1
ATOM 1537 O O . GLN A 1 196 ? -7.935 -1.205 15.926 1.00 96.00 196 GLN A O 1
ATOM 1542 N N . MET A 1 197 ? -9.780 -0.026 15.442 1.00 97.38 197 MET A N 1
ATOM 1543 C CA . MET A 1 197 ? -9.632 -0.178 13.991 1.00 97.38 197 MET A CA 1
ATOM 1544 C C . MET A 1 197 ? -8.364 0.504 13.477 1.00 97.38 197 MET A C 1
ATOM 1546 O O . MET A 1 197 ? -7.621 -0.068 12.679 1.00 97.38 197 MET A O 1
ATOM 1550 N N . ARG A 1 198 ? -8.077 1.707 13.988 1.00 97.81 198 ARG A N 1
ATOM 1551 C CA . ARG A 1 198 ? -6.842 2.427 13.680 1.00 97.81 198 ARG A CA 1
ATOM 1552 C C . ARG A 1 198 ? -5.606 1.618 14.081 1.00 97.81 198 ARG A C 1
ATOM 1554 O O . ARG A 1 198 ? -4.705 1.476 13.261 1.00 97.81 198 ARG A O 1
ATOM 1561 N N . ASN A 1 199 ? -5.560 1.094 15.308 1.00 97.12 199 ASN A N 1
ATOM 1562 C CA . ASN A 1 199 ? -4.448 0.266 15.786 1.00 97.12 199 ASN A CA 1
ATOM 1563 C C . ASN A 1 199 ? -4.281 -1.004 14.937 1.00 97.12 199 ASN A C 1
ATOM 1565 O O . ASN A 1 199 ? -3.163 -1.335 14.544 1.00 97.12 199 ASN A O 1
ATOM 1569 N N . ARG A 1 200 ? -5.386 -1.662 14.569 1.00 97.56 200 ARG A N 1
ATOM 1570 C CA . ARG A 1 200 ? -5.367 -2.857 13.718 1.00 97.56 200 ARG A CA 1
ATOM 1571 C C . ARG A 1 200 ? -4.791 -2.572 12.330 1.00 97.56 200 ARG A C 1
ATOM 1573 O O . ARG A 1 200 ? -3.904 -3.291 11.877 1.00 97.56 200 ARG A O 1
ATOM 1580 N N . LEU A 1 201 ? -5.234 -1.499 11.671 1.00 98.50 201 LEU A N 1
ATOM 1581 C CA . LEU A 1 201 ? -4.704 -1.112 10.361 1.00 98.50 201 LEU A CA 1
ATOM 1582 C C . LEU A 1 201 ? -3.225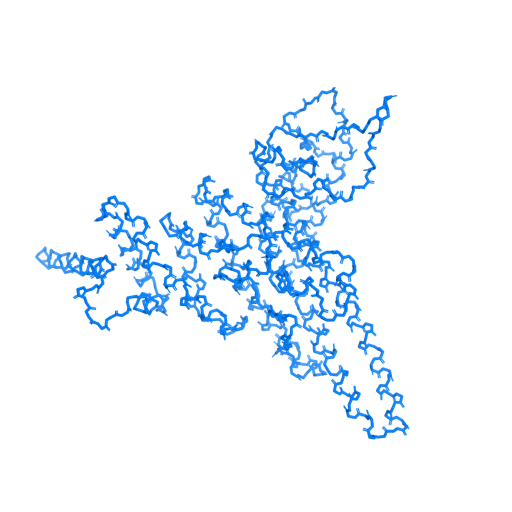 -0.702 10.432 1.00 98.50 201 LEU A C 1
ATOM 1584 O O . LEU A 1 201 ? -2.439 -1.123 9.589 1.00 98.50 201 LEU A O 1
ATOM 1588 N N . LEU A 1 202 ? -2.822 0.083 11.434 1.00 98.38 202 LEU A N 1
ATOM 1589 C CA . LEU A 1 202 ? -1.419 0.486 11.593 1.00 98.38 202 LEU A CA 1
ATOM 1590 C C . LEU A 1 202 ? -0.515 -0.708 11.912 1.00 98.38 202 LEU A C 1
ATOM 1592 O O . LEU A 1 202 ? 0.577 -0.802 11.355 1.00 98.38 202 LEU A O 1
ATOM 1596 N N . THR A 1 203 ? -0.995 -1.662 12.715 1.00 97.75 203 THR A N 1
ATOM 1597 C CA . THR A 1 203 ? -0.335 -2.959 12.925 1.00 97.75 203 THR A CA 1
ATOM 1598 C C . THR A 1 203 ? -0.162 -3.703 11.605 1.00 97.75 203 THR A C 1
ATOM 1600 O O . THR A 1 203 ? 0.936 -4.168 11.306 1.00 97.75 203 THR A O 1
ATOM 1603 N N . TRP A 1 204 ? -1.216 -3.788 10.788 1.00 98.19 204 TRP A N 1
ATOM 1604 C CA . TRP A 1 204 ? -1.157 -4.452 9.486 1.00 98.19 204 TRP A CA 1
ATOM 1605 C C . TRP A 1 204 ? -0.121 -3.798 8.559 1.00 98.19 204 TRP A C 1
ATOM 1607 O O . TRP A 1 204 ? 0.713 -4.501 7.989 1.00 98.19 204 TRP A O 1
ATOM 1617 N N . ILE A 1 205 ? -0.099 -2.462 8.467 1.00 98.62 205 ILE A N 1
ATOM 1618 C CA . ILE A 1 205 ? 0.885 -1.717 7.660 1.00 98.62 205 ILE A CA 1
ATOM 1619 C C . ILE A 1 205 ? 2.305 -1.946 8.198 1.00 98.62 205 ILE A C 1
ATOM 1621 O O . ILE A 1 205 ? 3.205 -2.291 7.431 1.00 98.62 205 ILE A O 1
ATOM 1625 N N . GLY A 1 206 ? 2.513 -1.796 9.509 1.00 97.94 206 GLY A N 1
ATOM 1626 C CA . GLY A 1 206 ? 3.814 -1.969 10.155 1.00 97.94 206 GLY A CA 1
ATOM 1627 C C . GLY A 1 206 ? 4.389 -3.371 9.950 1.00 97.94 206 GLY A C 1
ATOM 1628 O O . GLY A 1 206 ? 5.519 -3.516 9.472 1.00 97.94 206 GLY A O 1
ATOM 1629 N N . LYS A 1 207 ? 3.588 -4.415 10.204 1.00 97.50 207 LYS A N 1
ATOM 1630 C CA . LYS A 1 207 ? 3.988 -5.808 9.960 1.00 97.50 207 LYS A CA 1
ATOM 1631 C C . LYS A 1 207 ? 4.204 -6.091 8.466 1.00 97.50 207 LYS A C 1
ATOM 1633 O O . LYS A 1 207 ? 5.167 -6.779 8.118 1.00 97.50 207 LYS A O 1
ATOM 1638 N N . CYS A 1 208 ? 3.385 -5.530 7.570 1.00 98.06 208 CYS A N 1
ATOM 1639 C CA . CYS A 1 208 ? 3.580 -5.643 6.121 1.00 98.06 208 CYS A CA 1
ATOM 1640 C C . CYS A 1 208 ? 4.947 -5.087 5.700 1.00 98.06 208 CYS A C 1
ATOM 1642 O O . CYS A 1 208 ? 5.705 -5.759 5.001 1.00 98.06 208 CYS A O 1
ATOM 1644 N N . LEU A 1 209 ? 5.308 -3.882 6.148 1.00 98.12 209 LEU A N 1
ATOM 1645 C CA . LEU A 1 209 ? 6.595 -3.264 5.818 1.00 98.12 209 LEU A CA 1
ATOM 1646 C C . LEU A 1 209 ? 7.772 -4.054 6.408 1.00 98.12 209 LEU A C 1
ATOM 1648 O O . LEU A 1 209 ? 8.723 -4.363 5.686 1.00 98.12 209 LEU A O 1
ATOM 1652 N N . LYS A 1 210 ? 7.683 -4.459 7.682 1.00 96.38 210 LYS A N 1
ATOM 1653 C CA . LYS A 1 210 ? 8.700 -5.274 8.369 1.00 96.38 210 LYS A CA 1
ATOM 1654 C C . LYS A 1 210 ? 8.985 -6.589 7.647 1.00 96.38 210 LYS A C 1
ATOM 1656 O O . LYS A 1 210 ? 10.135 -6.956 7.428 1.00 96.38 210 LYS A O 1
ATOM 1661 N N . THR A 1 211 ? 7.944 -7.318 7.268 1.00 96.25 211 THR A N 1
ATOM 1662 C CA . THR A 1 211 ? 8.073 -8.654 6.655 1.00 96.25 211 THR A CA 1
ATOM 1663 C C . THR A 1 211 ? 8.563 -8.592 5.209 1.00 96.25 211 THR A C 1
ATOM 1665 O O . THR A 1 211 ? 8.992 -9.598 4.647 1.00 96.25 211 THR A O 1
ATOM 1668 N N . ASN A 1 212 ? 8.576 -7.395 4.618 1.00 96.19 212 ASN A N 1
ATOM 1669 C CA . ASN A 1 212 ? 9.024 -7.143 3.256 1.00 96.19 212 ASN A CA 1
ATOM 1670 C C . ASN A 1 212 ? 10.372 -6.402 3.169 1.00 96.19 212 ASN A C 1
ATOM 1672 O O . ASN A 1 212 ? 10.794 -6.042 2.069 1.00 96.19 212 ASN A O 1
ATOM 1676 N N . VAL A 1 213 ? 11.109 -6.232 4.279 1.00 95.06 213 VAL A N 1
ATOM 1677 C CA . VAL A 1 213 ? 12.428 -5.555 4.286 1.00 95.06 213 VAL A CA 1
ATOM 1678 C C . VAL A 1 213 ? 13.460 -6.206 3.365 1.00 95.06 213 VAL A C 1
ATOM 1680 O O . VAL A 1 213 ? 14.375 -5.541 2.882 1.00 95.06 213 VAL A O 1
ATOM 1683 N N . ALA A 1 214 ? 13.310 -7.503 3.069 1.00 92.62 214 ALA A N 1
ATOM 1684 C CA . ALA A 1 214 ? 14.182 -8.207 2.136 1.00 92.62 214 ALA A CA 1
ATOM 1685 C C . ALA A 1 214 ? 14.172 -7.579 0.730 1.00 92.62 214 ALA A C 1
ATOM 1687 O O . ALA A 1 214 ? 15.201 -7.644 0.059 1.00 92.62 214 ALA A O 1
ATOM 1688 N N . ARG A 1 215 ? 13.079 -6.908 0.324 1.00 92.06 215 ARG A N 1
ATOM 1689 C CA . ARG A 1 215 ? 12.987 -6.161 -0.943 1.00 92.06 215 ARG A CA 1
ATOM 1690 C C . ARG A 1 215 ? 14.047 -5.069 -1.061 1.00 92.06 215 ARG A C 1
ATOM 1692 O O . ARG A 1 215 ? 14.568 -4.858 -2.147 1.00 92.06 215 ARG A O 1
ATOM 1699 N N . GLY A 1 216 ? 14.369 -4.397 0.044 1.00 89.00 216 GLY A N 1
ATOM 1700 C CA . GLY A 1 216 ? 15.299 -3.267 0.067 1.00 89.00 216 GLY A CA 1
ATOM 1701 C C . GLY A 1 216 ? 16.777 -3.657 0.146 1.00 89.00 216 GLY A C 1
ATOM 1702 O O . GLY A 1 216 ? 17.628 -2.787 -0.042 1.00 89.00 216 GLY A O 1
ATOM 1703 N N . LYS A 1 217 ? 17.101 -4.933 0.419 1.00 87.50 217 LYS A N 1
ATOM 1704 C CA . LYS A 1 217 ? 18.488 -5.406 0.556 1.00 87.50 217 LYS A CA 1
ATOM 1705 C C . LYS A 1 217 ? 19.192 -5.374 -0.794 1.00 87.50 217 LYS A C 1
ATOM 1707 O O . LYS A 1 217 ? 18.709 -5.987 -1.742 1.00 87.50 217 LYS A O 1
ATOM 1712 N N . LEU A 1 218 ? 20.371 -4.750 -0.845 1.00 79.25 218 LEU A N 1
ATOM 1713 C CA . LEU A 1 218 ? 21.120 -4.533 -2.085 1.00 79.25 218 LEU A CA 1
ATOM 1714 C C . LEU A 1 218 ? 21.220 -5.812 -2.926 1.00 79.25 218 LEU A C 1
ATOM 1716 O O . LEU A 1 218 ? 20.759 -5.815 -4.060 1.00 79.25 218 LEU A O 1
ATOM 1720 N N . TRP A 1 219 ? 21.700 -6.920 -2.350 1.00 75.69 219 TRP A N 1
ATOM 1721 C CA . TRP A 1 219 ? 21.857 -8.196 -3.061 1.00 75.69 219 TRP A CA 1
ATOM 1722 C C . TRP A 1 219 ? 20.559 -8.731 -3.685 1.00 75.69 219 TRP A C 1
ATOM 1724 O O . TRP A 1 219 ? 20.621 -9.337 -4.744 1.00 75.69 219 TRP A O 1
ATOM 1734 N N . ASN A 1 220 ? 19.392 -8.485 -3.079 1.00 80.69 220 ASN A N 1
ATOM 1735 C CA . ASN A 1 220 ? 18.098 -8.890 -3.634 1.00 80.69 220 ASN A CA 1
ATOM 1736 C C . ASN A 1 220 ? 17.656 -7.982 -4.769 1.00 80.69 220 ASN A C 1
ATOM 1738 O O . ASN A 1 220 ? 17.055 -8.455 -5.728 1.00 80.69 220 ASN A O 1
ATOM 1742 N N . VAL A 1 221 ? 17.952 -6.686 -4.662 1.00 75.56 221 VAL A N 1
ATOM 1743 C CA . VAL A 1 221 ? 17.677 -5.746 -5.743 1.00 75.56 221 VAL A CA 1
ATOM 1744 C C . VAL A 1 221 ? 18.567 -6.078 -6.938 1.00 75.56 221 VAL A C 1
ATOM 1746 O O . VAL A 1 221 ? 18.080 -5.999 -8.059 1.00 75.56 221 VAL A O 1
ATOM 1749 N N . GLN A 1 222 ? 19.840 -6.448 -6.717 1.00 71.50 222 GLN A N 1
ATOM 1750 C CA . GLN A 1 222 ? 20.820 -6.794 -7.767 1.00 71.50 222 GLN A CA 1
ATOM 1751 C C . GLN A 1 222 ? 20.768 -8.244 -8.256 1.00 71.50 222 GLN A C 1
ATOM 1753 O O . GLN A 1 222 ? 21.404 -8.551 -9.262 1.00 71.50 222 GLN A O 1
ATOM 1758 N N . ALA A 1 223 ? 20.049 -9.126 -7.560 1.00 67.19 223 ALA A N 1
ATOM 1759 C CA . ALA A 1 223 ? 19.879 -10.508 -7.981 1.00 67.19 223 ALA A CA 1
ATOM 1760 C C . ALA A 1 223 ? 19.128 -10.590 -9.322 1.00 67.19 223 ALA A C 1
ATOM 1762 O O . ALA A 1 223 ? 18.411 -9.667 -9.712 1.00 67.19 223 ALA A O 1
ATOM 1763 N N . GLY A 1 224 ? 19.294 -11.721 -10.016 1.00 63.97 224 GLY A N 1
ATOM 1764 C CA . GLY A 1 224 ? 18.504 -12.040 -11.206 1.00 63.97 224 GLY A CA 1
ATOM 1765 C C . GLY A 1 224 ? 16.997 -12.057 -10.919 1.00 63.97 224 GLY A C 1
ATOM 1766 O O . GLY A 1 224 ? 16.564 -11.976 -9.771 1.00 63.97 224 GLY A O 1
ATOM 1767 N N . GLU A 1 225 ? 16.191 -12.180 -11.975 1.00 65.31 225 GLU A N 1
ATOM 1768 C CA . GLU A 1 225 ? 14.727 -12.003 -11.924 1.00 65.31 225 GLU A CA 1
ATOM 1769 C C . GLU A 1 225 ? 14.014 -12.881 -10.884 1.00 65.31 225 GLU A C 1
ATOM 1771 O O . GLU A 1 225 ? 12.971 -12.488 -10.364 1.00 65.31 225 GLU A O 1
ATOM 1776 N N . ILE A 1 226 ? 14.606 -14.026 -10.531 1.00 75.44 226 ILE A N 1
ATOM 1777 C CA . ILE A 1 226 ? 14.116 -14.930 -9.494 1.00 75.44 226 ILE A CA 1
ATOM 1778 C C . ILE A 1 226 ? 15.135 -14.984 -8.352 1.00 75.44 226 ILE A C 1
ATOM 1780 O O . ILE A 1 226 ? 16.246 -15.492 -8.499 1.00 75.44 226 ILE A O 1
ATOM 1784 N N . SER A 1 227 ? 14.727 -14.496 -7.184 1.00 76.62 227 SER A N 1
ATOM 1785 C CA . SER A 1 227 ? 15.460 -14.603 -5.919 1.00 76.62 227 SER A CA 1
ATOM 1786 C C . SER A 1 227 ? 14.532 -15.048 -4.779 1.00 76.62 227 SER A C 1
ATOM 1788 O O . SER A 1 227 ? 13.310 -14.894 -4.893 1.00 76.62 227 SER A O 1
ATOM 1790 N N . PRO A 1 228 ? 15.063 -15.545 -3.643 1.00 78.62 228 PRO A N 1
ATOM 1791 C CA . PRO A 1 228 ? 14.241 -15.884 -2.482 1.00 78.62 228 PRO A CA 1
ATOM 1792 C C . PRO A 1 228 ? 13.320 -14.735 -2.048 1.00 78.62 228 PRO A C 1
ATOM 1794 O O . PRO A 1 228 ? 12.151 -14.970 -1.761 1.00 78.62 228 PRO A O 1
ATOM 1797 N N . ALA A 1 229 ? 13.800 -13.485 -2.091 1.00 78.69 229 ALA A N 1
ATOM 1798 C CA . ALA A 1 229 ? 12.984 -12.315 -1.766 1.00 78.69 229 ALA A CA 1
ATOM 1799 C C . ALA A 1 229 ? 11.848 -12.085 -2.771 1.00 78.69 229 ALA A C 1
ATOM 1801 O O . ALA A 1 229 ? 10.744 -11.736 -2.372 1.00 78.69 229 ALA A O 1
ATOM 1802 N N . THR A 1 230 ? 12.062 -12.329 -4.066 1.00 77.19 230 THR A N 1
ATOM 1803 C CA . THR A 1 230 ? 10.973 -12.221 -5.056 1.00 77.19 230 THR A CA 1
ATOM 1804 C C . THR A 1 230 ? 9.877 -13.285 -4.884 1.00 77.19 230 THR A C 1
ATOM 1806 O O . THR A 1 230 ? 8.770 -13.116 -5.394 1.00 77.19 230 THR A O 1
ATOM 1809 N N . LEU A 1 231 ? 10.163 -14.369 -4.151 1.00 84.56 231 LEU A N 1
ATOM 1810 C CA . LEU A 1 231 ? 9.208 -15.439 -3.855 1.00 84.56 231 LEU A CA 1
ATOM 1811 C C . LEU A 1 231 ? 8.484 -15.242 -2.518 1.00 84.56 231 LEU A C 1
ATOM 1813 O O . LEU A 1 231 ? 7.344 -15.686 -2.393 1.00 84.56 231 LEU A O 1
ATOM 1817 N N . THR A 1 232 ? 9.115 -14.581 -1.544 1.00 90.06 232 THR A N 1
ATOM 1818 C CA . THR A 1 232 ? 8.588 -14.404 -0.176 1.00 90.06 232 THR A CA 1
ATOM 1819 C C . THR A 1 232 ? 8.135 -12.984 0.148 1.00 90.06 232 THR A C 1
ATOM 1821 O O . THR A 1 232 ? 7.590 -12.753 1.225 1.00 90.06 232 THR A O 1
ATOM 1824 N N . CYS A 1 233 ? 8.321 -12.028 -0.761 1.00 94.31 233 CYS A N 1
ATOM 1825 C CA . CYS A 1 233 ? 7.831 -10.662 -0.613 1.00 94.31 233 CYS A CA 1
ATOM 1826 C C . CYS A 1 233 ? 6.654 -10.364 -1.548 1.00 94.31 233 CYS A C 1
ATOM 1828 O O . CYS A 1 233 ? 6.428 -11.044 -2.551 1.00 94.31 233 CYS A O 1
ATOM 1830 N N . VAL A 1 234 ? 5.918 -9.302 -1.225 1.00 95.88 234 VAL A N 1
ATOM 1831 C CA . VAL A 1 234 ? 4.921 -8.700 -2.116 1.00 95.88 234 VAL A CA 1
ATOM 1832 C C . VAL A 1 234 ? 5.571 -8.214 -3.414 1.00 95.88 234 VAL A C 1
ATOM 1834 O O . VAL A 1 234 ? 6.782 -8.001 -3.476 1.00 95.88 234 VAL A O 1
ATOM 1837 N N . SER A 1 235 ? 4.763 -8.017 -4.449 1.00 95.19 235 SER A N 1
ATOM 1838 C CA . SER A 1 235 ? 5.153 -7.482 -5.753 1.00 95.19 235 SER A CA 1
ATOM 1839 C C . SER A 1 235 ? 5.570 -6.013 -5.695 1.00 95.19 235 SER A C 1
ATOM 1841 O O . SER A 1 235 ? 5.297 -5.286 -4.739 1.00 95.19 235 SER A O 1
ATOM 1843 N N . ASP A 1 236 ? 6.234 -5.566 -6.761 1.00 95.62 236 ASP A N 1
ATOM 1844 C CA . ASP A 1 236 ? 6.571 -4.155 -6.949 1.00 95.62 236 ASP A CA 1
ATOM 1845 C C . ASP A 1 236 ? 5.312 -3.284 -7.041 1.00 95.62 236 ASP A C 1
ATOM 1847 O O . ASP A 1 236 ? 5.227 -2.267 -6.357 1.00 95.62 236 ASP A O 1
ATOM 1851 N N . GLY A 1 237 ? 4.306 -3.731 -7.802 1.00 96.94 237 GLY A N 1
ATOM 1852 C CA . GLY A 1 237 ? 3.022 -3.041 -7.931 1.00 96.94 237 GLY A CA 1
ATOM 1853 C C . GLY A 1 237 ? 2.328 -2.817 -6.587 1.00 96.94 237 GLY A C 1
ATOM 1854 O O . GLY A 1 237 ? 1.913 -1.699 -6.295 1.00 96.94 237 GLY A O 1
ATOM 1855 N N . PHE A 1 238 ? 2.306 -3.846 -5.730 1.00 98.25 238 PHE A N 1
ATOM 1856 C CA . PHE A 1 238 ? 1.782 -3.733 -4.366 1.00 98.25 238 PHE A CA 1
ATOM 1857 C C . PHE A 1 238 ? 2.467 -2.626 -3.571 1.00 98.2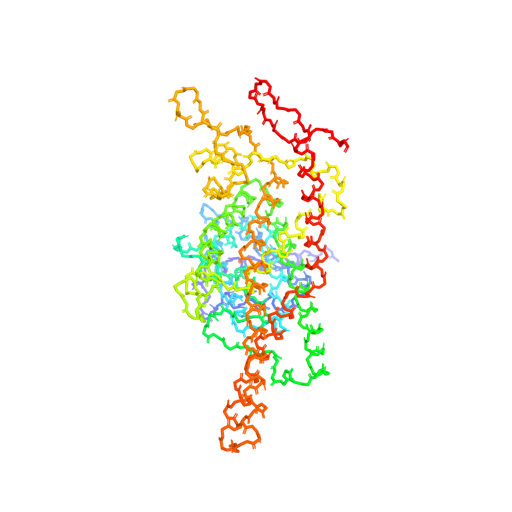5 238 PHE A C 1
ATOM 1859 O O . PHE A 1 238 ? 1.795 -1.782 -2.981 1.00 98.25 238 PHE A O 1
ATOM 1866 N N . MET A 1 239 ? 3.803 -2.628 -3.539 1.00 98.12 239 MET A N 1
ATOM 1867 C CA . MET A 1 239 ? 4.536 -1.696 -2.684 1.00 98.12 239 MET A CA 1
ATOM 1868 C C . MET A 1 239 ? 4.450 -0.257 -3.206 1.00 98.12 239 MET A C 1
ATOM 1870 O O . MET A 1 239 ? 4.372 0.671 -2.406 1.00 98.12 239 MET A O 1
ATOM 1874 N N . LEU A 1 240 ? 4.410 -0.061 -4.531 1.00 98.31 240 LEU A N 1
ATOM 1875 C CA . LEU A 1 240 ? 4.179 1.259 -5.128 1.00 98.31 240 LEU A CA 1
ATOM 1876 C C . LEU A 1 240 ? 2.779 1.790 -4.795 1.00 98.31 240 LEU A C 1
ATOM 1878 O O . LEU A 1 240 ? 2.663 2.932 -4.359 1.00 98.31 240 LEU A O 1
ATOM 1882 N N . ASN A 1 241 ? 1.737 0.964 -4.921 1.00 98.56 241 ASN A N 1
ATOM 1883 C CA . ASN A 1 241 ? 0.365 1.373 -4.614 1.00 98.56 241 ASN A CA 1
ATOM 1884 C C . ASN A 1 241 ? 0.156 1.639 -3.118 1.00 98.56 241 ASN A C 1
ATOM 1886 O O . ASN A 1 241 ? -0.486 2.626 -2.759 1.00 98.56 241 ASN A O 1
ATOM 1890 N N . LEU A 1 242 ? 0.733 0.815 -2.234 1.00 98.81 242 LEU A N 1
ATOM 1891 C CA . LEU A 1 242 ? 0.732 1.096 -0.795 1.00 98.81 242 LEU A CA 1
ATOM 1892 C C . LEU A 1 242 ? 1.440 2.429 -0.513 1.00 98.81 242 LEU A C 1
ATOM 1894 O O . LEU A 1 242 ? 0.907 3.260 0.218 1.00 98.81 242 LEU A O 1
ATOM 1898 N N . GLY A 1 243 ? 2.590 2.665 -1.149 1.00 98.44 243 GLY A N 1
ATOM 1899 C CA . GLY A 1 243 ? 3.315 3.928 -1.060 1.00 98.44 243 GLY A CA 1
ATOM 1900 C C . GLY A 1 243 ? 2.478 5.117 -1.525 1.00 98.44 243 GLY A C 1
ATOM 1901 O O . GLY A 1 243 ? 2.440 6.133 -0.840 1.00 98.44 243 GLY A O 1
ATOM 1902 N N . ALA A 1 244 ? 1.748 4.986 -2.632 1.00 98.44 244 ALA A N 1
ATOM 1903 C CA . ALA A 1 244 ? 0.864 6.028 -3.147 1.00 98.44 244 ALA A CA 1
ATOM 1904 C C . ALA A 1 244 ? -0.296 6.343 -2.180 1.00 98.44 244 ALA A C 1
ATOM 1906 O O . ALA A 1 244 ? -0.600 7.514 -1.949 1.00 98.44 244 ALA A O 1
ATOM 1907 N N . VAL A 1 245 ? -0.893 5.326 -1.549 1.00 98.69 245 VAL A N 1
ATOM 1908 C CA . VAL A 1 245 ? -1.925 5.506 -0.509 1.00 98.69 245 VAL A CA 1
ATOM 1909 C C . VAL A 1 245 ? -1.358 6.213 0.724 1.00 98.69 245 VAL A C 1
ATOM 1911 O O . VAL A 1 245 ? -1.954 7.173 1.211 1.00 98.69 245 VAL A O 1
ATOM 1914 N N . LEU A 1 246 ? -0.195 5.778 1.214 1.00 98.75 246 LEU A N 1
ATOM 1915 C CA . LEU A 1 246 ? 0.475 6.389 2.364 1.00 98.75 246 LEU A CA 1
ATOM 1916 C C . LEU A 1 246 ? 0.891 7.844 2.081 1.00 98.75 246 LEU A C 1
ATOM 1918 O O . LEU A 1 246 ? 0.682 8.725 2.911 1.00 98.75 246 LEU A O 1
ATOM 1922 N N . LEU A 1 247 ? 1.367 8.127 0.866 1.00 98.44 247 LEU A N 1
ATOM 1923 C CA . LEU A 1 247 ? 1.649 9.481 0.392 1.00 98.44 247 LEU A CA 1
ATOM 1924 C C . LEU A 1 247 ? 0.399 10.378 0.402 1.00 98.44 247 LEU A C 1
ATOM 1926 O O . LEU A 1 247 ? 0.501 11.546 0.781 1.00 98.44 247 LEU A O 1
ATOM 1930 N N . GLN A 1 248 ? -0.781 9.857 0.040 1.00 98.12 248 GLN A N 1
ATOM 1931 C CA . GLN A 1 248 ? -2.038 10.609 0.172 1.00 98.12 248 GLN A CA 1
ATOM 1932 C C . GLN A 1 248 ? -2.398 10.875 1.644 1.00 98.12 248 GLN A C 1
ATOM 1934 O O . GLN A 1 248 ? -2.798 11.990 1.978 1.00 98.12 248 GLN A O 1
ATOM 1939 N N . LEU A 1 249 ? -2.179 9.905 2.541 1.00 98.25 249 LEU A N 1
ATOM 1940 C CA . LEU A 1 249 ? -2.383 10.085 3.987 1.00 98.25 249 LEU A CA 1
ATOM 1941 C C . LEU A 1 249 ? -1.424 11.115 4.609 1.00 98.25 249 LEU A C 1
ATOM 1943 O O . LEU A 1 249 ? -1.772 11.727 5.621 1.00 98.25 249 LEU A O 1
ATOM 1947 N N . CYS A 1 250 ? -0.256 11.345 3.999 1.00 97.81 250 CYS A N 1
ATOM 1948 C CA . CYS A 1 250 ? 0.695 12.384 4.399 1.00 97.81 250 CYS A CA 1
ATOM 1949 C C . CYS A 1 250 ? 0.300 13.805 3.965 1.00 97.81 250 CYS A C 1
ATOM 1951 O O . CYS A 1 250 ? 0.746 14.774 4.580 1.00 97.81 250 CYS A O 1
ATOM 1953 N N . GLN A 1 251 ? -0.550 13.970 2.944 1.00 95.88 251 GLN A N 1
ATOM 1954 C CA . GLN A 1 251 ? -0.905 15.295 2.408 1.00 95.88 251 GLN A CA 1
ATOM 1955 C C . GLN A 1 251 ? -1.339 16.326 3.467 1.00 95.88 251 GLN A C 1
ATOM 1957 O O . GLN A 1 251 ? -0.900 17.475 3.359 1.00 95.88 251 GLN A O 1
ATOM 1962 N N . PRO A 1 252 ? -2.125 15.977 4.511 1.00 95.44 252 PRO A N 1
ATOM 1963 C CA . PRO A 1 252 ? -2.561 16.939 5.520 1.00 95.44 252 PRO A CA 1
ATOM 1964 C C . PRO A 1 252 ? -1.441 17.631 6.307 1.00 95.44 252 PRO A C 1
ATOM 1966 O O . PRO A 1 252 ? -1.772 18.566 7.036 1.00 95.44 252 PRO A O 1
ATOM 1969 N N . PHE A 1 253 ? -0.192 17.153 6.220 1.00 94.38 253 PHE A N 1
ATOM 1970 C CA . PHE A 1 253 ? 1.001 17.728 6.855 1.00 94.38 253 PHE A CA 1
ATOM 1971 C C . PHE A 1 253 ? 2.210 17.851 5.904 1.00 94.38 253 PHE A C 1
ATOM 1973 O O . PHE A 1 253 ? 3.320 18.130 6.352 1.00 94.38 253 PHE A O 1
ATOM 1980 N N . CYS A 1 254 ? 2.004 17.630 4.601 1.00 93.12 254 CYS A N 1
ATOM 1981 C CA . CYS A 1 254 ? 3.032 17.726 3.558 1.00 93.12 254 CYS A CA 1
ATOM 1982 C C . CYS A 1 254 ? 2.516 18.459 2.308 1.00 93.12 254 CYS A C 1
ATOM 1984 O O . CYS A 1 254 ? 2.988 18.205 1.204 1.00 93.12 254 CYS A O 1
ATOM 1986 N N . THR A 1 255 ? 1.495 19.318 2.418 1.00 89.88 255 THR A N 1
ATOM 1987 C CA . THR A 1 255 ? 0.985 20.041 1.235 1.00 89.88 255 THR A CA 1
ATOM 1988 C C . THR A 1 255 ? 2.016 21.051 0.724 1.00 89.88 255 THR A C 1
ATOM 1990 O O . THR A 1 255 ? 2.226 21.157 -0.488 1.00 89.88 255 THR A O 1
ATOM 1993 N N . THR A 1 256 ? 2.688 21.740 1.647 1.00 91.25 256 THR A N 1
ATOM 1994 C CA . THR A 1 256 ? 3.862 22.582 1.395 1.00 91.25 256 THR A CA 1
ATOM 1995 C C . THR A 1 256 ? 5.055 22.069 2.203 1.00 91.25 256 THR A C 1
ATOM 1997 O O . THR A 1 256 ? 4.900 21.312 3.166 1.00 91.25 256 THR A O 1
ATOM 2000 N N . ALA A 1 257 ? 6.267 22.450 1.794 1.00 87.56 257 ALA A N 1
ATOM 2001 C CA . ALA A 1 257 ? 7.496 22.004 2.454 1.00 87.56 257 ALA A CA 1
ATOM 2002 C C . ALA A 1 257 ? 7.621 22.528 3.897 1.00 87.56 257 ALA A C 1
ATOM 2004 O O . ALA A 1 257 ? 8.284 21.905 4.717 1.00 87.56 257 ALA A O 1
ATOM 2005 N N . ASP A 1 258 ? 6.980 23.654 4.194 1.00 87.12 258 ASP A N 1
ATOM 2006 C CA . ASP A 1 258 ? 6.981 24.392 5.457 1.00 87.12 258 ASP A CA 1
ATOM 2007 C C . ASP A 1 258 ? 5.677 24.222 6.261 1.00 87.12 258 ASP A C 1
ATOM 2009 O O . ASP A 1 258 ? 5.417 24.992 7.183 1.00 87.12 258 ASP A O 1
ATOM 2013 N N . ASP A 1 259 ? 4.845 23.223 5.930 1.00 89.88 259 ASP A N 1
ATOM 2014 C CA . ASP A 1 259 ? 3.585 22.973 6.638 1.00 89.88 259 ASP A CA 1
ATOM 2015 C C . ASP A 1 259 ? 3.844 22.816 8.153 1.00 89.88 259 ASP A C 1
ATOM 2017 O O . ASP A 1 259 ? 4.547 21.881 8.558 1.00 89.88 259 ASP A O 1
ATOM 2021 N N . PRO A 1 260 ? 3.263 23.667 9.022 1.00 90.62 260 PRO A N 1
ATOM 2022 C CA . PRO A 1 260 ? 3.531 23.638 10.460 1.00 90.62 260 PRO A CA 1
ATOM 2023 C C . PRO A 1 260 ? 3.187 22.306 11.131 1.00 90.62 260 PRO A C 1
ATOM 2025 O O . PRO A 1 260 ? 3.712 21.989 12.196 1.00 90.62 260 PRO A O 1
ATOM 2028 N N . LYS A 1 261 ? 2.302 21.490 10.542 1.00 92.56 261 LYS A N 1
ATOM 2029 C CA . LYS A 1 261 ? 1.978 20.167 11.094 1.00 92.56 261 LYS A CA 1
ATOM 2030 C C . LYS A 1 261 ? 3.123 19.172 10.936 1.00 92.56 261 LYS A C 1
ATOM 2032 O O . LYS A 1 261 ? 3.144 18.204 11.694 1.00 92.56 261 LYS A O 1
ATOM 2037 N N . SER A 1 262 ? 4.066 19.403 10.020 1.00 92.56 262 SER A N 1
ATOM 2038 C CA . SER A 1 262 ? 5.288 18.597 9.902 1.00 92.56 262 SER A CA 1
ATOM 2039 C C . SER A 1 262 ? 6.155 18.675 11.163 1.00 92.56 262 SER A C 1
ATOM 2041 O O . SER A 1 262 ? 6.817 17.706 11.520 1.00 92.56 262 SER A O 1
ATOM 2043 N N . LEU A 1 263 ? 6.056 19.764 11.933 1.00 92.25 263 LEU A N 1
ATOM 2044 C CA . LEU A 1 263 ? 6.725 19.909 13.228 1.00 92.25 263 LEU A CA 1
ATOM 2045 C C . LEU A 1 263 ? 6.201 18.934 14.293 1.00 92.25 263 LEU A C 1
ATOM 2047 O O . LEU A 1 263 ? 6.834 18.757 15.322 1.00 92.25 263 LEU A O 1
ATOM 2051 N N . LYS A 1 264 ? 5.066 18.260 14.057 1.00 94.56 264 LYS A N 1
ATOM 2052 C CA . LYS A 1 264 ? 4.558 17.193 14.938 1.00 94.56 264 LYS A CA 1
ATOM 2053 C C . LYS A 1 264 ? 5.263 15.852 14.733 1.00 94.56 264 LYS A C 1
ATOM 2055 O O . LYS A 1 264 ? 4.943 14.908 15.458 1.00 94.56 264 LYS A O 1
ATOM 2060 N N . ILE A 1 265 ? 6.132 15.745 13.727 1.00 96.75 265 ILE A N 1
ATOM 2061 C CA . ILE A 1 265 ? 6.909 14.540 13.443 1.00 96.75 265 ILE A CA 1
ATOM 2062 C C . ILE A 1 265 ? 8.054 14.468 14.453 1.00 96.75 265 ILE A C 1
ATOM 2064 O O . ILE A 1 265 ? 8.942 15.324 14.471 1.00 96.75 265 ILE A O 1
ATOM 2068 N N . ASP A 1 266 ? 8.034 13.430 15.281 1.00 96.44 266 ASP A N 1
ATOM 2069 C CA . ASP A 1 266 ? 9.067 13.199 16.283 1.00 96.44 266 ASP A CA 1
ATOM 2070 C C . ASP A 1 266 ? 10.255 12.406 15.689 1.00 96.44 266 ASP A C 1
ATOM 2072 O O . ASP A 1 266 ? 10.064 11.282 15.214 1.00 96.44 266 ASP A O 1
ATOM 2076 N N . PRO A 1 267 ? 11.493 12.938 15.721 1.00 95.25 267 PRO A N 1
ATOM 2077 C CA . PRO A 1 267 ? 12.669 12.312 15.115 1.00 95.25 267 PRO A CA 1
ATOM 2078 C C . PRO A 1 267 ? 13.155 11.061 15.853 1.00 95.25 267 PRO A C 1
ATOM 2080 O O . PRO A 1 267 ? 13.984 10.324 15.322 1.00 95.25 267 PRO A O 1
ATOM 2083 N N . THR A 1 268 ? 12.667 10.805 17.068 1.00 95.19 268 THR A N 1
ATOM 2084 C CA . THR A 1 268 ? 13.120 9.678 17.891 1.00 95.19 268 THR A CA 1
ATOM 2085 C C . THR A 1 268 ? 12.370 8.376 17.620 1.00 95.19 268 THR A C 1
ATOM 2087 O O . THR A 1 268 ? 12.764 7.337 18.143 1.00 95.19 268 THR A O 1
ATOM 2090 N N . TYR A 1 269 ? 11.330 8.395 16.777 1.00 96.94 269 TYR A N 1
ATOM 2091 C CA . TYR A 1 269 ? 10.504 7.221 16.460 1.00 96.94 269 TYR A CA 1
ATOM 2092 C C . TYR A 1 269 ? 11.331 6.001 16.038 1.00 96.94 269 TYR A C 1
ATOM 2094 O O . TYR A 1 269 ? 11.111 4.892 16.514 1.00 96.94 269 TYR A O 1
ATOM 2102 N N . GLY A 1 270 ? 12.332 6.216 15.178 1.00 95.19 270 GLY A N 1
ATOM 2103 C CA . GLY A 1 270 ? 13.181 5.142 14.667 1.00 95.19 270 GLY A CA 1
ATOM 2104 C C . GLY A 1 270 ? 14.099 4.497 15.710 1.00 95.19 270 GLY A C 1
ATOM 2105 O O . GLY A 1 270 ? 14.659 3.448 15.428 1.00 95.19 270 GLY A O 1
ATOM 2106 N N . ALA A 1 271 ? 14.263 5.093 16.894 1.00 94.62 271 ALA A N 1
ATOM 2107 C CA . ALA A 1 271 ? 15.119 4.564 17.956 1.00 94.62 271 ALA A CA 1
ATOM 2108 C C . ALA A 1 271 ? 14.395 3.602 18.916 1.00 94.62 271 ALA A C 1
ATOM 2110 O O . ALA A 1 271 ? 15.046 2.987 19.760 1.00 94.62 271 ALA A O 1
ATOM 2111 N N . VAL A 1 272 ? 13.069 3.484 18.813 1.00 95.75 272 VAL A N 1
ATOM 2112 C CA . VAL A 1 272 ? 12.256 2.652 19.708 1.00 95.75 272 VAL A CA 1
ATOM 2113 C C . VAL A 1 272 ? 12.508 1.172 19.430 1.00 95.75 272 VAL A C 1
ATOM 2115 O O . VAL A 1 272 ? 12.352 0.710 18.298 1.00 95.75 272 VAL A O 1
ATOM 2118 N N . THR A 1 273 ? 12.885 0.419 20.465 1.00 94.25 273 THR A N 1
ATOM 2119 C CA . THR A 1 273 ? 13.122 -1.026 20.348 1.00 94.25 273 THR A CA 1
ATOM 2120 C C . THR A 1 273 ? 11.798 -1.805 20.348 1.00 94.25 273 THR A C 1
ATOM 2122 O O . THR A 1 273 ? 10.774 -1.279 20.802 1.00 94.25 273 THR A O 1
ATOM 2125 N N . PRO A 1 274 ? 11.764 -3.058 19.855 1.00 93.75 274 PRO A N 1
ATOM 2126 C CA . PRO A 1 274 ? 10.531 -3.842 19.759 1.00 93.75 274 PRO A CA 1
ATOM 2127 C C . PRO A 1 274 ? 9.812 -4.013 21.097 1.00 93.75 274 PRO A C 1
ATOM 2129 O O . PRO A 1 274 ? 8.584 -4.009 21.145 1.00 93.75 274 PRO A O 1
ATOM 2132 N N . GLU A 1 275 ? 10.569 -4.109 22.190 1.00 94.62 275 GLU A N 1
ATOM 2133 C CA . GLU A 1 275 ? 10.047 -4.298 23.544 1.00 94.62 275 GLU A CA 1
ATOM 2134 C C . GLU A 1 275 ? 9.274 -3.064 24.037 1.00 94.62 275 GLU A C 1
ATOM 2136 O O . GLU A 1 275 ? 8.334 -3.185 24.819 1.00 94.62 275 GLU A O 1
ATOM 2141 N N . GLU A 1 276 ? 9.638 -1.874 23.554 1.00 95.00 276 GLU A N 1
ATOM 2142 C CA . GLU A 1 276 ? 9.022 -0.601 23.938 1.00 95.00 276 GLU A CA 1
ATOM 2143 C C . GLU A 1 276 ? 7.871 -0.193 23.007 1.00 95.00 276 GLU A C 1
ATOM 2145 O O . GLU A 1 276 ? 7.062 0.670 23.358 1.00 95.00 276 GLU A O 1
ATOM 2150 N N . CYS A 1 277 ? 7.765 -0.813 21.828 1.00 95.00 277 CYS A N 1
ATOM 2151 C CA . CYS A 1 277 ? 6.855 -0.380 20.769 1.00 95.00 277 CYS A CA 1
ATOM 2152 C C . CYS A 1 277 ? 5.388 -0.325 21.216 1.00 95.00 277 CYS A C 1
ATOM 2154 O O . CYS A 1 277 ? 4.707 0.678 20.988 1.00 95.00 277 CYS A O 1
ATOM 2156 N N . ALA A 1 278 ? 4.912 -1.364 21.909 1.00 93.62 278 ALA A N 1
ATOM 2157 C CA . ALA A 1 278 ? 3.528 -1.434 22.377 1.00 93.62 278 ALA A CA 1
ATOM 2158 C C . ALA A 1 278 ? 3.193 -0.308 23.372 1.00 93.62 278 ALA A C 1
ATOM 2160 O O . ALA A 1 278 ? 2.151 0.334 23.248 1.00 93.62 278 ALA A O 1
ATOM 2161 N N . ALA A 1 279 ? 4.095 -0.026 24.318 1.00 95.56 279 ALA A N 1
ATOM 2162 C CA . ALA A 1 279 ? 3.904 1.025 25.317 1.00 95.56 279 ALA A CA 1
ATOM 2163 C C . ALA A 1 279 ? 3.910 2.430 24.693 1.00 95.56 279 ALA A C 1
ATOM 2165 O O . ALA A 1 279 ? 3.191 3.315 25.151 1.00 95.56 279 ALA A O 1
ATOM 2166 N N . LYS A 1 280 ? 4.685 2.626 23.619 1.00 96.31 280 LYS A N 1
ATOM 2167 C CA . LYS A 1 280 ? 4.876 3.929 22.963 1.00 96.31 280 LYS A CA 1
ATOM 2168 C C . LYS A 1 280 ? 3.960 4.173 21.759 1.00 96.31 280 LYS A C 1
ATOM 2170 O O . LYS A 1 280 ? 4.082 5.207 21.104 1.00 96.31 280 LYS A O 1
ATOM 2175 N N . SER A 1 281 ? 3.024 3.260 21.477 1.00 95.06 281 SER A N 1
ATOM 2176 C CA . SER A 1 281 ? 2.150 3.305 20.290 1.00 95.06 281 SER A CA 1
ATOM 2177 C C . SER A 1 281 ? 2.926 3.319 18.963 1.00 95.06 281 SER A C 1
ATOM 2179 O O . SER A 1 281 ? 2.629 4.106 18.069 1.00 95.06 281 SER A O 1
ATOM 2181 N N . VAL A 1 282 ? 3.937 2.455 18.843 1.00 97.44 282 VAL A N 1
ATOM 2182 C CA . VAL A 1 282 ? 4.749 2.266 17.632 1.00 97.44 282 VAL A CA 1
ATOM 2183 C C . VAL A 1 282 ? 4.367 0.949 16.971 1.00 97.44 282 VAL A C 1
ATOM 2185 O O . VAL A 1 282 ? 4.497 -0.111 17.578 1.00 97.44 282 VAL A O 1
ATOM 2188 N N . HIS A 1 283 ? 3.926 0.999 15.715 1.00 97.75 283 HIS A N 1
ATOM 2189 C CA . HIS A 1 283 ? 3.554 -0.213 14.973 1.00 97.75 283 HIS A CA 1
ATOM 2190 C C . HIS A 1 283 ? 4.635 -0.683 13.984 1.00 97.75 283 HIS A C 1
ATOM 2192 O O . HIS A 1 283 ? 4.626 -1.843 13.570 1.00 97.75 283 HIS A O 1
ATOM 2198 N N . LEU A 1 284 ? 5.573 0.190 13.591 1.00 96.75 284 LEU A N 1
ATOM 2199 C CA . LEU A 1 284 ? 6.717 -0.162 12.744 1.00 96.75 284 LEU A CA 1
ATOM 2200 C C . LEU A 1 284 ? 7.959 -0.426 13.607 1.00 96.75 284 LEU A C 1
ATOM 2202 O O . LEU A 1 284 ? 8.829 0.424 13.767 1.00 96.75 284 LEU A O 1
ATOM 2206 N N . ASP A 1 285 ? 8.044 -1.637 14.145 1.00 93.31 285 ASP A N 1
ATOM 2207 C CA . ASP A 1 285 ? 9.038 -2.029 15.152 1.00 93.31 285 ASP A CA 1
ATOM 2208 C C . ASP A 1 285 ? 10.433 -2.387 14.599 1.00 93.31 285 ASP A C 1
ATOM 2210 O O . ASP A 1 285 ? 11.275 -2.907 15.325 1.00 93.31 285 ASP A O 1
ATOM 2214 N N . CYS A 1 286 ? 10.708 -2.147 13.315 1.00 94.00 286 CYS A N 1
ATOM 2215 C CA . CYS A 1 286 ? 11.937 -2.611 12.664 1.00 94.00 286 CYS A CA 1
ATOM 2216 C C . CYS A 1 286 ? 12.984 -1.518 12.419 1.00 94.00 286 CYS A C 1
ATOM 2218 O O . CYS A 1 286 ? 14.081 -1.832 11.964 1.00 94.00 286 CYS A O 1
ATOM 2220 N N . LEU A 1 287 ? 12.662 -0.253 12.703 1.00 94.81 287 LEU A N 1
ATOM 2221 C CA . LEU A 1 287 ? 13.543 0.874 12.374 1.00 94.81 287 LEU A CA 1
ATOM 2222 C C . LEU A 1 287 ? 14.779 0.983 13.276 1.00 94.81 287 LEU A C 1
ATOM 2224 O O . LEU A 1 287 ? 15.805 1.473 12.816 1.00 94.81 287 LEU A O 1
ATOM 2228 N N . HIS A 1 288 ? 14.725 0.471 14.508 1.00 92.06 288 HIS A N 1
ATOM 2229 C CA . HIS A 1 288 ? 15.850 0.511 15.454 1.00 92.06 288 HIS A CA 1
ATOM 2230 C C . HIS A 1 288 ? 17.111 -0.212 14.954 1.00 92.06 288 HIS A C 1
ATOM 2232 O O . HIS A 1 288 ? 18.210 0.091 15.411 1.00 92.06 288 HIS A O 1
ATOM 2238 N N . ASN A 1 289 ? 16.959 -1.143 14.007 1.00 90.12 289 ASN A N 1
ATOM 2239 C CA . ASN A 1 289 ? 18.059 -1.894 13.397 1.00 90.12 289 ASN A CA 1
ATOM 2240 C C . ASN A 1 289 ? 18.566 -1.282 12.082 1.00 90.12 289 ASN A C 1
ATOM 2242 O O . ASN A 1 289 ? 19.455 -1.852 11.448 1.00 90.12 289 ASN A O 1
ATOM 2246 N N . GLU A 1 290 ? 17.994 -0.165 11.629 1.00 90.88 290 GLU A N 1
ATOM 2247 C CA . GLU A 1 290 ? 18.418 0.487 10.392 1.00 90.88 290 GLU A CA 1
ATOM 2248 C C . GLU A 1 290 ? 19.734 1.247 10.583 1.00 90.88 290 GLU A C 1
ATOM 2250 O O . GLU A 1 290 ? 20.034 1.808 11.642 1.00 90.88 290 GLU A O 1
ATOM 2255 N N . THR A 1 291 ? 20.534 1.298 9.518 1.00 90.06 291 THR A N 1
ATOM 2256 C CA . THR A 1 291 ? 21.770 2.080 9.517 1.00 90.06 291 THR A CA 1
ATOM 2257 C C . THR A 1 291 ? 21.451 3.564 9.702 1.00 90.06 291 THR A C 1
ATOM 2259 O O . THR A 1 291 ? 20.711 4.161 8.923 1.00 90.06 291 THR A O 1
ATOM 2262 N N . CYS A 1 292 ? 22.024 4.168 10.741 1.00 90.50 292 CYS A N 1
ATOM 2263 C CA . CYS A 1 292 ? 21.805 5.569 11.086 1.00 90.50 292 CYS A CA 1
ATOM 2264 C C . CYS A 1 292 ? 22.853 6.493 10.445 1.00 90.50 292 CYS A C 1
ATOM 2266 O O . CYS A 1 292 ? 23.991 6.089 10.226 1.00 90.50 292 CYS A O 1
ATOM 2268 N N . LEU A 1 293 ? 22.489 7.764 10.226 1.00 89.00 293 LEU A N 1
ATOM 2269 C CA . LEU A 1 293 ? 23.409 8.799 9.723 1.00 89.00 293 LEU A CA 1
ATOM 2270 C C . LEU A 1 293 ? 24.565 9.091 10.688 1.00 89.00 293 LEU A C 1
ATOM 2272 O O . LEU A 1 293 ? 25.686 9.349 10.262 1.00 89.00 293 LEU A O 1
ATOM 2276 N N . LEU A 1 294 ? 24.274 9.061 11.990 1.00 86.06 294 LEU A N 1
ATOM 2277 C CA . LEU A 1 294 ? 25.255 9.229 13.056 1.00 86.06 294 LEU A CA 1
ATOM 2278 C C . LEU A 1 294 ? 25.490 7.881 13.744 1.00 86.06 294 LEU A C 1
ATOM 2280 O O . LEU A 1 294 ? 24.502 7.175 13.999 1.00 86.06 294 LEU A O 1
ATOM 2284 N N . PRO A 1 295 ? 26.744 7.531 14.084 1.00 84.31 295 PRO A N 1
ATOM 2285 C CA . PRO A 1 295 ? 27.034 6.347 14.883 1.00 84.31 295 PRO A CA 1
ATOM 2286 C C . PRO A 1 295 ? 26.426 6.471 16.288 1.00 84.31 295 PRO A C 1
ATOM 2288 O O . PRO A 1 295 ? 26.047 7.557 16.735 1.00 84.31 295 PRO A O 1
ATOM 2291 N N . LEU A 1 296 ? 26.297 5.342 16.986 1.00 84.69 296 LEU A N 1
ATOM 2292 C CA . LEU A 1 296 ? 25.972 5.352 18.413 1.00 84.69 296 LEU A CA 1
ATOM 2293 C C . LEU A 1 296 ? 27.099 6.060 19.173 1.00 84.69 296 LEU A C 1
ATOM 2295 O O . LEU A 1 296 ? 28.272 5.822 18.899 1.00 84.69 296 LEU A O 1
ATOM 2299 N N . ARG A 1 297 ? 26.735 6.951 20.100 1.00 83.69 297 ARG A N 1
ATOM 2300 C CA . ARG A 1 297 ? 27.713 7.574 20.998 1.00 83.69 297 ARG A CA 1
ATOM 2301 C C . ARG A 1 297 ? 28.167 6.524 22.010 1.00 83.69 297 ARG A C 1
ATOM 2303 O O . ARG A 1 297 ? 27.332 5.777 22.515 1.00 83.69 297 ARG A O 1
ATOM 2310 N N . GLU A 1 298 ? 29.456 6.483 22.302 1.00 85.00 298 GLU A N 1
ATOM 2311 C CA . GLU A 1 298 ? 30.023 5.657 23.370 1.00 85.00 298 GLU A CA 1
ATOM 2312 C C . GLU A 1 298 ? 30.170 6.517 24.632 1.00 85.00 298 GLU A C 1
ATOM 2314 O O . GLU A 1 298 ? 30.558 7.684 24.549 1.00 85.00 298 GLU A O 1
ATOM 2319 N N . GLY A 1 299 ? 29.778 5.969 25.780 1.00 79.81 299 GLY A N 1
ATOM 2320 C CA . GLY A 1 299 ? 29.975 6.580 27.089 1.00 79.81 299 GLY A CA 1
ATOM 2321 C C . GLY A 1 299 ? 31.425 6.460 27.560 1.00 79.81 299 GLY A C 1
ATOM 2322 O O . GLY A 1 299 ? 32.240 5.766 26.954 1.00 79.81 299 GLY A O 1
ATOM 2323 N N . GLU A 1 300 ? 31.749 7.117 28.676 1.00 79.06 300 GLU A N 1
ATOM 2324 C CA . GLU A 1 300 ? 33.087 7.054 29.295 1.00 79.06 300 GLU A CA 1
ATOM 2325 C C . GLU A 1 300 ? 33.484 5.628 29.730 1.00 79.06 300 GLU A C 1
ATOM 2327 O O . GLU A 1 300 ? 34.664 5.316 29.865 1.00 79.06 300 GLU A O 1
ATOM 2332 N N . ASP A 1 301 ? 32.497 4.751 29.911 1.00 79.81 301 ASP A N 1
ATOM 2333 C CA . ASP A 1 301 ? 32.620 3.334 30.252 1.00 79.81 301 ASP A CA 1
ATOM 2334 C C . ASP A 1 301 ? 32.739 2.407 29.024 1.00 79.81 301 ASP A C 1
ATOM 2336 O O . ASP A 1 301 ? 32.779 1.184 29.172 1.00 79.81 301 ASP A O 1
ATOM 2340 N N . GLY A 1 302 ? 32.782 2.971 27.811 1.00 77.38 302 GLY A N 1
ATOM 2341 C CA . GLY A 1 302 ? 32.817 2.227 26.551 1.00 77.38 302 GLY A CA 1
ATOM 2342 C C . GLY A 1 302 ? 31.486 1.568 26.174 1.00 77.38 302 GLY A C 1
ATOM 2343 O O . GLY A 1 302 ? 31.436 0.809 25.206 1.00 77.38 302 GLY A O 1
ATOM 2344 N N . GLN A 1 303 ? 30.398 1.832 26.909 1.00 78.31 303 GLN A N 1
ATOM 2345 C CA . GLN A 1 303 ? 29.070 1.324 26.566 1.00 78.31 303 GLN A CA 1
ATOM 2346 C C . GLN A 1 303 ? 28.360 2.272 25.599 1.00 78.31 303 GLN A C 1
ATOM 2348 O O . GLN A 1 303 ? 28.479 3.493 25.681 1.00 78.31 303 GLN A O 1
ATOM 2353 N N . SER A 1 304 ? 27.584 1.723 24.663 1.00 81.50 304 SER A N 1
ATOM 2354 C CA . SER A 1 304 ? 26.789 2.549 23.753 1.00 81.50 304 SER A CA 1
ATOM 2355 C C . SER A 1 304 ? 25.668 3.271 24.505 1.00 81.50 304 SER A C 1
ATOM 2357 O O . SER A 1 304 ? 24.824 2.647 25.146 1.00 81.50 304 SER A O 1
ATOM 2359 N N . VAL A 1 305 ? 25.614 4.594 24.368 1.00 83.38 305 VAL A N 1
ATOM 2360 C CA . VAL A 1 305 ? 24.563 5.433 24.944 1.00 83.38 305 VAL A CA 1
ATOM 2361 C C . VAL A 1 305 ? 23.250 5.173 24.210 1.00 83.38 305 VAL A C 1
ATOM 2363 O O . VAL A 1 305 ? 23.154 5.326 22.986 1.00 83.38 305 VAL A O 1
ATOM 2366 N N . LYS A 1 306 ? 22.210 4.806 24.969 1.00 86.12 306 LYS A N 1
ATOM 2367 C CA . LYS A 1 306 ? 20.859 4.610 24.436 1.00 86.12 306 LYS A CA 1
ATOM 2368 C C . LYS A 1 306 ? 20.351 5.909 23.808 1.00 86.12 306 LYS A C 1
ATOM 2370 O O . LYS A 1 306 ? 20.408 6.976 24.417 1.00 86.12 306 LYS A O 1
ATOM 2375 N N . ARG A 1 307 ? 19.812 5.812 22.591 1.00 89.06 307 ARG A N 1
ATOM 2376 C CA . ARG A 1 307 ? 19.200 6.959 21.910 1.00 89.06 307 ARG A CA 1
ATOM 2377 C C . ARG A 1 307 ? 17.936 7.417 22.653 1.00 89.06 307 ARG A C 1
ATOM 2379 O O . ARG A 1 307 ? 17.170 6.567 23.117 1.00 89.06 307 ARG A O 1
ATOM 2386 N N . PRO A 1 308 ? 17.692 8.736 22.751 1.00 91.31 308 PRO A N 1
ATOM 2387 C CA . PRO A 1 308 ? 16.474 9.251 23.359 1.00 91.31 308 PRO A CA 1
ATOM 2388 C C . PRO A 1 308 ? 15.246 8.788 22.574 1.00 91.31 308 PRO A C 1
ATOM 2390 O O . PRO A 1 308 ? 15.301 8.647 21.353 1.00 91.31 308 PRO A O 1
ATOM 2393 N N . THR A 1 309 ? 14.145 8.564 23.286 1.00 94.94 309 THR A N 1
ATOM 2394 C CA . THR A 1 309 ? 12.839 8.198 22.725 1.00 94.94 309 THR A CA 1
ATOM 2395 C C . THR A 1 309 ? 11.739 8.914 23.503 1.00 94.94 309 THR A C 1
ATOM 2397 O O . THR A 1 309 ? 11.812 8.997 24.728 1.00 94.94 309 THR A O 1
ATOM 2400 N N . ALA A 1 310 ? 10.726 9.417 22.800 1.00 95.62 310 ALA A N 1
ATOM 2401 C CA . ALA A 1 310 ? 9.551 10.058 23.389 1.00 95.62 310 ALA A CA 1
ATOM 2402 C C . ALA A 1 310 ? 8.715 9.078 24.238 1.00 95.62 310 ALA A C 1
ATOM 2404 O O . ALA A 1 310 ? 8.920 7.859 24.190 1.00 95.62 310 ALA A O 1
ATOM 2405 N N . GLU A 1 311 ? 7.752 9.598 25.002 1.00 95.69 311 GLU A N 1
ATOM 2406 C CA . GLU A 1 311 ? 6.820 8.770 25.782 1.00 95.69 311 GLU A CA 1
ATOM 2407 C C . GLU A 1 311 ? 5.833 8.021 24.878 1.00 95.69 311 GLU A C 1
ATOM 2409 O O . GLU A 1 311 ? 5.605 6.829 25.063 1.00 95.69 311 GLU A O 1
ATOM 2414 N N . THR A 1 312 ? 5.267 8.708 23.880 1.00 96.38 312 THR A N 1
ATOM 2415 C CA . THR A 1 312 ? 4.335 8.140 22.895 1.00 96.38 312 THR A CA 1
ATOM 2416 C C . THR A 1 312 ? 4.444 8.867 21.556 1.00 96.38 312 THR A C 1
ATOM 2418 O O . THR A 1 312 ? 4.917 10.002 21.495 1.00 96.38 312 THR A O 1
ATOM 2421 N N . TYR A 1 313 ? 3.973 8.234 20.479 1.00 97.31 313 TYR A N 1
ATOM 2422 C CA . TYR A 1 313 ? 4.008 8.812 19.135 1.00 97.31 313 TYR A CA 1
ATOM 2423 C C . TYR A 1 313 ? 2.614 9.022 18.545 1.00 97.31 313 TYR A C 1
ATOM 2425 O O . TYR A 1 313 ? 1.683 8.240 18.735 1.00 97.31 313 TYR A O 1
ATOM 2433 N N . ASN A 1 314 ? 2.462 10.121 17.807 1.00 96.00 314 ASN A N 1
ATOM 2434 C CA . ASN A 1 314 ? 1.209 10.477 17.150 1.00 96.00 314 ASN A CA 1
ATOM 2435 C C . ASN A 1 314 ? 1.112 9.875 15.732 1.00 96.00 314 ASN A C 1
ATOM 2437 O O . ASN A 1 314 ? 2.106 9.458 15.140 1.00 96.00 314 ASN A O 1
ATOM 2441 N N . PHE A 1 315 ? -0.094 9.902 15.150 1.00 96.75 315 PHE A N 1
ATOM 2442 C CA . PHE A 1 315 ? -0.331 9.392 13.791 1.00 96.75 315 PHE A CA 1
ATOM 2443 C C . PHE A 1 315 ? 0.545 10.066 12.730 1.00 96.75 315 PHE A C 1
ATOM 2445 O O . PHE A 1 315 ? 0.962 9.402 11.792 1.00 96.75 315 PHE A O 1
ATOM 2452 N N . VAL A 1 316 ? 0.808 11.372 12.852 1.00 97.38 316 VAL A N 1
ATOM 2453 C CA . VAL A 1 316 ? 1.608 12.116 11.864 1.00 97.38 316 VAL A CA 1
ATOM 2454 C C . VAL A 1 316 ? 3.028 11.552 11.809 1.00 97.38 316 VAL A C 1
ATOM 2456 O O . VAL A 1 316 ? 3.541 11.301 10.722 1.00 97.38 316 VAL A O 1
ATOM 2459 N N . THR A 1 317 ? 3.616 11.269 12.972 1.00 98.00 317 THR A N 1
ATOM 2460 C CA . THR A 1 317 ? 4.929 10.627 13.080 1.00 98.00 317 THR A CA 1
ATOM 2461 C C . THR A 1 317 ? 4.902 9.221 12.485 1.00 98.00 317 THR A C 1
ATOM 2463 O O . THR A 1 317 ? 5.706 8.919 11.607 1.00 98.00 317 THR A O 1
ATOM 2466 N N . GLU A 1 318 ? 3.949 8.378 12.896 1.00 97.62 318 GLU A N 1
ATOM 2467 C CA . GLU A 1 318 ? 3.851 7.008 12.375 1.00 97.62 318 GLU A CA 1
ATOM 2468 C C . GLU A 1 318 ? 3.663 6.981 10.856 1.00 97.62 318 GLU A C 1
ATOM 2470 O O . GLU A 1 318 ? 4.384 6.280 10.149 1.00 97.62 318 GLU A O 1
ATOM 2475 N N . CYS A 1 319 ? 2.732 7.787 10.344 1.00 98.44 319 CYS A N 1
ATOM 2476 C CA . CYS A 1 319 ? 2.445 7.889 8.921 1.00 98.44 319 CYS A CA 1
ATOM 2477 C C . CYS A 1 319 ? 3.683 8.357 8.154 1.00 98.44 319 CYS A C 1
ATOM 2479 O O . CYS A 1 319 ? 4.009 7.767 7.128 1.00 98.44 319 CYS A O 1
ATOM 2481 N N . PHE A 1 320 ? 4.415 9.357 8.656 1.00 98.44 320 PHE A N 1
ATOM 2482 C CA . PHE A 1 320 ? 5.652 9.825 8.031 1.00 98.44 320 PHE A CA 1
ATOM 2483 C C . PHE A 1 320 ? 6.692 8.701 7.908 1.00 98.44 320 PHE A C 1
ATOM 2485 O O . PHE A 1 320 ? 7.128 8.393 6.798 1.00 98.44 320 PHE A O 1
ATOM 2492 N N . PHE A 1 321 ? 7.046 8.033 9.011 1.00 98.44 321 PHE A N 1
ATOM 2493 C CA . PHE A 1 321 ? 8.078 6.989 8.997 1.00 98.44 321 PHE A CA 1
ATOM 2494 C C . PHE A 1 321 ? 7.652 5.726 8.235 1.00 98.44 321 PHE A C 1
ATOM 2496 O O . PHE A 1 321 ? 8.459 5.163 7.494 1.00 98.44 321 PHE A O 1
ATOM 2503 N N . MET A 1 322 ? 6.386 5.304 8.337 1.00 98.69 322 MET A N 1
ATOM 2504 C CA . MET A 1 322 ? 5.856 4.204 7.522 1.00 98.69 322 MET A CA 1
ATOM 2505 C C . MET A 1 322 ? 5.891 4.536 6.029 1.00 98.69 322 MET A C 1
ATOM 2507 O O . MET A 1 322 ? 6.249 3.677 5.224 1.00 98.69 322 MET A O 1
ATOM 2511 N N . THR A 1 323 ? 5.576 5.778 5.651 1.00 98.75 323 THR A N 1
ATOM 2512 C CA . THR A 1 323 ? 5.632 6.215 4.249 1.00 98.75 323 THR A CA 1
ATOM 2513 C C . THR A 1 323 ? 7.066 6.215 3.735 1.00 98.75 323 THR A C 1
ATOM 2515 O O . THR A 1 323 ? 7.322 5.650 2.674 1.00 98.75 323 THR A O 1
ATOM 2518 N N . GLN A 1 324 ? 8.020 6.748 4.508 1.00 98.12 324 GLN A N 1
ATOM 2519 C CA . GLN A 1 324 ? 9.447 6.695 4.164 1.00 98.12 324 GLN A CA 1
ATOM 2520 C C . GLN A 1 324 ? 9.926 5.250 3.985 1.00 98.12 324 GLN A C 1
ATOM 2522 O O . GLN A 1 324 ? 10.569 4.923 2.986 1.00 98.12 324 GLN A O 1
ATOM 2527 N N . LYS A 1 325 ? 9.546 4.348 4.901 1.00 98.06 325 LYS A N 1
ATOM 2528 C CA . LYS A 1 325 ? 9.907 2.932 4.785 1.00 98.06 325 LYS A CA 1
ATOM 2529 C C . LYS A 1 325 ? 9.260 2.265 3.569 1.00 98.06 325 LYS A C 1
ATOM 2531 O O . LYS A 1 325 ? 9.890 1.447 2.906 1.00 98.06 325 LYS A O 1
ATOM 2536 N N . CYS A 1 326 ? 8.025 2.619 3.234 1.00 98.38 326 CYS A N 1
ATOM 2537 C CA . CYS A 1 326 ? 7.360 2.105 2.042 1.00 98.38 326 CYS A CA 1
ATOM 2538 C C . CYS A 1 326 ? 8.031 2.598 0.746 1.00 98.38 326 CYS A C 1
ATOM 2540 O O . CYS A 1 326 ? 8.240 1.809 -0.175 1.00 98.38 326 CYS A O 1
ATOM 2542 N N . ILE A 1 327 ? 8.454 3.866 0.693 1.00 97.81 327 ILE A N 1
ATOM 2543 C CA . ILE A 1 327 ? 9.219 4.441 -0.428 1.00 97.81 327 ILE A CA 1
ATOM 2544 C C . ILE A 1 327 ? 10.554 3.708 -0.613 1.00 97.81 327 ILE A C 1
ATOM 2546 O O . ILE A 1 327 ? 10.906 3.360 -1.743 1.00 97.81 327 ILE A O 1
ATOM 2550 N N . ASP A 1 328 ? 11.258 3.419 0.483 1.00 96.44 328 ASP A N 1
ATOM 2551 C CA . ASP A 1 328 ? 12.496 2.630 0.490 1.00 96.44 328 ASP A CA 1
ATOM 2552 C C . ASP A 1 328 ? 12.297 1.220 -0.104 1.00 96.44 328 ASP A C 1
ATOM 2554 O O . ASP A 1 328 ? 13.090 0.772 -0.931 1.00 96.44 328 ASP A O 1
ATOM 2558 N N . LEU A 1 329 ? 11.208 0.532 0.254 1.00 96.75 329 LEU A N 1
ATOM 2559 C CA . LEU A 1 329 ? 10.916 -0.835 -0.211 1.00 96.75 329 LEU A CA 1
ATOM 2560 C C . LEU A 1 329 ? 10.208 -0.910 -1.579 1.00 96.75 329 LEU A C 1
ATOM 2562 O O . LEU A 1 329 ? 10.124 -1.990 -2.185 1.00 96.75 329 LEU A O 1
ATOM 2566 N N . GLY A 1 330 ? 9.649 0.207 -2.041 1.00 96.44 330 GLY A N 1
ATOM 2567 C CA . GLY A 1 330 ? 8.852 0.326 -3.259 1.00 96.44 330 GLY A CA 1
ATOM 2568 C C . GLY A 1 330 ? 9.561 1.144 -4.329 1.00 96.44 330 GLY A C 1
ATOM 2569 O O . GLY A 1 330 ? 10.154 0.582 -5.250 1.00 96.44 330 GLY A O 1
ATOM 2570 N N . VAL A 1 331 ? 9.501 2.472 -4.203 1.00 96.44 331 VAL A N 1
ATOM 2571 C CA . VAL A 1 331 ? 9.990 3.431 -5.208 1.00 96.44 331 VAL A CA 1
ATOM 2572 C C . VAL A 1 331 ? 11.478 3.258 -5.477 1.00 96.44 331 VAL A C 1
ATOM 2574 O O . VAL A 1 331 ? 11.859 3.110 -6.637 1.00 96.44 331 VAL A O 1
ATOM 2577 N N . ARG A 1 332 ? 12.318 3.218 -4.432 1.00 96.00 332 ARG A N 1
ATOM 2578 C CA . ARG A 1 332 ? 13.773 3.060 -4.599 1.00 96.00 332 ARG A CA 1
ATOM 2579 C C . ARG A 1 332 ? 14.108 1.756 -5.323 1.00 96.00 332 ARG A C 1
ATOM 2581 O O . ARG A 1 332 ? 14.839 1.773 -6.310 1.00 96.00 332 ARG A O 1
ATOM 2588 N N . VAL A 1 333 ? 13.517 0.643 -4.883 1.00 94.56 333 VAL A N 1
ATOM 2589 C CA . VAL A 1 333 ? 13.707 -0.682 -5.499 1.00 94.56 333 VAL A CA 1
ATOM 2590 C C . VAL A 1 333 ? 13.302 -0.671 -6.976 1.00 94.56 333 VAL A C 1
ATOM 2592 O O . VAL A 1 333 ? 14.039 -1.174 -7.824 1.00 94.56 333 VAL A O 1
ATOM 2595 N N . CYS A 1 334 ? 12.152 -0.082 -7.308 1.00 94.94 334 CYS A N 1
ATOM 2596 C CA . CYS A 1 334 ? 11.677 -0.012 -8.690 1.00 94.94 334 CYS A CA 1
ATOM 2597 C C . CYS A 1 334 ? 12.540 0.917 -9.553 1.00 94.94 334 CYS A C 1
ATOM 2599 O O . CYS A 1 334 ? 12.802 0.592 -10.709 1.00 94.94 334 CYS A O 1
ATOM 2601 N N . ALA A 1 335 ? 13.024 2.034 -9.004 1.00 95.50 335 ALA A N 1
ATOM 2602 C CA . ALA A 1 335 ? 13.923 2.949 -9.702 1.00 95.50 335 ALA A CA 1
ATOM 2603 C C . ALA A 1 335 ? 15.276 2.287 -10.017 1.00 95.50 335 ALA A C 1
ATOM 2605 O O . ALA A 1 335 ? 15.774 2.399 -11.138 1.00 95.50 335 ALA A O 1
ATOM 2606 N N . GLU A 1 336 ? 15.840 1.522 -9.076 1.00 94.06 336 GLU A N 1
ATOM 2607 C CA . GLU A 1 336 ? 17.046 0.720 -9.316 1.00 94.06 336 GLU A CA 1
ATOM 2608 C C . GLU A 1 336 ? 16.816 -0.342 -10.404 1.00 94.06 336 GLU A C 1
ATOM 2610 O O . GLU A 1 336 ? 17.649 -0.507 -11.301 1.00 94.06 336 GLU A O 1
ATOM 2615 N N . LYS A 1 337 ? 15.666 -1.033 -10.370 1.00 92.62 337 LYS A N 1
ATOM 2616 C CA . LYS A 1 337 ? 15.266 -1.991 -11.415 1.00 92.62 337 LYS A CA 1
ATOM 2617 C C . LYS A 1 337 ? 15.122 -1.320 -12.782 1.00 92.62 337 LYS A C 1
ATOM 2619 O O . LYS A 1 337 ? 15.608 -1.872 -13.767 1.00 92.62 337 LYS A O 1
ATOM 2624 N N . LEU A 1 338 ? 14.510 -0.135 -12.852 1.00 94.94 338 LEU A N 1
ATOM 2625 C CA . LEU A 1 338 ? 14.373 0.645 -14.087 1.00 94.94 338 LEU A CA 1
ATOM 2626 C C . LEU A 1 338 ? 15.747 1.002 -14.663 1.00 94.94 338 LE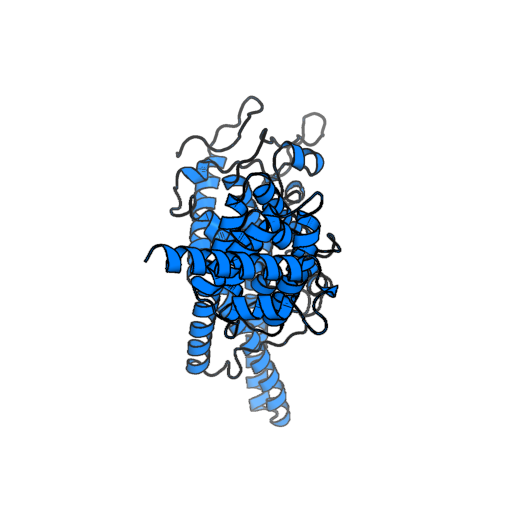U A C 1
ATOM 2628 O O . LEU A 1 338 ? 15.990 0.787 -15.851 1.00 94.94 338 LEU A O 1
ATOM 2632 N N . TRP A 1 339 ? 16.657 1.496 -13.821 1.00 93.88 339 TRP A N 1
ATOM 2633 C CA . TRP A 1 339 ? 18.011 1.855 -14.238 1.00 93.88 339 TRP A CA 1
ATOM 2634 C C . TRP A 1 339 ? 18.770 0.656 -14.815 1.00 93.88 339 TRP A C 1
ATOM 2636 O O . TRP A 1 339 ? 19.338 0.753 -15.906 1.00 93.88 339 TRP A O 1
ATOM 2646 N N . ARG A 1 340 ? 18.723 -0.505 -14.146 1.00 91.69 340 ARG A N 1
ATOM 2647 C CA . ARG A 1 340 ? 19.346 -1.735 -14.666 1.00 91.69 340 ARG A CA 1
ATOM 2648 C C . ARG A 1 340 ? 18.691 -2.227 -15.948 1.00 91.69 340 ARG A C 1
ATOM 2650 O O . ARG A 1 340 ? 19.402 -2.525 -16.904 1.00 91.69 340 ARG A O 1
ATOM 2657 N N . SER A 1 341 ? 17.360 -2.239 -16.001 1.00 92.19 341 SER A N 1
ATOM 2658 C CA . SER A 1 341 ? 16.617 -2.608 -17.209 1.00 92.19 341 SER A CA 1
ATOM 2659 C C . SER A 1 341 ? 17.014 -1.723 -18.394 1.00 92.19 341 SER A C 1
ATOM 2661 O O . SER A 1 341 ? 17.163 -2.224 -19.504 1.00 92.19 341 SER A O 1
ATOM 2663 N N . GLY A 1 342 ? 17.252 -0.426 -18.167 1.00 94.44 342 GLY A N 1
ATOM 2664 C CA . GLY A 1 342 ? 17.751 0.495 -19.190 1.00 94.44 342 GLY A CA 1
ATOM 2665 C C . GLY A 1 342 ? 19.168 0.157 -19.671 1.00 94.44 342 GLY A C 1
ATOM 2666 O O . GLY A 1 342 ? 19.433 0.165 -20.874 1.00 94.44 342 GLY A O 1
ATOM 2667 N N . GLN A 1 343 ? 20.079 -0.203 -18.761 1.00 94.25 343 GLN A N 1
ATOM 2668 C CA . GLN A 1 343 ? 21.431 -0.643 -19.130 1.00 94.25 343 GLN A CA 1
ATOM 2669 C C . GLN A 1 343 ? 21.421 -1.939 -19.948 1.00 94.25 343 GLN A C 1
ATOM 2671 O O . GLN A 1 343 ? 22.146 -2.054 -20.939 1.00 94.25 343 GLN A O 1
ATOM 2676 N N . GLU A 1 344 ? 20.616 -2.918 -19.535 1.00 93.00 344 GLU A N 1
ATOM 2677 C CA . GLU A 1 344 ? 20.459 -4.196 -20.232 1.00 93.00 344 GLU A CA 1
ATOM 2678 C C . GLU A 1 344 ? 19.847 -4.006 -21.617 1.00 93.00 344 GLU A C 1
ATOM 2680 O O . GLU A 1 344 ? 20.365 -4.553 -22.593 1.00 93.00 344 GLU A O 1
ATOM 2685 N N . LEU A 1 345 ? 18.811 -3.172 -21.721 1.00 94.31 345 LEU A N 1
ATOM 2686 C CA . LEU A 1 345 ? 18.188 -2.804 -22.986 1.00 94.31 345 LEU A CA 1
ATOM 2687 C C . LEU A 1 345 ? 19.196 -2.145 -23.935 1.00 94.31 345 LEU A C 1
ATOM 2689 O O . LEU A 1 345 ? 19.330 -2.576 -25.078 1.00 94.31 345 LEU A O 1
ATOM 2693 N N . GLY A 1 346 ? 19.973 -1.168 -23.457 1.00 94.44 346 GLY A N 1
ATOM 2694 C CA . GLY A 1 346 ? 20.993 -0.503 -24.271 1.00 94.44 346 GLY A CA 1
ATOM 2695 C C . GLY A 1 346 ? 22.133 -1.433 -24.713 1.00 94.44 346 GLY A C 1
ATOM 2696 O O . GLY A 1 346 ? 22.749 -1.217 -25.758 1.00 94.44 346 GLY A O 1
ATOM 2697 N N . ARG A 1 347 ? 22.441 -2.490 -23.948 1.00 94.31 347 ARG A N 1
ATOM 2698 C CA . ARG A 1 347 ? 23.367 -3.556 -24.380 1.00 94.31 347 ARG A CA 1
ATOM 2699 C C . ARG A 1 347 ? 22.725 -4.453 -25.439 1.00 94.31 347 ARG A C 1
ATOM 2701 O O . ARG A 1 347 ? 23.372 -4.750 -26.438 1.00 94.31 347 ARG A O 1
ATOM 2708 N N . ALA A 1 348 ? 21.466 -4.847 -25.247 1.00 92.81 348 ALA A N 1
ATOM 2709 C CA . ALA A 1 348 ? 20.734 -5.693 -26.187 1.00 92.81 348 ALA A CA 1
ATOM 2710 C C . ALA A 1 348 ? 20.511 -5.006 -27.544 1.00 92.81 348 ALA A C 1
ATOM 2712 O O . ALA A 1 348 ? 20.690 -5.638 -28.579 1.00 92.81 348 ALA A O 1
ATOM 2713 N N . GLN A 1 349 ? 20.194 -3.708 -27.554 1.00 91.88 349 GLN A N 1
ATOM 2714 C CA . GLN A 1 349 ? 20.039 -2.920 -28.782 1.00 91.88 349 GLN A CA 1
ATOM 2715 C C . GLN A 1 349 ? 21.351 -2.799 -29.567 1.00 91.88 349 GLN A C 1
ATOM 2717 O O . GLN A 1 349 ? 21.344 -2.954 -30.786 1.00 91.88 349 GLN A O 1
ATOM 2722 N N . ARG A 1 350 ? 22.483 -2.583 -28.882 1.00 91.69 350 ARG A N 1
ATOM 2723 C CA . ARG A 1 350 ? 23.807 -2.577 -29.527 1.00 91.69 350 ARG A CA 1
ATOM 2724 C C . ARG A 1 350 ? 24.148 -3.939 -30.127 1.00 91.69 350 ARG A C 1
ATOM 2726 O O . ARG A 1 350 ? 24.452 -4.012 -31.308 1.00 91.69 350 ARG A O 1
ATOM 2733 N N . ALA A 1 351 ? 23.977 -5.012 -29.355 1.00 89.50 351 ALA A N 1
ATOM 2734 C CA . ALA A 1 351 ? 24.205 -6.371 -29.844 1.00 89.50 351 ALA A CA 1
ATOM 2735 C C . ALA A 1 351 ? 23.320 -6.715 -31.057 1.00 89.50 351 ALA A C 1
ATOM 2737 O O . ALA A 1 351 ? 23.788 -7.341 -32.003 1.00 89.50 351 ALA A O 1
ATOM 2738 N N . LEU A 1 352 ? 22.055 -6.278 -31.061 1.00 89.12 352 LEU A N 1
ATOM 2739 C CA . LEU A 1 352 ? 21.161 -6.438 -32.207 1.00 89.12 352 LEU A CA 1
ATOM 2740 C C . LEU A 1 352 ? 21.678 -5.691 -33.445 1.00 89.12 352 LEU A C 1
ATOM 2742 O O . LEU A 1 352 ? 21.646 -6.254 -34.536 1.00 89.12 352 LEU A O 1
ATOM 2746 N N . SER A 1 353 ? 22.164 -4.458 -33.281 1.00 88.00 353 SER A N 1
ATOM 2747 C CA . SER A 1 353 ? 22.750 -3.671 -34.374 1.00 88.00 353 SER A CA 1
ATOM 2748 C C . SER A 1 353 ? 23.991 -4.346 -34.965 1.00 88.00 353 SER A C 1
ATOM 2750 O O . SER A 1 353 ? 24.113 -4.436 -36.185 1.00 88.00 353 SER A O 1
ATOM 2752 N N . ASP A 1 354 ? 24.878 -4.866 -34.115 1.00 87.88 354 ASP A N 1
ATOM 2753 C CA . ASP A 1 354 ? 26.113 -5.535 -34.541 1.00 87.88 354 ASP A CA 1
ATOM 2754 C C . ASP A 1 354 ? 25.813 -6.847 -35.289 1.00 87.88 354 ASP A C 1
ATOM 2756 O O . ASP A 1 354 ? 26.387 -7.137 -36.339 1.00 87.88 354 ASP A O 1
ATOM 2760 N N . VAL A 1 355 ? 24.856 -7.633 -34.783 1.00 85.69 355 VAL A N 1
ATOM 2761 C CA . VAL A 1 355 ? 24.430 -8.904 -35.390 1.00 85.69 355 VAL A CA 1
ATOM 2762 C C . VAL A 1 355 ? 23.656 -8.687 -36.690 1.00 85.69 355 VAL A C 1
ATOM 2764 O O . VAL A 1 355 ? 23.823 -9.468 -37.628 1.00 85.69 355 VAL A O 1
ATOM 2767 N N . ALA A 1 356 ? 22.847 -7.628 -36.791 1.00 80.12 356 ALA A N 1
ATOM 2768 C CA . ALA A 1 356 ? 22.122 -7.287 -38.016 1.00 80.12 356 ALA A CA 1
ATOM 2769 C C . ALA A 1 356 ? 23.054 -7.007 -39.205 1.00 80.12 356 ALA A C 1
ATOM 2771 O O . ALA A 1 356 ? 22.653 -7.229 -40.346 1.00 80.12 356 ALA A O 1
ATOM 2772 N N . ALA A 1 357 ? 24.294 -6.586 -38.941 1.00 77.12 357 ALA A N 1
ATOM 2773 C CA . ALA A 1 357 ? 25.317 -6.368 -39.957 1.00 77.12 357 ALA A CA 1
ATOM 2774 C C . ALA A 1 357 ? 26.085 -7.645 -40.364 1.00 77.12 357 ALA A C 1
ATOM 2776 O O . ALA A 1 357 ? 26.736 -7.643 -41.406 1.00 77.12 357 ALA A O 1
ATOM 2777 N N . ALA A 1 358 ? 26.030 -8.725 -39.569 1.00 77.56 358 ALA A N 1
ATOM 2778 C CA . ALA A 1 358 ? 26.934 -9.875 -39.712 1.00 77.56 358 ALA A CA 1
ATOM 2779 C C . ALA A 1 358 ? 26.247 -11.251 -39.832 1.00 77.56 358 ALA A C 1
ATOM 2781 O O . ALA A 1 358 ? 26.763 -12.131 -40.519 1.00 77.56 358 ALA A O 1
ATOM 2782 N N . ALA A 1 359 ? 25.108 -11.480 -39.167 1.00 78.88 359 ALA A N 1
ATOM 2783 C CA . ALA A 1 359 ? 24.491 -12.806 -39.062 1.00 78.88 359 ALA A CA 1
ATOM 2784 C C . ALA A 1 359 ? 22.953 -12.748 -38.984 1.00 78.88 359 ALA A C 1
ATOM 2786 O O . ALA A 1 359 ? 22.363 -12.750 -37.903 1.00 78.88 359 ALA A O 1
ATOM 2787 N N . HIS A 1 360 ? 22.287 -12.801 -40.144 1.00 77.38 360 HIS A N 1
ATOM 2788 C CA . HIS A 1 360 ? 20.824 -12.693 -40.260 1.00 77.38 360 HIS A CA 1
ATOM 2789 C C . HIS A 1 360 ? 20.017 -13.702 -39.416 1.00 77.38 360 HIS A C 1
ATOM 2791 O O . HIS A 1 360 ? 18.950 -13.350 -38.920 1.00 77.38 360 HIS A O 1
ATOM 2797 N N . HIS A 1 361 ? 20.513 -14.927 -39.198 1.00 82.31 361 HIS A N 1
ATOM 2798 C CA . HIS A 1 361 ? 19.796 -15.957 -38.427 1.00 82.31 361 HIS A CA 1
ATOM 2799 C C . HIS A 1 361 ? 19.722 -15.669 -36.914 1.00 82.31 361 HIS A C 1
ATOM 2801 O O . HIS A 1 361 ? 18.845 -16.193 -36.234 1.00 82.31 361 HIS A O 1
ATOM 2807 N N . LEU A 1 362 ? 20.610 -14.818 -36.384 1.00 84.38 362 LEU A N 1
ATOM 2808 C CA . LEU A 1 362 ? 20.619 -14.415 -34.972 1.00 84.38 362 LEU A CA 1
ATOM 2809 C C . LEU A 1 362 ? 19.830 -13.123 -34.716 1.00 84.38 362 LEU A C 1
ATOM 2811 O O . LEU A 1 362 ? 19.600 -12.762 -33.563 1.00 84.38 362 LEU A O 1
ATOM 2815 N N . VAL A 1 363 ? 19.383 -12.436 -35.772 1.00 86.69 363 VAL A N 1
ATOM 2816 C CA . VAL A 1 363 ? 18.662 -11.159 -35.662 1.00 86.69 363 VAL A CA 1
ATOM 2817 C C . VAL A 1 363 ? 17.325 -11.332 -34.949 1.00 86.69 363 VAL A C 1
ATOM 2819 O O . VAL A 1 363 ? 16.993 -10.525 -34.086 1.00 86.69 363 VAL A O 1
ATOM 2822 N N . GLU A 1 364 ? 16.568 -12.382 -35.270 1.00 88.25 364 GLU A N 1
ATOM 2823 C CA . GLU A 1 364 ? 15.233 -12.589 -34.699 1.00 88.25 364 GLU A CA 1
ATOM 2824 C C . GLU A 1 364 ? 15.268 -12.900 -33.186 1.00 88.25 364 GLU A C 1
ATOM 2826 O O . GLU A 1 364 ? 14.607 -12.187 -32.429 1.00 88.25 364 GLU A O 1
ATOM 2831 N N . PRO A 1 365 ? 16.106 -13.830 -32.680 1.00 88.62 365 PRO A N 1
ATOM 2832 C CA . PRO A 1 365 ? 16.271 -14.022 -31.235 1.00 88.62 365 PRO A CA 1
ATOM 2833 C C . PRO A 1 365 ? 16.740 -12.761 -30.490 1.00 88.62 365 PRO A C 1
ATOM 2835 O O . PRO A 1 365 ? 16.268 -12.465 -29.390 1.00 88.62 365 PRO A O 1
ATOM 2838 N N . MET A 1 366 ? 17.656 -11.983 -31.081 1.00 88.12 366 MET A N 1
ATOM 2839 C CA . MET A 1 366 ? 18.134 -10.734 -30.473 1.00 88.12 366 MET A CA 1
ATOM 2840 C C . MET A 1 366 ? 17.050 -9.652 -30.458 1.00 88.12 366 MET A C 1
ATOM 2842 O O . MET A 1 366 ? 16.937 -8.908 -29.481 1.00 88.12 366 MET A O 1
ATOM 2846 N N . ARG A 1 367 ? 16.211 -9.596 -31.499 1.00 89.69 367 ARG A N 1
ATOM 2847 C CA . ARG A 1 367 ? 15.045 -8.711 -31.571 1.00 89.69 367 ARG A CA 1
ATOM 2848 C C . ARG A 1 367 ? 14.031 -9.053 -30.486 1.00 89.69 367 ARG A C 1
ATOM 2850 O O . ARG A 1 367 ? 13.603 -8.148 -29.777 1.00 89.69 367 ARG A O 1
ATOM 2857 N N . GLN A 1 368 ? 13.706 -10.331 -30.299 1.00 90.31 368 GLN A N 1
ATOM 2858 C CA . GLN A 1 368 ? 12.792 -10.783 -29.242 1.00 90.31 368 GLN A CA 1
ATOM 2859 C C . GLN A 1 368 ? 13.313 -10.430 -27.845 1.00 90.31 368 GLN A C 1
ATOM 2861 O O . GLN A 1 368 ? 12.565 -9.928 -27.005 1.00 90.31 368 GLN A O 1
ATOM 2866 N N . ARG A 1 369 ? 14.620 -10.598 -27.605 1.00 90.88 369 ARG A N 1
ATOM 2867 C CA . ARG A 1 369 ? 15.252 -10.171 -26.349 1.00 90.88 369 ARG A CA 1
ATOM 2868 C C . ARG A 1 369 ? 15.152 -8.659 -26.133 1.00 90.88 369 ARG A C 1
ATOM 2870 O O . ARG A 1 369 ? 14.803 -8.227 -25.035 1.00 90.88 369 ARG A O 1
ATOM 2877 N N . ALA A 1 370 ? 15.465 -7.854 -27.150 1.00 92.00 370 ALA A N 1
ATOM 2878 C CA . ALA A 1 370 ? 15.360 -6.397 -27.065 1.00 92.00 370 ALA A CA 1
ATOM 2879 C C . ALA A 1 370 ? 13.909 -5.950 -26.824 1.00 92.00 370 ALA A C 1
ATOM 2881 O O . ALA A 1 370 ? 13.670 -5.064 -26.007 1.00 92.00 370 ALA A O 1
ATOM 2882 N N . HIS A 1 371 ? 12.950 -6.610 -27.475 1.00 91.56 371 HIS A N 1
ATOM 2883 C CA . HIS A 1 371 ? 11.522 -6.380 -27.291 1.00 91.56 371 HIS A CA 1
ATOM 2884 C C . HIS A 1 371 ? 11.084 -6.655 -25.848 1.00 91.56 371 HIS A C 1
ATOM 2886 O O . HIS A 1 371 ? 10.498 -5.785 -25.211 1.00 91.56 371 HIS A O 1
ATOM 2892 N N . HIS A 1 372 ? 11.434 -7.821 -25.298 1.00 91.62 372 HIS A N 1
ATOM 2893 C CA . HIS A 1 372 ? 11.123 -8.178 -23.912 1.00 91.62 372 HIS A CA 1
ATOM 2894 C C . HIS A 1 372 ? 11.693 -7.164 -22.903 1.00 91.62 372 HIS A C 1
ATOM 2896 O O . HIS A 1 372 ? 10.981 -6.694 -22.013 1.00 91.62 372 HIS A O 1
ATOM 2902 N N . LEU A 1 373 ? 12.962 -6.771 -23.073 1.00 92.62 373 LEU A N 1
ATOM 2903 C CA . LEU A 1 373 ? 13.601 -5.765 -22.220 1.00 92.62 373 LEU A CA 1
ATOM 2904 C C . LEU A 1 373 ? 12.952 -4.382 -22.360 1.00 92.62 373 LEU A C 1
ATOM 2906 O O . LEU A 1 373 ? 12.855 -3.660 -21.368 1.00 92.62 373 LEU A O 1
ATOM 2910 N N . MET A 1 374 ? 12.481 -4.018 -23.557 1.00 94.50 374 MET A N 1
ATOM 2911 C CA . MET A 1 374 ? 11.756 -2.767 -23.776 1.00 94.50 374 MET A CA 1
ATOM 2912 C C . MET A 1 374 ? 10.388 -2.792 -23.084 1.00 94.50 374 MET A C 1
ATOM 2914 O O . MET A 1 374 ? 10.074 -1.852 -22.359 1.00 94.50 374 MET A O 1
ATOM 2918 N N . THR A 1 375 ? 9.604 -3.869 -23.219 1.00 94.62 375 THR A N 1
ATOM 2919 C CA . THR A 1 375 ? 8.320 -4.027 -22.510 1.00 94.62 375 THR A CA 1
ATOM 2920 C C . THR A 1 375 ? 8.507 -3.873 -20.996 1.00 94.62 375 THR A C 1
ATOM 2922 O O . THR A 1 375 ? 7.768 -3.125 -20.349 1.00 94.62 375 THR A O 1
ATOM 2925 N N . LYS A 1 376 ? 9.529 -4.523 -20.423 1.00 93.69 376 LYS A N 1
ATOM 2926 C CA . LYS A 1 376 ? 9.885 -4.405 -19.000 1.00 93.69 376 LYS A CA 1
ATOM 2927 C C . LYS A 1 376 ? 10.269 -2.973 -18.618 1.00 93.69 376 LYS A C 1
ATOM 2929 O O . LYS A 1 376 ? 9.753 -2.440 -17.633 1.00 93.69 376 LYS A O 1
ATOM 2934 N N . PHE A 1 377 ? 11.134 -2.336 -19.408 1.00 95.19 377 PHE A N 1
ATOM 2935 C CA . PHE A 1 377 ? 11.585 -0.961 -19.188 1.00 95.19 377 PHE A CA 1
ATOM 2936 C C . PHE A 1 377 ? 10.418 0.032 -19.199 1.00 95.19 377 PHE A C 1
ATOM 2938 O O . PHE A 1 377 ? 10.266 0.815 -18.261 1.00 95.19 377 PHE A O 1
ATOM 2945 N N . VAL A 1 378 ? 9.562 -0.031 -20.221 1.00 95.69 378 VAL A N 1
ATOM 2946 C CA . VAL A 1 378 ? 8.393 0.846 -20.358 1.00 95.69 378 VAL A CA 1
ATOM 2947 C C . VAL A 1 378 ? 7.377 0.589 -19.242 1.00 95.69 378 VAL A C 1
ATOM 2949 O O . VAL A 1 378 ? 6.841 1.545 -18.692 1.00 95.69 378 VAL A O 1
ATOM 2952 N N . SER A 1 379 ? 7.183 -0.664 -18.814 1.00 96.44 379 SER A N 1
ATOM 2953 C CA . SER A 1 379 ? 6.313 -0.986 -17.671 1.00 96.44 379 SER A CA 1
ATOM 2954 C C . SER A 1 379 ? 6.808 -0.366 -16.361 1.00 96.44 379 SER A C 1
ATOM 2956 O O . SER A 1 379 ? 6.035 0.272 -15.647 1.00 96.44 379 SER A O 1
ATOM 2958 N N . LEU A 1 380 ? 8.103 -0.511 -16.050 1.00 95.81 380 LEU A N 1
ATOM 2959 C CA . LEU A 1 380 ? 8.730 0.106 -14.873 1.00 95.81 380 LEU A CA 1
ATOM 2960 C C . LEU A 1 380 ? 8.657 1.632 -14.927 1.00 95.81 380 LEU A C 1
ATOM 2962 O O . LEU A 1 380 ? 8.340 2.272 -13.926 1.00 95.81 380 LEU A O 1
ATOM 2966 N N . ARG A 1 381 ? 8.908 2.210 -16.105 1.00 96.19 381 ARG A N 1
ATOM 2967 C CA . ARG A 1 381 ? 8.802 3.650 -16.336 1.00 96.19 381 ARG A CA 1
ATOM 2968 C C . ARG A 1 381 ? 7.373 4.139 -16.103 1.00 96.19 381 ARG A C 1
ATOM 2970 O O . ARG A 1 381 ? 7.180 5.091 -15.358 1.00 96.19 381 ARG A O 1
ATOM 2977 N N . CYS A 1 382 ? 6.383 3.472 -16.690 1.00 96.88 382 CYS A N 1
ATOM 2978 C CA . CYS A 1 382 ? 4.973 3.813 -16.536 1.00 96.88 382 CYS A CA 1
ATOM 2979 C C . CYS A 1 382 ? 4.544 3.779 -15.060 1.00 96.88 382 CYS A C 1
ATOM 2981 O O . CYS A 1 382 ? 3.933 4.736 -14.585 1.00 96.88 382 CYS A O 1
ATOM 2983 N N . ALA A 1 383 ? 4.939 2.740 -14.315 1.00 97.00 383 ALA A N 1
ATOM 2984 C CA . ALA A 1 383 ? 4.622 2.603 -12.892 1.00 97.00 383 ALA A CA 1
ATOM 2985 C C . ALA A 1 383 ? 5.218 3.722 -12.017 1.00 97.00 383 ALA A C 1
ATOM 2987 O O . ALA A 1 383 ? 4.590 4.146 -11.053 1.00 97.00 383 ALA A O 1
ATOM 2988 N N . LEU A 1 384 ? 6.430 4.190 -12.336 1.00 96.88 384 LEU A N 1
ATOM 2989 C CA . LEU A 1 384 ? 7.145 5.212 -11.561 1.00 96.88 384 LEU A CA 1
ATOM 2990 C C . LEU A 1 384 ? 6.766 6.651 -11.928 1.00 96.88 384 LEU A C 1
ATOM 2992 O O . LEU A 1 384 ? 7.046 7.559 -11.148 1.00 96.88 384 LEU A O 1
ATOM 2996 N N . LEU A 1 385 ? 6.182 6.869 -13.108 1.00 95.19 385 LEU A N 1
ATOM 2997 C CA . LEU A 1 385 ? 5.896 8.202 -13.643 1.00 95.19 385 LEU A CA 1
ATOM 2998 C C . LEU A 1 385 ? 4.422 8.619 -13.540 1.00 95.19 385 LEU A C 1
ATOM 3000 O O . LEU A 1 385 ? 4.003 9.558 -14.214 1.00 95.19 385 LEU A O 1
ATOM 3004 N N . GLU A 1 386 ? 3.635 7.958 -12.691 1.00 94.19 386 GLU A N 1
ATOM 3005 C CA . GLU A 1 386 ? 2.282 8.421 -12.375 1.00 94.19 386 GLU A CA 1
ATOM 3006 C C . GLU A 1 386 ? 2.350 9.791 -11.668 1.00 94.19 386 GLU A C 1
ATOM 3008 O O . GLU A 1 386 ? 3.126 10.009 -10.731 1.00 94.19 386 GLU A O 1
ATOM 3013 N N . LYS A 1 387 ? 1.570 10.752 -12.171 1.00 93.94 387 LYS A N 1
ATOM 3014 C CA . LYS A 1 387 ? 1.701 12.176 -11.850 1.00 93.94 387 LYS A CA 1
ATOM 3015 C C . LYS A 1 387 ? 1.376 12.487 -10.391 1.00 93.94 387 LYS A C 1
ATOM 3017 O O . LYS A 1 387 ? 2.102 13.270 -9.767 1.00 93.94 387 LYS A O 1
ATOM 3022 N N . ASP A 1 388 ? 0.294 11.930 -9.855 1.00 92.38 388 ASP A N 1
ATOM 3023 C CA . ASP A 1 388 ? -0.164 12.237 -8.498 1.00 92.38 388 ASP A CA 1
ATOM 3024 C C . ASP A 1 388 ? 0.803 11.653 -7.463 1.00 92.38 388 ASP A C 1
ATOM 3026 O O . ASP A 1 388 ? 1.195 12.331 -6.507 1.00 92.38 388 ASP A O 1
ATOM 3030 N N . MET A 1 389 ? 1.259 10.423 -7.692 1.00 92.69 389 MET A N 1
ATOM 3031 C CA . MET A 1 389 ? 2.282 9.753 -6.904 1.00 92.69 389 MET A CA 1
ATOM 3032 C C . MET A 1 389 ? 3.585 10.555 -6.891 1.00 92.69 389 MET A C 1
ATOM 3034 O O . MET A 1 389 ? 4.090 10.857 -5.810 1.00 92.69 389 MET A O 1
ATOM 3038 N N . LEU A 1 390 ? 4.107 10.954 -8.058 1.00 95.25 390 LEU A N 1
ATOM 3039 C CA . LEU A 1 390 ? 5.322 11.772 -8.144 1.00 95.25 390 LEU A CA 1
ATOM 3040 C C . LEU A 1 390 ? 5.161 13.118 -7.438 1.00 95.25 390 LEU A C 1
ATOM 3042 O O . LEU A 1 390 ? 6.063 13.564 -6.732 1.00 95.25 390 LEU A O 1
ATOM 3046 N N . THR A 1 391 ? 4.014 13.772 -7.607 1.00 96.44 391 THR A N 1
ATOM 3047 C CA . THR A 1 391 ? 3.736 15.058 -6.958 1.00 96.44 391 THR A CA 1
ATOM 3048 C C . THR A 1 391 ? 3.772 14.916 -5.437 1.00 96.44 391 THR A C 1
ATOM 3050 O O . THR A 1 391 ? 4.421 15.710 -4.755 1.00 96.44 391 THR A O 1
ATOM 3053 N N . ASN A 1 392 ? 3.118 13.888 -4.893 1.00 96.81 392 ASN A N 1
ATOM 3054 C CA . ASN A 1 392 ? 3.108 13.651 -3.452 1.00 96.81 392 ASN A CA 1
ATOM 3055 C C . ASN A 1 392 ? 4.473 13.183 -2.926 1.00 96.81 392 ASN A C 1
ATOM 3057 O O . ASN A 1 392 ? 4.855 13.568 -1.823 1.00 96.81 392 ASN A O 1
ATOM 3061 N N . LEU A 1 393 ? 5.231 12.415 -3.714 1.00 96.88 393 LEU A N 1
ATOM 3062 C CA . LEU A 1 393 ? 6.596 12.013 -3.376 1.00 96.88 393 LEU A CA 1
ATOM 3063 C C . LEU A 1 393 ? 7.516 13.232 -3.230 1.00 96.88 393 LEU A C 1
ATOM 3065 O O . LEU A 1 393 ? 8.182 13.366 -2.205 1.00 96.88 393 LEU A O 1
ATOM 3069 N N . HIS A 1 394 ? 7.513 14.146 -4.206 1.00 96.31 394 HIS A N 1
ATOM 3070 C CA . HIS A 1 394 ? 8.306 15.378 -4.137 1.00 96.31 394 HIS A CA 1
ATOM 3071 C C . HIS A 1 394 ? 7.901 16.254 -2.951 1.00 96.31 394 HIS A C 1
ATOM 3073 O O . HIS A 1 394 ? 8.762 16.799 -2.265 1.00 96.31 394 HIS A O 1
ATOM 3079 N N . ARG A 1 395 ? 6.596 16.365 -2.681 1.00 97.06 395 ARG A N 1
ATOM 3080 C CA . ARG A 1 395 ? 6.075 17.083 -1.513 1.00 97.06 395 ARG A CA 1
ATOM 3081 C C . ARG A 1 395 ? 6.612 16.510 -0.206 1.00 97.06 395 ARG A C 1
ATOM 3083 O O . ARG A 1 395 ? 7.181 17.253 0.585 1.00 97.06 395 ARG A O 1
ATOM 3090 N N . LEU A 1 396 ? 6.501 15.194 -0.009 1.00 97.50 396 LEU A N 1
ATOM 3091 C CA . LEU A 1 396 ? 7.021 14.535 1.188 1.00 97.50 396 LEU A CA 1
ATOM 3092 C C . LEU A 1 396 ? 8.541 14.701 1.312 1.00 97.50 396 LEU A C 1
ATOM 3094 O O . LEU A 1 396 ? 9.029 14.943 2.411 1.00 97.50 396 LEU A O 1
ATOM 3098 N N . GLN A 1 397 ? 9.290 14.590 0.211 1.00 96.44 397 GLN A N 1
ATOM 3099 C CA . GLN A 1 397 ? 10.740 14.809 0.207 1.00 96.44 397 GLN A CA 1
ATOM 3100 C C . GLN A 1 397 ? 11.100 16.245 0.601 1.00 96.44 397 GLN A C 1
ATOM 3102 O O . GLN A 1 397 ? 11.963 16.440 1.451 1.00 96.44 397 GLN A O 1
ATOM 3107 N N . ALA A 1 398 ? 10.416 17.245 0.041 1.00 96.62 398 ALA A N 1
ATOM 3108 C CA . ALA A 1 398 ? 10.630 18.643 0.395 1.00 96.62 398 ALA A CA 1
ATOM 3109 C C . ALA A 1 398 ? 10.304 18.904 1.876 1.00 96.62 398 ALA A C 1
ATOM 3111 O O . ALA A 1 398 ? 11.115 19.504 2.578 1.00 96.62 398 ALA A O 1
ATOM 3112 N N . THR A 1 399 ? 9.176 18.385 2.377 1.00 96.19 399 THR A N 1
ATOM 3113 C CA . THR A 1 399 ? 8.828 18.455 3.804 1.00 96.19 399 THR A CA 1
ATOM 3114 C C . THR A 1 399 ? 9.865 17.748 4.677 1.00 96.19 399 THR A C 1
ATOM 3116 O O . THR A 1 399 ? 10.245 18.285 5.711 1.00 96.19 399 THR A O 1
ATOM 3119 N N . ALA A 1 400 ? 10.363 16.576 4.272 1.00 96.25 400 ALA A N 1
ATOM 3120 C CA . ALA A 1 400 ? 11.392 15.850 5.013 1.00 96.25 400 ALA A CA 1
ATOM 3121 C C . ALA A 1 400 ? 12.699 16.649 5.102 1.00 96.25 400 ALA A C 1
ATOM 3123 O O . ALA A 1 400 ? 13.292 16.708 6.174 1.00 96.25 400 ALA A O 1
ATOM 3124 N N . CYS A 1 401 ? 13.124 17.305 4.017 1.00 95.38 401 CYS A N 1
ATOM 3125 C CA . CYS A 1 401 ? 14.294 18.184 4.023 1.00 95.38 401 CYS A CA 1
ATOM 3126 C C . CYS A 1 401 ? 14.118 19.355 4.997 1.00 95.38 401 CYS A C 1
ATOM 3128 O O . CYS A 1 401 ? 14.981 19.572 5.845 1.00 95.38 401 CYS A O 1
ATOM 3130 N N . THR A 1 402 ? 12.995 20.077 4.919 1.00 93.88 402 THR A N 1
ATOM 3131 C CA . THR A 1 402 ? 12.698 21.183 5.842 1.00 93.88 402 THR A CA 1
ATOM 3132 C C . THR A 1 402 ? 12.656 20.699 7.288 1.00 93.88 402 THR A C 1
ATOM 3134 O O . THR A 1 402 ? 13.300 21.280 8.157 1.00 93.88 402 THR A O 1
ATOM 3137 N N . TRP A 1 403 ? 11.952 19.597 7.551 1.00 94.75 403 TRP A N 1
ATOM 3138 C CA . TRP A 1 403 ? 11.854 18.998 8.878 1.00 94.75 403 TRP A CA 1
ATOM 3139 C C . TRP A 1 403 ? 13.223 18.572 9.428 1.00 94.75 403 TRP A C 1
ATOM 3141 O O . TRP A 1 403 ? 13.520 18.855 10.585 1.00 94.75 403 TRP A O 1
ATOM 3151 N N . LEU A 1 404 ? 14.098 17.974 8.610 1.00 94.12 404 LEU A N 1
ATOM 3152 C CA . LEU A 1 404 ? 15.457 17.600 9.023 1.00 94.12 404 LEU A CA 1
ATOM 3153 C C . LEU A 1 404 ? 16.302 18.812 9.429 1.00 94.12 404 LEU A C 1
ATOM 3155 O O . LEU A 1 404 ? 17.062 18.715 10.391 1.00 94.12 404 LEU A O 1
ATOM 3159 N N . VAL A 1 405 ? 16.155 19.953 8.746 1.00 93.19 405 VAL A N 1
ATOM 3160 C CA . VAL A 1 405 ? 16.813 21.207 9.153 1.00 93.19 405 VAL A CA 1
ATOM 3161 C C . VAL A 1 405 ? 16.324 21.633 10.537 1.00 93.19 405 VAL A C 1
ATOM 3163 O O . VAL A 1 405 ? 17.147 21.897 11.409 1.00 93.19 405 VAL A O 1
ATOM 3166 N N . GLN A 1 406 ? 15.008 21.608 10.775 1.00 91.69 406 GLN A N 1
ATOM 3167 C CA . GLN A 1 406 ? 14.428 21.947 12.082 1.00 91.69 406 GLN A CA 1
ATOM 3168 C C . GLN A 1 406 ? 14.888 20.988 13.193 1.00 91.69 406 GLN A C 1
ATOM 3170 O O . GLN A 1 406 ? 15.121 21.407 14.324 1.00 91.69 406 GLN A O 1
ATOM 3175 N N . VAL A 1 407 ? 15.074 19.702 12.880 1.00 91.94 407 VAL A N 1
ATOM 3176 C CA . VAL A 1 407 ? 15.639 18.718 13.818 1.00 91.94 407 VAL A CA 1
ATOM 3177 C C . VAL A 1 407 ? 17.111 19.015 14.121 1.00 91.94 407 VAL A C 1
ATOM 3179 O O . VAL A 1 407 ? 17.518 18.892 15.273 1.00 91.94 407 VAL A O 1
ATOM 3182 N N . ALA A 1 408 ? 17.902 19.403 13.118 1.00 90.44 408 ALA A N 1
ATOM 3183 C CA . ALA A 1 408 ? 19.344 19.614 13.255 1.00 90.44 408 ALA A CA 1
ATOM 3184 C C . ALA A 1 408 ? 19.716 20.885 14.034 1.00 90.44 408 ALA A C 1
ATOM 3186 O O . ALA A 1 408 ? 20.725 20.898 14.732 1.00 90.44 408 ALA A O 1
ATOM 3187 N N . ILE A 1 409 ? 18.925 21.952 13.910 1.00 89.62 409 ILE A N 1
ATOM 3188 C CA . ILE A 1 409 ? 19.171 23.232 14.598 1.00 89.62 409 ILE A CA 1
ATOM 3189 C C . ILE A 1 409 ? 18.592 23.280 16.013 1.00 89.62 409 ILE A C 1
ATOM 3191 O O . ILE A 1 409 ? 18.889 24.202 16.775 1.00 89.62 409 ILE A O 1
ATOM 3195 N N . ARG A 1 410 ? 17.731 22.321 16.364 1.00 85.25 410 ARG A N 1
ATOM 3196 C CA . ARG A 1 410 ? 17.132 22.250 17.691 1.00 85.25 410 ARG A CA 1
ATOM 3197 C C . ARG A 1 410 ? 18.228 21.977 18.733 1.00 85.25 410 ARG A C 1
ATOM 3199 O O . ARG A 1 410 ? 19.009 21.048 18.537 1.00 85.25 410 ARG A O 1
ATOM 3206 N N . PRO A 1 411 ? 18.255 22.707 19.862 1.00 83.19 411 PRO A N 1
ATOM 3207 C CA . PRO A 1 411 ? 19.184 22.412 20.946 1.00 83.19 411 PRO A CA 1
ATOM 3208 C C . PRO A 1 411 ? 18.939 21.015 21.532 1.00 83.19 411 PRO A C 1
ATOM 3210 O O . PRO A 1 411 ? 17.793 20.568 21.651 1.00 83.19 411 PRO A O 1
ATOM 3213 N N . ASP A 1 412 ? 20.022 20.337 21.915 1.00 79.50 412 ASP A N 1
ATOM 3214 C CA . ASP A 1 412 ? 19.940 19.067 22.634 1.00 79.50 412 ASP A CA 1
ATOM 3215 C C . ASP A 1 412 ? 19.277 19.311 24.005 1.00 79.50 412 ASP A C 1
ATOM 3217 O O . ASP A 1 412 ? 19.706 20.199 24.746 1.00 79.50 412 ASP A O 1
ATOM 3221 N N . PRO A 1 413 ? 18.215 18.568 24.357 1.00 80.69 413 PRO A N 1
ATOM 3222 C CA . PRO A 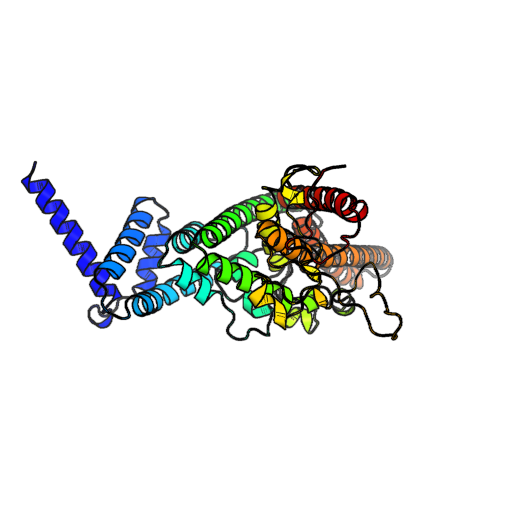1 413 ? 17.537 18.769 25.627 1.00 80.69 413 PRO A CA 1
ATOM 3223 C C . PRO A 1 413 ? 18.388 18.253 26.794 1.00 80.69 413 PRO A C 1
ATOM 3225 O O . PRO A 1 413 ? 18.946 17.160 26.731 1.00 80.69 413 PRO A O 1
ATOM 3228 N N . GLU A 1 414 ? 18.434 19.019 27.886 1.00 78.81 414 GLU A N 1
ATOM 3229 C CA . GLU A 1 414 ? 19.208 18.681 29.095 1.00 78.81 414 GLU A CA 1
ATOM 3230 C C . GLU A 1 414 ? 18.635 17.483 29.873 1.00 78.81 414 GLU A C 1
ATOM 3232 O O . GLU A 1 414 ? 19.330 16.859 30.671 1.00 78.81 414 GLU A O 1
ATOM 3237 N N . SER A 1 415 ? 17.359 17.151 29.652 1.00 84.56 415 SER A N 1
ATOM 3238 C CA . SER A 1 415 ? 16.655 16.050 30.314 1.00 84.56 415 SER A CA 1
ATOM 3239 C C . SER A 1 415 ? 15.727 15.307 29.344 1.00 84.56 415 SER A C 1
ATOM 3241 O O . SER A 1 415 ? 15.366 15.854 28.295 1.00 84.56 415 SER A O 1
ATOM 3243 N N . PRO A 1 416 ? 15.336 14.055 29.656 1.00 86.38 416 PRO A N 1
ATOM 3244 C CA . PRO A 1 416 ? 14.356 13.322 28.864 1.00 86.38 416 PRO A CA 1
ATOM 3245 C C . PRO A 1 416 ? 13.040 14.094 28.708 1.00 86.38 416 PRO A C 1
ATOM 3247 O O . PRO A 1 416 ? 12.517 14.634 29.681 1.00 86.38 416 PRO A O 1
ATOM 3250 N N . GLN A 1 417 ? 12.501 14.137 27.488 1.00 89.31 417 GLN A N 1
ATOM 3251 C CA . GLN A 1 417 ? 11.281 14.882 27.166 1.00 89.31 417 GLN A CA 1
ATOM 3252 C C . GLN A 1 417 ? 10.132 13.944 26.794 1.00 89.31 417 GLN A C 1
ATOM 3254 O O . GLN A 1 417 ? 10.345 12.892 26.192 1.00 89.31 417 GLN A O 1
ATOM 3259 N N . ALA A 1 418 ? 8.898 14.372 27.078 1.00 91.25 418 ALA A N 1
ATOM 3260 C CA . ALA A 1 418 ? 7.696 13.652 26.656 1.00 91.25 418 ALA A CA 1
ATOM 3261 C C . ALA A 1 418 ? 7.572 13.564 25.121 1.00 91.25 418 ALA A C 1
ATOM 3263 O O . ALA A 1 418 ? 7.044 12.587 24.595 1.00 91.25 418 ALA A O 1
ATOM 3264 N N . SER A 1 419 ? 8.085 14.574 24.410 1.00 92.31 419 SER A N 1
ATOM 3265 C CA . SER A 1 419 ? 8.148 14.666 22.950 1.00 92.31 419 SER A CA 1
ATOM 3266 C C . SER A 1 419 ? 9.445 15.352 22.538 1.00 92.31 419 SER A C 1
ATOM 3268 O O . SER A 1 419 ? 9.858 16.325 23.162 1.00 92.31 419 SER A O 1
ATOM 3270 N N . TYR A 1 420 ? 10.040 14.868 21.456 1.00 93.19 420 TYR A N 1
ATOM 3271 C CA . TYR A 1 420 ? 11.216 15.420 20.796 1.00 93.19 420 TYR A CA 1
ATOM 3272 C C . TYR A 1 420 ? 10.852 16.008 19.423 1.00 93.19 420 TYR A C 1
ATOM 3274 O O . TYR A 1 420 ? 11.728 16.222 18.585 1.00 93.19 420 TYR A O 1
ATOM 3282 N N . ALA A 1 421 ? 9.580 16.263 19.137 1.00 91.62 421 ALA A N 1
ATOM 3283 C CA . ALA A 1 421 ? 9.195 16.943 17.906 1.00 91.62 421 ALA A CA 1
ATOM 3284 C C . ALA A 1 421 ? 9.677 18.421 17.920 1.00 91.62 421 ALA A C 1
ATOM 3286 O O . ALA A 1 421 ? 9.647 19.050 18.983 1.00 91.62 421 ALA A O 1
ATOM 3287 N N . PRO A 1 422 ? 10.153 18.995 16.795 1.00 86.81 422 PRO A N 1
ATOM 3288 C CA . PRO A 1 422 ? 10.566 20.402 16.745 1.00 86.81 422 PRO A CA 1
ATOM 3289 C C . PRO A 1 422 ? 9.409 21.349 17.112 1.00 86.81 422 PRO A C 1
ATOM 3291 O O . PRO A 1 422 ? 8.270 21.114 16.723 1.00 86.81 422 PRO A O 1
ATOM 3294 N N . THR A 1 423 ? 9.668 22.426 17.858 1.00 74.25 423 THR A N 1
ATOM 3295 C CA . THR A 1 423 ? 8.606 23.310 18.390 1.00 74.25 423 THR A CA 1
ATOM 3296 C C . THR A 1 423 ? 8.488 24.660 17.683 1.00 74.25 423 THR A C 1
ATOM 3298 O O . THR A 1 423 ? 7.449 25.310 17.791 1.00 74.25 423 THR A O 1
ATOM 3301 N N . THR A 1 424 ? 9.505 25.080 16.932 1.00 65.31 424 THR A N 1
ATOM 3302 C CA . THR A 1 424 ? 9.551 26.378 16.243 1.00 65.31 424 THR A CA 1
ATOM 3303 C C . THR A 1 424 ? 10.141 26.215 14.852 1.00 65.31 424 THR A C 1
ATOM 3305 O O . THR A 1 424 ? 11.160 25.546 14.716 1.00 65.31 424 THR A O 1
ATOM 3308 N N . VAL A 1 425 ? 9.522 26.843 13.846 1.00 61.69 425 VAL A N 1
ATOM 3309 C CA . VAL A 1 425 ? 10.160 27.051 12.539 1.00 61.69 425 VAL A CA 1
ATOM 3310 C C . VAL A 1 425 ? 11.235 28.114 12.732 1.00 61.69 425 VAL A C 1
ATOM 3312 O O . VAL A 1 425 ? 10.904 29.243 13.097 1.00 61.69 425 VAL A O 1
ATOM 3315 N N . VAL A 1 426 ? 12.497 27.748 12.535 1.00 57.38 426 VAL A N 1
ATOM 3316 C CA . VAL A 1 426 ? 13.596 28.707 12.333 1.00 57.38 426 VAL A CA 1
ATOM 3317 C C . VAL A 1 426 ? 13.730 29.017 10.856 1.00 57.38 426 VAL A C 1
ATOM 3319 O O . VAL A 1 426 ? 13.653 28.046 10.060 1.00 57.38 426 VAL A O 1
#

Radius of gyration: 25.61 Å; chains: 1; bounding box: 87×54×71 Å

Secondary structure (DSSP, 8-state):
-HHHHHHHHHHHHHHHHHHHHHHH-GGGSTT--HHHHHHHHHHT-SHHHHHHHHHHHHHHHHT--TTHHHHHHHHHHHHHHHHHHHHHT--SSS--TTHHHHHHHHHHSTTHHHHHHHHHS-SSTT-GGGGGSSHHHHHHT-SSS-SSTTPPP-S-SSTT-HHHHHHHHHHHHHHHHHHHHHHHHHHHHHHHS-HHHHHHHHHHHHHHHHHTGGGGSHHHHHS-S--HHHHHS--HHHHHHHHHHHHHHHHHHHSSTT-GGGGG--TTGGG--HHHHHHHT---TTGGGSPPSSPPPBPTTSPBPPPP--S---HHHHHHHHHHHHHIIIIIHHHHHHHHHHHHHHHHHHHHHHHHTT-HHHHHHHHHHHHHHHHHHHHHHHHH--HHHHHHHHHHHHHHHHHHHHHHHSPPPSS--S--S--S--

Foldseek 3Di:
DVVVVVVVVVVVVVVLVVLLCCLQPVVVPPPDDVLVVLLVLLLVVDPVSLVVSVVSVVSQVVPDDPCSLVSSLVSCLSNQVVLQVQLLVDALLPRRPSNLVVLLSQLQDLSSVVSQLVQQQFPDLLQLASNLVGSLNSLLLRACFDFALPDARDQCPPLVPPVSLVVSLVSRLVSLVVSLVSSLSSLVSQCVSDDVSVLSSLLSLLSSLVSLCCLLDPCNLVDPSDDPSRVRHTDLSNLLSVLSSLLVVLCVQLVALVRVVLLLAFPCLLLDAPVCCVQQVHNNRPSNPDDDPDDFDADPVRHGDRDADARHHDPNNSSLVSSVSSCSSHVVSLVSVLVVLVVQLVVLVVVLVVCVVPPPVCNVVSVVVNRSSSSSNSRSVSSNVNPSSVVSVVSSVSNVVQQVVLLVPDDDDPDRYNGRRRDDRD

Organism: Pectinophora gossypiella (NCBI:txid13191)

Sequence (426 aa):
MVGMRNALDKMRELIFRNAVTALKQPALFEGQDFAVQLVELLKHVDPQSHTFFMDIVKAFVLEGEEGVQEQLKEVMLPVLKRIHTDVNKSNIINLPIYVLPSIQLFANNPNLAPILMESCEPKIETNGRLYQDSVIGALLSLSVLPRTAISLHEFFDNPMDQAATSMMESSVWNASSHLTNNMHKIFLSLLKGGPQMRNRLLTWIGKCLKTNVARGKLWNVQAGEISPATLTCVSDGFMLNLGAVLLQLCQPFCTTADDPKSLKIDPTYGAVTPEECAAKSVHLDCLHNETCLLPLREGEDGQSVKRPTAETYNFVTECFFMTQKCIDLGVRVCAEKLWRSGQELGRAQRALSDVAAAAHHLVEPMRQRAHHLMTKFVSLRCALLEKDMLTNLHRLQATACTWLVQVAIRPDPESPQASYAPTTVV